Protein AF-A0AA91PGY0-F1 (afdb_monomer_lite)

InterPro domains:
  IPR000515 ABC transporter type 1, transmembrane domain MetI-like [PF00528] (223-393)
  IPR000515 ABC transporter type 1, transmembrane domain MetI-like [PF00528] (496-654)
  IPR000515 ABC transporter type 1, transmembrane domain MetI-like [PS50928] (205-395)
  IPR000515 ABC transporter type 1, transmembrane domain MetI-like [PS50928] (470-663)
  IPR000515 ABC transporter type 1, transmembrane domain MetI-like [cd06261] (205-383)
  IPR000515 ABC transporter type 1, transmembrane domain MetI-like [cd06261] (479-604)
  IPR035906 MetI-like superfamily [G3DSA:1.10.3720.10] (161-402)
  IPR035906 MetI-like superfamily [G3DSA:1.10.3720.10] (422-669)
  IPR035906 MetI-like superfamily [SSF161098] (158-397)
  IPR035906 MetI-like superfamily [SSF161098] (423-664)

Organism: NCBI:txid1069220

Foldseek 3Di:
DPVDDYDDDDDDDDDDDDDDDDDDDDDDDDDDDDDDDDDDDDDDDDDDDDDDDDDDDDDDDDDDDDDDDDDDDDDDDDDDDDDDDDDDDDDDDDDDDDDDDDDDDDDDDDDDDDDDDPDDDDPDDDDPPCVVVVVVVVVVVVVVVVVVVVVVVFPQPPDDPVLLVLLVVLLCLLCVLVCCLVVPPLPDPVLLVCLCPDPVVVVQAVLLVLLLVLLLVLLLVVLLVLLCCLLAAPAPPSLVLLLLLLLLLLADLLLLLLLVLVCCVVPPVVDLCCAESRVLSVSLSLSQSSLLNVLLNVQSLQDDQVQVVVVVVVVDDPVRCCVPPVVLLCQLSSLRSSLVSSLVSLLDANNRVSRVYRHLNVVLCCCVPPVVNLSSSSSSLVVSLVSLVVSVVVSVVRNPDNDDGDPDPDDDDRHHHHYCPPVNVVVVVVSVVSSCSSPVSSVVLLVVLQVCQPVQNVHHADPPLLVQQAVLLQVLLLLLLVVLLVSLVSLLCCVQVPPDDSSVSSLVSLVSSLSRRLLSLLSSLQVCCVVPVVVQALHSVSLSSSLSSNLSNLLNVLLNVQLNPQDCVQVVVCVVVVHDNVRSCVVRSCVSSVVSSVSSSLSSSLCSSQDANSCVRRHHPPRHHLNRQLVVCCPDPDNSSSSSSSSSVVSSVSSVVVSVVVSVVSVVVVD

pLDDT: mean 76.5, std 23.95, range [24.56, 98.38]

Sequence (671 aa):
MAGGDQGQRGQRTEERQGPRQRRSGSARLRAEQPLLLVHPGARQGRAAEPDLPGGLPQQRRRRGVDARLGCRGVGVESTPEAGTAVSVLAGRPRRRPAGRRRGQPAVPAHPGGRQRLPAAQPRGPDVPRLRPVVAAERRRRERAADAERDHLSVSTRRAPRALVVPGLLIAAAALAPAAYLLLRAGFSVALLRSQLAAPTTVPLLWNTVWLLGAVCAGTATLGIGLAVLIARTTLPLPRLWTVLFTLPLGVPTFVGSYAWLAFFYEYLPASPLIFGLRGAAAVLTLTLFPYVFLPVLTALRRLDPAQEEAARALGHGPVAVFVRITLPQLRPAIGTGVLIIGLHVLAEFGAVEMLNYSTLTTAIVQRATVLGMPESARALAVVLAGGAILLLLFDRLLRGRPTPVRSGRGAARPPLRWTLGRATPLFVALSAAVTLAALAIPLWVTATGLLRRLGGAGGRMDWTALAAATTHTAQWAGAAALVATGCALPVTVLVVRYPGRLTLLIERATWIAHSLPGVIMALALVYLAVRFAYPLYQTSALLVAGYVILFLPLAIGAQQVGIAQAAPQFEELSRSLGKGPVRTFTRITVPLALPAIGVGALLVALDAGKELTTTLLLRPTGAHSLATALWATTEGEVLDFTAAAPYGAVLLGIGAVPAALLARSTLRADR

Structure (mmCIF, N/CA/C/O backbone):
data_AF-A0AA91PGY0-F1
#
_entry.id   AF-A0AA91PGY0-F1
#
loop_
_atom_site.group_PDB
_atom_site.id
_atom_site.type_symbol
_atom_site.label_atom_id
_atom_site.label_alt_id
_atom_site.label_comp_id
_atom_site.label_asym_id
_atom_site.label_entity_id
_atom_site.label_seq_id
_atom_site.pdbx_PDB_ins_code
_atom_site.Cartn_x
_atom_site.Cartn_y
_atom_site.Cartn_z
_atom_site.occupancy
_atom_site.B_iso_or_equiv
_atom_site.auth_seq_id
_atom_site.auth_comp_id
_atom_site.auth_asym_id
_atom_site.auth_atom_id
_atom_site.pdbx_PDB_model_num
ATOM 1 N N . MET A 1 1 ? 81.650 40.648 -13.501 1.00 41.66 1 MET A N 1
ATOM 2 C CA . MET A 1 1 ? 81.326 42.006 -13.007 1.00 41.66 1 MET A CA 1
ATOM 3 C C . MET A 1 1 ? 81.882 43.001 -14.006 1.00 41.66 1 MET A C 1
ATOM 5 O O . MET A 1 1 ? 82.901 42.681 -14.599 1.00 41.66 1 MET A O 1
ATOM 9 N N . ALA A 1 2 ? 81.288 44.171 -14.219 1.00 47.91 2 ALA A N 1
ATOM 10 C CA . ALA A 1 2 ? 79.973 44.671 -13.791 1.00 47.91 2 ALA A CA 1
ATOM 11 C C . ALA A 1 2 ? 79.380 45.765 -14.726 1.00 47.91 2 ALA A C 1
ATOM 13 O O . ALA A 1 2 ? 78.342 45.522 -15.323 1.00 47.91 2 ALA A O 1
ATOM 14 N N . GLY A 1 3 ? 79.934 46.974 -14.904 1.00 45.66 3 GLY A N 1
ATOM 15 C CA . GLY A 1 3 ? 81.252 47.467 -14.468 1.00 45.66 3 GLY A CA 1
ATOM 16 C C . GLY A 1 3 ? 82.397 46.727 -15.159 1.00 45.66 3 GLY A C 1
ATOM 17 O O . GLY A 1 3 ? 83.348 46.327 -14.501 1.00 45.66 3 GLY A O 1
ATOM 18 N N . GLY A 1 4 ? 82.182 46.375 -16.430 1.00 33.72 4 GLY A N 1
ATOM 19 C CA . GLY A 1 4 ? 82.924 45.359 -17.178 1.00 33.72 4 GLY A CA 1
ATOM 20 C C . GLY A 1 4 ? 81.982 44.269 -17.734 1.00 33.72 4 GLY A C 1
ATOM 21 O O . GLY A 1 4 ? 81.105 43.795 -17.018 1.00 33.72 4 GLY A O 1
ATOM 22 N N . ASP A 1 5 ? 82.098 43.840 -18.986 1.00 36.16 5 ASP A N 1
ATOM 23 C CA . ASP A 1 5 ? 82.977 44.363 -20.036 1.00 36.16 5 ASP A CA 1
ATOM 24 C C . ASP A 1 5 ? 82.492 43.905 -21.426 1.00 36.16 5 ASP A C 1
ATOM 26 O O . ASP A 1 5 ? 81.973 42.799 -21.518 1.00 36.16 5 ASP A O 1
ATOM 30 N N . GLN A 1 6 ? 82.702 44.742 -22.456 1.00 34.81 6 GLN A N 1
ATOM 31 C CA . GLN A 1 6 ? 82.683 44.467 -23.916 1.00 34.81 6 GLN A CA 1
ATOM 32 C C . GLN A 1 6 ? 81.524 43.630 -24.553 1.00 34.81 6 GLN A C 1
ATOM 34 O O . GLN A 1 6 ? 80.772 42.910 -23.918 1.00 34.81 6 GLN A O 1
ATOM 39 N N . GLY A 1 7 ? 81.270 43.698 -25.867 1.00 32.12 7 GLY A N 1
ATOM 40 C CA . GLY A 1 7 ? 81.823 44.605 -26.873 1.00 32.12 7 GLY A CA 1
ATOM 41 C C . GLY A 1 7 ? 81.353 44.304 -28.309 1.00 32.12 7 GLY A C 1
ATOM 42 O O . GLY A 1 7 ? 81.496 43.193 -28.789 1.00 32.12 7 GLY A O 1
ATOM 43 N N . GLN A 1 8 ? 80.853 45.348 -28.983 1.00 34.25 8 GLN A N 1
ATOM 44 C CA . GLN A 1 8 ? 81.091 45.729 -30.392 1.00 34.25 8 GLN A CA 1
ATOM 45 C C . GLN A 1 8 ? 80.970 44.739 -31.590 1.00 34.25 8 GLN A C 1
ATOM 47 O O . GLN A 1 8 ? 81.672 43.744 -31.678 1.00 34.25 8 GLN A O 1
ATOM 52 N N . ARG A 1 9 ? 80.313 45.266 -32.650 1.00 31.92 9 ARG A N 1
ATOM 53 C CA . ARG A 1 9 ? 80.407 44.933 -34.103 1.00 31.92 9 ARG A CA 1
ATOM 54 C C . ARG A 1 9 ? 79.767 43.597 -34.559 1.00 31.92 9 ARG A C 1
ATOM 56 O O . ARG A 1 9 ? 79.829 42.601 -33.863 1.00 31.92 9 ARG A O 1
ATOM 63 N N . GLY A 1 10 ? 79.143 43.530 -35.744 1.00 31.83 10 GLY A N 1
ATOM 64 C CA . GLY A 1 10 ? 78.820 44.624 -36.672 1.00 31.83 10 GLY A CA 1
ATOM 65 C C . GLY A 1 10 ? 78.021 44.207 -37.922 1.00 31.83 10 GLY A C 1
ATOM 66 O O . GLY A 1 10 ? 78.016 43.044 -38.290 1.00 31.83 10 GLY A O 1
ATOM 67 N N . GLN A 1 11 ? 77.354 45.203 -38.526 1.00 32.06 11 GLN A N 1
ATOM 68 C CA . GLN A 1 11 ? 77.205 45.484 -39.974 1.00 32.06 11 GLN A CA 1
ATOM 69 C C . GLN A 1 11 ? 76.976 44.302 -40.960 1.00 32.06 11 GLN A C 1
ATOM 71 O O . GLN A 1 11 ? 77.827 43.441 -41.111 1.00 32.06 11 GLN A O 1
ATOM 76 N N . ARG A 1 12 ? 75.807 44.258 -41.632 1.00 33.00 12 ARG A N 1
ATOM 77 C CA . ARG A 1 12 ? 75.562 44.697 -43.042 1.00 33.00 12 ARG A CA 1
ATOM 78 C C . ARG A 1 12 ? 75.982 43.664 -44.120 1.00 33.00 12 ARG A C 1
ATOM 80 O O . ARG A 1 12 ? 77.118 43.219 -44.092 1.00 33.00 12 ARG A O 1
ATOM 87 N N . THR A 1 13 ? 75.146 43.286 -45.101 1.00 34.62 13 THR A N 1
ATOM 88 C CA . THR A 1 13 ? 73.701 43.588 -45.312 1.00 34.62 13 THR A CA 1
ATOM 89 C C . THR A 1 13 ? 72.927 42.354 -45.883 1.00 34.62 13 THR A C 1
ATOM 91 O O . THR A 1 13 ? 72.974 41.340 -45.198 1.00 34.62 13 THR A O 1
ATOM 94 N N . GLU A 1 14 ? 72.182 42.256 -47.009 1.00 32.66 14 GLU A N 1
ATOM 95 C CA . GLU A 1 14 ? 71.847 43.151 -48.152 1.00 32.66 14 GLU A CA 1
ATOM 96 C C . GLU A 1 14 ? 70.463 42.840 -48.814 1.00 32.66 14 GLU A C 1
ATOM 98 O O . GLU A 1 14 ? 69.474 42.594 -48.128 1.00 32.66 14 GLU A O 1
ATOM 103 N N . GLU A 1 15 ? 70.379 42.971 -50.140 1.00 32.06 15 GLU A N 1
ATOM 104 C CA . GLU A 1 15 ? 69.222 43.043 -51.057 1.00 32.06 15 GLU A CA 1
ATOM 105 C C . GLU A 1 15 ? 68.723 41.663 -51.609 1.00 32.06 15 GLU A C 1
ATOM 107 O O . GLU A 1 15 ? 69.419 40.668 -51.441 1.00 32.06 15 GLU A O 1
ATOM 112 N N . ARG A 1 16 ? 67.568 41.465 -52.298 1.00 31.72 16 ARG A N 1
ATOM 113 C CA . ARG A 1 16 ? 66.474 42.350 -52.797 1.00 31.72 16 ARG A CA 1
ATOM 114 C C . ARG A 1 16 ? 65.167 41.584 -53.159 1.00 31.72 16 ARG A C 1
ATOM 116 O O . ARG A 1 16 ? 65.210 40.401 -53.456 1.00 31.72 16 ARG A O 1
ATOM 123 N N . GLN A 1 17 ? 64.072 42.352 -53.314 1.00 31.64 17 GLN A N 1
ATOM 124 C CA . GLN A 1 17 ? 62.906 42.166 -54.227 1.00 31.64 17 GLN A CA 1
ATOM 125 C C . GLN A 1 17 ? 61.909 40.976 -54.071 1.00 31.64 17 GLN A C 1
ATOM 127 O O . GLN A 1 17 ? 62.262 39.832 -53.828 1.00 31.64 17 GLN A O 1
ATOM 132 N N . GLY A 1 18 ? 60.613 41.284 -54.284 1.00 26.86 18 GLY A N 1
ATOM 133 C CA . GLY A 1 18 ? 59.514 40.334 -54.597 1.00 26.86 18 GLY A CA 1
ATOM 134 C C . GLY A 1 18 ? 59.117 40.409 -56.094 1.00 26.86 18 GLY A C 1
ATOM 135 O O . GLY A 1 18 ? 59.959 40.887 -56.854 1.00 26.86 18 GLY A O 1
ATOM 136 N N . PRO A 1 19 ? 57.874 40.065 -56.551 1.00 45.62 19 PRO A N 1
ATOM 137 C CA . PRO A 1 19 ? 56.616 40.562 -55.945 1.00 45.62 19 PRO A CA 1
ATOM 138 C C . PRO A 1 19 ? 55.295 39.716 -56.068 1.00 45.62 19 PRO A C 1
ATOM 140 O O . PRO A 1 19 ? 55.098 38.927 -56.977 1.00 45.62 19 PRO A O 1
ATOM 143 N N . ARG A 1 20 ? 54.324 40.035 -55.186 1.00 34.78 20 ARG A N 1
ATOM 144 C CA . ARG A 1 20 ? 52.835 40.152 -55.353 1.00 34.78 20 ARG A CA 1
ATOM 145 C C . ARG A 1 20 ? 51.970 39.189 -56.232 1.00 34.78 20 ARG A C 1
ATOM 147 O O . ARG A 1 20 ? 52.084 39.203 -57.447 1.00 34.78 20 ARG A O 1
ATOM 154 N N . GLN A 1 21 ? 50.822 38.788 -55.628 1.00 33.81 21 GLN A N 1
ATOM 155 C CA . GLN A 1 21 ? 49.450 38.640 -56.228 1.00 33.81 21 GLN A CA 1
ATOM 156 C C . GLN A 1 21 ? 49.216 37.430 -57.185 1.00 33.81 21 GLN A C 1
ATOM 158 O O . GLN A 1 21 ? 50.191 36.882 -57.666 1.00 33.81 21 GLN A O 1
ATOM 163 N N . ARG A 1 22 ? 48.017 36.882 -57.521 1.00 31.11 22 ARG A N 1
ATOM 164 C CA . ARG A 1 22 ? 46.527 37.011 -57.281 1.00 31.11 22 ARG A CA 1
ATOM 165 C C . ARG A 1 22 ? 45.890 35.637 -57.719 1.00 31.11 22 ARG A C 1
ATOM 167 O O . ARG A 1 22 ? 46.572 34.925 -58.439 1.00 31.11 22 ARG A O 1
ATOM 174 N N . ARG A 1 23 ? 44.627 35.194 -57.507 1.00 31.98 23 ARG A N 1
ATOM 175 C CA . ARG A 1 23 ? 43.483 35.405 -56.563 1.00 31.98 23 ARG A CA 1
ATOM 176 C C . ARG A 1 23 ? 42.386 34.337 -56.874 1.00 31.98 23 ARG A C 1
ATOM 178 O O . ARG A 1 23 ? 42.245 33.997 -58.040 1.00 31.98 23 ARG A O 1
ATOM 185 N N . SER A 1 24 ? 41.532 33.960 -55.902 1.00 29.44 24 SER A N 1
ATOM 186 C CA . SER A 1 24 ? 40.329 33.081 -56.046 1.00 29.44 24 SER A CA 1
ATOM 187 C C . SER A 1 24 ? 40.601 31.595 -56.388 1.00 29.44 24 SER A C 1
ATOM 189 O O . SER A 1 24 ? 41.673 31.269 -56.870 1.00 29.44 24 SER A O 1
ATOM 191 N N . GLY A 1 25 ? 39.684 30.640 -56.144 1.00 26.88 25 GLY A N 1
ATOM 192 C CA . GLY A 1 25 ? 38.424 30.725 -55.382 1.00 26.88 25 GLY A CA 1
ATOM 193 C C . GLY A 1 25 ? 37.584 29.424 -55.358 1.00 26.88 25 GLY A C 1
ATOM 194 O O . GLY A 1 25 ? 37.504 28.718 -56.350 1.00 26.88 25 GLY A O 1
ATOM 195 N N . SER A 1 26 ? 36.954 29.153 -54.207 1.00 29.83 26 SER A N 1
ATOM 196 C CA . SER A 1 26 ? 35.732 28.347 -53.950 1.00 29.83 26 SER A CA 1
ATOM 197 C C . SER A 1 26 ? 35.295 27.187 -54.878 1.00 29.83 26 SER A C 1
ATOM 199 O O . SER A 1 26 ? 34.744 27.422 -55.951 1.00 29.83 26 SER A O 1
ATOM 201 N N . ALA A 1 27 ? 35.246 25.970 -54.316 1.00 28.38 27 ALA A N 1
ATOM 202 C CA . ALA A 1 27 ? 34.228 24.948 -54.617 1.00 28.38 27 ALA A CA 1
ATOM 203 C C . ALA A 1 27 ? 33.935 24.076 -53.367 1.00 28.38 27 ALA A C 1
ATOM 205 O O . ALA A 1 27 ? 34.759 24.002 -52.457 1.00 28.38 27 ALA A O 1
ATOM 206 N N . ARG A 1 28 ? 32.758 23.434 -53.301 1.00 32.78 28 ARG A N 1
ATOM 207 C CA . ARG A 1 28 ? 32.334 22.470 -52.253 1.00 32.78 28 ARG A CA 1
ATOM 208 C C . ARG A 1 28 ? 31.807 21.188 -52.910 1.00 32.78 28 ARG A C 1
ATOM 210 O O . ARG A 1 28 ? 31.296 21.306 -54.016 1.00 32.78 28 ARG A O 1
ATOM 217 N N . LEU A 1 29 ? 31.838 20.063 -52.171 1.00 28.17 29 LEU A N 1
ATOM 218 C CA . LEU A 1 29 ? 31.087 18.774 -52.261 1.00 28.17 29 LEU A CA 1
ATOM 219 C C . LEU A 1 29 ? 32.052 17.634 -51.816 1.00 28.17 29 LEU A C 1
ATOM 221 O O . LEU A 1 29 ? 33.248 17.793 -52.018 1.00 28.17 29 LEU A O 1
ATOM 225 N N . ARG A 1 30 ? 31.675 16.469 -51.255 1.00 27.02 30 ARG A N 1
ATOM 226 C CA . ARG A 1 30 ? 30.534 16.016 -50.415 1.00 27.02 30 ARG A CA 1
ATOM 227 C C . ARG A 1 30 ? 30.835 14.563 -49.942 1.00 27.02 30 ARG A C 1
ATOM 229 O O . ARG A 1 30 ? 31.341 13.801 -50.750 1.00 27.02 30 ARG A O 1
ATOM 236 N N . ALA A 1 31 ? 30.354 14.180 -48.752 1.00 27.41 31 ALA A N 1
ATOM 237 C CA . ALA A 1 31 ? 29.963 12.804 -48.356 1.00 27.41 31 ALA A CA 1
ATOM 238 C C . ALA A 1 31 ? 31.022 11.696 -48.064 1.00 27.41 31 ALA A C 1
ATOM 240 O O . ALA A 1 31 ? 32.201 11.823 -48.371 1.00 27.41 31 ALA A O 1
ATOM 241 N N . GLU A 1 32 ? 30.488 10.620 -47.459 1.00 28.19 32 GLU A N 1
ATOM 242 C CA . GLU A 1 32 ? 31.010 9.277 -47.123 1.00 28.19 32 GLU A CA 1
ATOM 243 C C . GLU A 1 32 ? 32.053 9.045 -46.002 1.00 28.19 32 GLU A C 1
ATOM 245 O O . GLU A 1 32 ? 32.938 9.849 -45.720 1.00 28.19 32 GLU A O 1
ATOM 250 N N . GLN A 1 33 ? 31.871 7.897 -45.327 1.00 36.94 33 GLN A N 1
ATOM 251 C CA . GLN A 1 33 ? 32.698 7.311 -44.253 1.00 36.94 33 GLN A CA 1
ATOM 252 C C . GLN A 1 33 ? 33.497 6.102 -44.792 1.00 36.94 33 GLN A C 1
ATOM 254 O O . GLN A 1 33 ? 33.344 5.741 -45.961 1.00 36.94 33 GLN A O 1
ATOM 259 N N . PRO A 1 34 ? 34.309 5.419 -43.959 1.00 39.47 34 PRO A N 1
ATOM 260 C CA . PRO A 1 34 ? 33.878 4.057 -43.590 1.00 39.47 34 PRO A CA 1
ATOM 261 C C . PRO A 1 34 ? 34.228 3.596 -42.155 1.00 39.47 34 PRO A C 1
ATOM 263 O O . PRO A 1 34 ? 34.979 4.237 -41.422 1.00 39.47 34 PRO A O 1
ATOM 266 N N . LEU A 1 35 ? 33.680 2.431 -41.781 1.00 28.72 35 LEU A N 1
ATOM 267 C CA . LEU A 1 35 ? 34.016 1.648 -40.579 1.00 28.72 35 LEU A CA 1
ATOM 268 C C . LEU A 1 35 ? 35.439 1.054 -40.631 1.00 28.72 35 LEU A C 1
ATOM 270 O O . LEU A 1 35 ? 36.012 0.878 -41.705 1.00 28.72 35 LEU A O 1
ATOM 274 N N . LEU A 1 36 ? 35.940 0.605 -39.472 1.00 25.67 36 LEU A N 1
ATOM 275 C CA . LEU A 1 36 ? 37.057 -0.341 -39.372 1.00 25.67 36 LEU A CA 1
ATOM 276 C C . LEU A 1 36 ? 36.746 -1.421 -38.316 1.00 25.67 36 LEU A C 1
ATOM 278 O O . LEU A 1 36 ? 36.085 -1.145 -37.317 1.00 25.67 36 LEU A O 1
ATOM 282 N N . LEU A 1 37 ? 37.175 -2.660 -38.572 1.00 27.58 37 LEU A N 1
ATOM 283 C CA . LEU A 1 37 ? 36.806 -3.879 -37.836 1.00 27.58 37 LEU A CA 1
ATOM 284 C C . LEU A 1 37 ? 38.074 -4.721 -37.612 1.00 27.58 37 LEU A C 1
ATOM 286 O O . LEU A 1 37 ? 38.863 -4.869 -38.545 1.00 27.58 37 LEU A O 1
ATOM 290 N N . VAL A 1 38 ? 38.293 -5.259 -36.404 1.00 26.50 38 VAL A N 1
ATOM 291 C CA . VAL A 1 38 ? 39.502 -6.042 -36.068 1.00 26.50 38 VAL A CA 1
ATOM 292 C C . VAL A 1 38 ? 39.164 -7.383 -35.402 1.00 26.50 38 VAL A C 1
ATOM 294 O O . VAL A 1 38 ? 38.430 -7.447 -34.421 1.00 26.50 38 VAL A O 1
ATOM 297 N N . HIS A 1 39 ? 39.771 -8.440 -35.940 1.00 32.06 39 HIS A N 1
ATOM 298 C CA . HIS A 1 39 ? 39.879 -9.826 -35.450 1.00 32.06 39 HIS A CA 1
ATOM 299 C C . HIS A 1 39 ? 41.397 -10.160 -35.423 1.00 32.06 39 HIS A C 1
ATOM 301 O O . HIS A 1 39 ? 42.135 -9.449 -36.116 1.00 32.06 39 HIS A O 1
ATOM 307 N N . PRO A 1 40 ? 41.919 -11.190 -34.703 1.00 49.09 40 PRO A N 1
ATOM 308 C CA . PRO A 1 40 ? 41.914 -12.561 -35.267 1.00 49.09 40 PRO A CA 1
ATOM 309 C C . PRO A 1 40 ? 42.085 -13.754 -34.273 1.00 49.09 40 PRO A C 1
ATOM 311 O O . PRO A 1 40 ? 42.258 -13.573 -33.073 1.00 49.09 40 PRO A O 1
ATOM 314 N N . GLY A 1 41 ? 42.109 -14.984 -34.821 1.00 26.48 41 GLY A N 1
ATOM 315 C CA . GLY A 1 41 ? 42.521 -16.249 -34.167 1.00 26.48 41 GLY A CA 1
ATOM 316 C C . GLY A 1 41 ? 41.631 -17.434 -34.602 1.00 26.48 41 GLY A C 1
ATOM 317 O O . GLY A 1 41 ? 40.520 -17.533 -34.106 1.00 26.48 41 GLY A O 1
ATOM 318 N N . ALA A 1 42 ? 41.899 -18.237 -35.649 1.00 31.34 42 ALA A N 1
ATOM 319 C CA . ALA A 1 42 ? 43.039 -19.133 -35.962 1.00 31.34 42 ALA A CA 1
ATOM 320 C C . ALA A 1 42 ? 43.038 -20.448 -35.127 1.00 31.34 42 ALA A C 1
ATOM 322 O O . ALA A 1 42 ? 42.922 -20.366 -33.913 1.00 31.34 42 ALA A O 1
ATOM 323 N N . ARG A 1 43 ? 43.200 -21.671 -35.683 1.00 34.53 43 ARG A N 1
ATOM 324 C CA . ARG A 1 43 ? 43.454 -22.115 -37.084 1.00 34.53 43 ARG A CA 1
ATOM 325 C C . ARG A 1 43 ? 43.198 -23.643 -37.274 1.00 34.53 43 ARG A C 1
ATOM 327 O O . ARG A 1 43 ? 43.285 -24.372 -36.302 1.00 34.53 43 ARG A O 1
ATOM 334 N N . GLN A 1 44 ? 43.075 -24.090 -38.542 1.00 31.42 44 GLN A N 1
ATOM 335 C CA . GLN A 1 44 ? 43.237 -25.479 -39.078 1.00 31.42 44 GLN A CA 1
ATOM 336 C C . GLN A 1 44 ? 42.153 -26.554 -38.756 1.00 31.42 44 GLN A C 1
ATOM 338 O O . GLN A 1 44 ? 41.647 -26.604 -37.648 1.00 31.42 44 GLN A O 1
ATOM 343 N N . GLY A 1 45 ? 41.779 -27.464 -39.684 1.00 27.66 45 GLY A N 1
ATOM 344 C CA . GLY A 1 45 ? 42.018 -27.449 -41.145 1.00 27.66 45 GLY A CA 1
ATOM 345 C C . GLY A 1 4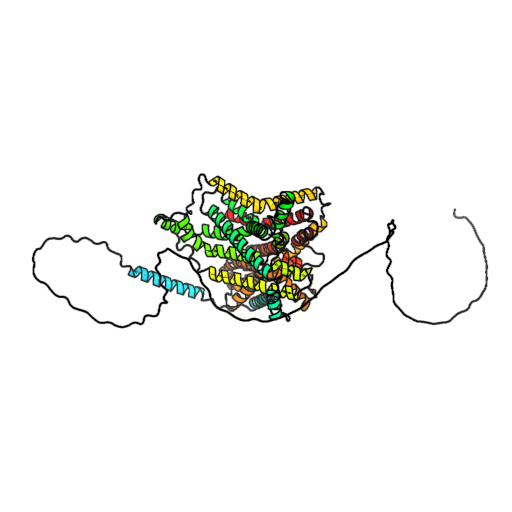5 ? 41.710 -28.740 -41.954 1.00 27.66 45 GLY A C 1
ATOM 346 O O . GLY A 1 45 ? 41.941 -29.840 -41.473 1.00 27.66 45 GLY A O 1
ATOM 347 N N . ARG A 1 46 ? 41.351 -28.545 -43.244 1.00 27.48 46 ARG A N 1
ATOM 348 C CA . ARG A 1 46 ? 41.290 -29.500 -44.395 1.00 27.48 46 ARG A CA 1
ATOM 349 C C . ARG A 1 46 ? 40.187 -30.587 -44.425 1.00 27.48 46 ARG A C 1
ATOM 351 O O . ARG A 1 46 ? 39.513 -30.835 -43.437 1.00 27.48 46 ARG A O 1
ATOM 358 N N . ALA A 1 47 ? 39.966 -31.138 -45.630 1.00 32.34 47 ALA A N 1
ATOM 359 C CA . ALA A 1 47 ? 38.837 -31.990 -46.040 1.00 32.34 47 ALA A CA 1
ATOM 360 C C . ALA A 1 47 ? 39.220 -32.955 -47.193 1.00 32.34 47 ALA A C 1
ATOM 362 O O . ALA A 1 47 ? 40.244 -32.727 -47.843 1.00 32.34 47 ALA A O 1
ATOM 363 N N . ALA A 1 48 ? 38.383 -33.972 -47.459 1.00 28.17 48 ALA A N 1
ATOM 364 C CA . ALA A 1 48 ? 38.367 -34.820 -48.667 1.00 28.17 48 ALA A CA 1
ATOM 365 C C . ALA A 1 48 ? 36.988 -35.522 -48.848 1.00 28.17 48 ALA A C 1
ATOM 367 O O . ALA A 1 48 ? 36.216 -35.606 -47.895 1.00 28.17 48 ALA A O 1
ATOM 368 N N . GLU A 1 49 ? 36.711 -36.017 -50.059 1.00 32.38 49 GLU A N 1
ATOM 369 C CA . GLU A 1 49 ? 35.475 -36.655 -50.600 1.00 32.38 49 GLU A CA 1
ATOM 370 C C . GLU A 1 49 ? 35.907 -37.932 -51.407 1.00 32.38 49 GLU A C 1
ATOM 372 O O . GLU A 1 49 ? 37.121 -38.179 -51.392 1.00 32.38 49 GLU A O 1
ATOM 377 N N . PRO A 1 50 ? 35.085 -38.724 -52.163 1.00 58.34 50 PRO A N 1
ATOM 378 C CA . PRO A 1 50 ? 33.614 -38.797 -52.374 1.00 58.34 50 PRO A CA 1
ATOM 379 C C . PRO A 1 50 ? 33.021 -40.261 -52.441 1.00 58.34 50 PRO A C 1
ATOM 381 O O . PRO A 1 50 ? 33.654 -41.201 -51.971 1.00 58.34 50 PRO A O 1
ATOM 384 N N . ASP A 1 51 ? 31.838 -40.423 -53.083 1.00 32.12 51 ASP A N 1
ATOM 385 C CA . ASP A 1 51 ? 31.244 -41.628 -53.750 1.00 32.12 51 ASP A CA 1
ATOM 386 C C . ASP A 1 51 ? 30.684 -42.821 -52.912 1.00 32.12 51 ASP A C 1
ATOM 388 O O . ASP A 1 51 ? 31.224 -43.142 -51.861 1.00 32.12 51 ASP A O 1
ATOM 392 N N . LEU A 1 52 ? 29.625 -43.599 -53.271 1.00 34.75 52 LEU A N 1
ATOM 393 C CA . LEU A 1 52 ? 28.523 -43.602 -54.294 1.00 34.75 52 LEU A CA 1
ATOM 394 C C . LEU A 1 52 ? 27.331 -44.522 -53.755 1.00 34.75 52 LEU A C 1
ATOM 396 O O . LEU A 1 52 ? 27.236 -44.648 -52.536 1.00 34.75 52 LEU A O 1
ATOM 400 N N . PRO A 1 53 ? 26.378 -45.148 -54.513 1.00 49.47 53 PRO A N 1
ATOM 401 C CA . PRO A 1 53 ? 25.040 -44.615 -54.875 1.00 49.47 53 PRO A CA 1
ATOM 402 C C . PRO A 1 53 ? 23.767 -45.497 -54.592 1.00 49.47 53 PRO A C 1
ATOM 404 O O . PRO A 1 53 ? 23.857 -46.692 -54.333 1.00 49.47 53 PRO A O 1
ATOM 407 N N . GLY A 1 54 ? 22.555 -44.938 -54.825 1.00 29.19 54 GLY A N 1
ATOM 408 C CA . GLY A 1 54 ? 21.269 -45.665 -55.069 1.00 29.19 54 GLY A CA 1
ATOM 409 C C . GLY A 1 54 ? 20.249 -45.695 -53.899 1.00 29.19 54 GLY A C 1
ATOM 410 O O . GLY A 1 54 ? 20.658 -45.677 -52.748 1.00 29.19 54 GLY A O 1
ATOM 411 N N . GLY A 1 55 ? 18.909 -45.723 -54.072 1.00 28.20 55 GLY A N 1
ATOM 412 C CA . GLY A 1 55 ? 18.033 -45.795 -55.267 1.00 28.20 55 GLY A CA 1
ATOM 413 C C . GLY A 1 55 ? 16.569 -45.301 -55.018 1.00 28.20 55 GLY A C 1
ATOM 414 O O . GLY A 1 55 ? 16.286 -44.685 -53.996 1.00 28.20 55 GLY A O 1
ATOM 415 N N . LEU A 1 56 ? 15.643 -45.518 -55.973 1.00 31.77 56 LEU A N 1
ATOM 416 C CA . LEU A 1 56 ? 14.327 -44.828 -56.170 1.00 31.77 56 LEU A CA 1
ATOM 417 C C . LEU A 1 56 ? 13.082 -45.783 -56.010 1.00 31.77 56 LEU A C 1
ATOM 419 O O . LEU A 1 56 ? 13.305 -46.950 -55.708 1.00 31.77 56 LEU A O 1
ATOM 423 N N . PRO A 1 57 ? 11.802 -45.438 -56.358 1.00 50.28 57 PRO A N 1
ATOM 424 C CA . PRO A 1 57 ? 10.918 -44.317 -55.933 1.00 50.28 57 PRO A CA 1
ATOM 425 C C . PRO A 1 57 ? 9.397 -44.671 -55.692 1.00 50.28 57 PRO A C 1
ATOM 427 O O . PRO A 1 57 ? 8.948 -45.778 -55.949 1.00 50.28 57 PRO A O 1
ATOM 430 N N . GLN A 1 58 ? 8.586 -43.657 -55.312 1.00 36.94 58 GLN A N 1
ATOM 431 C CA . GLN A 1 58 ? 7.148 -43.366 -55.635 1.00 36.94 58 GLN A CA 1
ATOM 432 C C . GLN A 1 58 ? 6.062 -44.459 -55.880 1.00 36.94 58 GLN A C 1
ATOM 434 O O . GLN A 1 58 ? 6.195 -45.271 -56.785 1.00 36.94 58 GLN A O 1
ATOM 439 N N . GLN A 1 59 ? 4.841 -44.223 -55.341 1.00 31.61 59 GLN A N 1
ATOM 440 C CA . GLN A 1 59 ? 3.537 -44.098 -56.073 1.00 31.61 59 GLN A CA 1
ATOM 441 C C . GLN A 1 59 ? 2.435 -43.488 -55.141 1.00 31.61 59 GLN A C 1
ATOM 443 O O . GLN A 1 59 ? 2.529 -43.647 -53.933 1.00 31.61 59 GLN A O 1
ATOM 448 N N . ARG A 1 60 ? 1.568 -42.527 -55.545 1.00 32.88 60 ARG A N 1
ATOM 449 C CA . ARG A 1 60 ? 0.273 -42.561 -56.308 1.00 32.88 60 ARG A CA 1
ATOM 450 C C . ARG A 1 60 ? -0.909 -43.291 -55.610 1.00 32.88 60 ARG A C 1
ATOM 452 O O . ARG A 1 60 ? -0.670 -44.312 -54.998 1.00 32.88 60 ARG A O 1
ATOM 459 N N . ARG A 1 61 ? -2.209 -42.927 -55.751 1.00 34.16 61 ARG A N 1
ATOM 460 C CA . ARG A 1 61 ? -2.977 -41.686 -56.118 1.00 34.16 61 ARG A CA 1
ATOM 461 C C . ARG A 1 61 ? -4.508 -41.994 -55.996 1.00 34.16 61 ARG A C 1
ATOM 463 O O . ARG A 1 61 ? -4.867 -43.148 -56.164 1.00 34.16 61 ARG A O 1
ATOM 470 N N . ARG A 1 62 ? -5.391 -40.967 -55.949 1.00 30.94 62 ARG A N 1
ATOM 471 C CA . ARG A 1 62 ? -6.885 -40.989 -56.157 1.00 30.94 62 ARG A CA 1
ATOM 472 C C . ARG A 1 62 ? -7.775 -41.503 -54.987 1.00 30.94 62 ARG A C 1
ATOM 474 O O . ARG A 1 62 ? -7.234 -42.115 -54.085 1.00 30.94 62 ARG A O 1
ATOM 481 N N . ARG A 1 63 ? -9.129 -41.374 -54.987 1.00 30.06 63 ARG A N 1
ATOM 482 C CA . ARG A 1 63 ? -10.095 -40.260 -55.311 1.00 30.06 63 ARG A CA 1
ATOM 483 C C . ARG A 1 63 ? -11.567 -40.756 -55.147 1.00 30.06 63 ARG A C 1
ATOM 485 O O . ARG A 1 63 ? -11.892 -41.762 -55.761 1.00 30.06 63 ARG A O 1
ATOM 492 N N . GLY A 1 64 ? -12.463 -39.987 -54.504 1.00 26.75 64 GLY A N 1
ATOM 493 C CA . GLY A 1 64 ? -13.937 -40.213 -54.499 1.00 26.75 64 GLY A CA 1
ATOM 494 C C . GLY A 1 64 ? -14.445 -41.299 -53.527 1.00 26.75 64 GLY A C 1
ATOM 495 O O . GLY A 1 64 ? -13.620 -41.986 -52.938 1.00 26.75 64 GLY A O 1
ATOM 496 N N . VAL A 1 65 ? -15.756 -41.501 -53.304 1.00 28.58 65 VAL A N 1
ATOM 497 C CA . VAL A 1 65 ? -16.986 -40.749 -53.690 1.00 28.58 65 VAL A CA 1
ATOM 498 C C . VAL A 1 65 ? -18.119 -41.072 -52.674 1.00 28.58 65 VAL A C 1
ATOM 500 O O . VAL A 1 65 ? -17.935 -41.930 -51.815 1.00 28.58 65 VAL A O 1
ATOM 503 N N . ASP A 1 66 ? -19.246 -40.355 -52.728 1.00 28.50 66 ASP A N 1
ATOM 504 C CA . ASP A 1 66 ? -20.414 -40.424 -51.827 1.00 28.50 66 ASP A CA 1
ATOM 505 C C . ASP A 1 66 ? -21.027 -41.812 -51.534 1.00 28.50 66 ASP A C 1
ATOM 507 O O . ASP A 1 66 ? -21.159 -42.657 -52.418 1.00 28.50 66 ASP A O 1
ATOM 511 N N . ALA A 1 67 ? -21.600 -41.947 -50.329 1.00 28.00 67 ALA A N 1
ATOM 512 C CA . ALA A 1 67 ? -22.778 -42.779 -50.056 1.00 28.00 67 ALA A CA 1
ATOM 513 C C . ALA A 1 67 ? -23.619 -42.182 -48.901 1.00 28.00 67 ALA A C 1
ATOM 515 O O . ALA A 1 67 ? -23.088 -41.528 -48.004 1.00 28.00 67 ALA A O 1
ATOM 516 N N . ARG A 1 68 ? -24.942 -42.399 -48.925 1.00 29.69 68 ARG A N 1
ATOM 517 C CA . ARG A 1 68 ? -25.904 -42.036 -47.857 1.00 29.69 68 ARG A CA 1
ATOM 518 C C . ARG A 1 68 ? -26.515 -43.307 -47.238 1.00 29.69 68 ARG A C 1
ATOM 520 O O . ARG A 1 68 ? -26.315 -44.386 -47.779 1.00 29.69 68 ARG A O 1
ATOM 527 N N . LEU A 1 69 ? -27.371 -43.121 -46.219 1.00 28.73 69 LEU A N 1
ATOM 528 C CA . LEU A 1 69 ? -28.166 -44.139 -45.492 1.00 28.73 69 LEU A CA 1
ATOM 529 C C . LEU A 1 69 ? -27.341 -44.951 -44.463 1.00 28.73 69 LEU A C 1
ATOM 531 O O . LEU A 1 69 ? -26.135 -45.082 -44.605 1.00 28.73 69 LEU A O 1
ATOM 535 N N . GLY A 1 70 ? -27.923 -45.495 -43.386 1.00 25.33 70 GLY A N 1
ATOM 536 C CA . GLY A 1 70 ? -29.275 -45.273 -42.850 1.00 25.33 70 GLY A CA 1
ATOM 537 C C . GLY A 1 70 ? -29.842 -46.467 -42.057 1.00 25.33 70 GLY A C 1
ATOM 538 O O . GLY A 1 70 ? -29.825 -47.581 -42.555 1.00 25.33 70 GLY A O 1
ATOM 539 N N . CYS A 1 71 ? -30.441 -46.183 -40.889 1.00 24.58 71 CYS A N 1
ATOM 540 C CA . CYS A 1 71 ? -31.343 -47.045 -40.087 1.00 24.58 71 CYS A CA 1
ATOM 541 C C . CYS A 1 71 ? -30.790 -48.227 -39.233 1.00 24.58 71 CYS A C 1
ATOM 543 O O . CYS A 1 71 ? -30.266 -49.196 -39.752 1.00 24.58 71 CYS A O 1
ATOM 545 N N . ARG A 1 72 ? -31.163 -48.181 -37.933 1.00 25.73 72 ARG A N 1
ATOM 546 C CA . ARG A 1 72 ? -31.724 -49.252 -37.050 1.00 25.73 72 ARG A CA 1
ATOM 547 C C . ARG A 1 72 ? -30.937 -50.542 -36.683 1.00 25.73 72 ARG A C 1
ATOM 549 O O . ARG A 1 72 ? -30.567 -51.324 -37.541 1.00 25.73 72 ARG A O 1
ATOM 556 N N . GLY A 1 73 ? -30.948 -50.848 -35.373 1.00 24.56 73 GLY A N 1
ATOM 557 C CA . GLY A 1 73 ? -30.663 -52.154 -34.723 1.00 24.56 73 GLY A CA 1
ATOM 558 C C . GLY A 1 73 ? -29.979 -51.932 -33.356 1.00 24.56 73 GLY A C 1
ATOM 559 O O . GLY A 1 73 ? -28.900 -51.361 -33.347 1.00 24.56 73 GLY A O 1
ATOM 560 N N . VAL A 1 74 ? -30.621 -52.063 -32.179 1.00 26.36 74 VAL A N 1
ATOM 561 C CA . VAL A 1 74 ? -31.065 -53.284 -31.444 1.00 26.36 74 VAL A CA 1
ATOM 562 C C . VAL A 1 74 ? -29.879 -54.195 -31.077 1.00 26.36 74 VAL A C 1
ATOM 564 O O . VAL A 1 74 ? -29.142 -54.576 -31.975 1.00 26.36 74 VAL A O 1
ATOM 567 N N . GLY A 1 75 ? -29.639 -54.599 -29.820 1.00 25.98 75 GLY A N 1
ATOM 568 C CA . GLY A 1 75 ? -30.304 -54.345 -28.517 1.00 25.98 75 GLY A CA 1
ATOM 569 C C . GLY A 1 75 ? -29.252 -54.413 -27.384 1.00 25.98 75 GLY A C 1
ATOM 570 O O . GLY A 1 75 ? -28.106 -54.084 -27.661 1.00 25.98 75 GLY A O 1
ATOM 571 N N . VAL A 1 76 ? -29.468 -54.876 -26.145 1.00 26.70 76 VAL A N 1
ATOM 572 C CA . VAL A 1 76 ? -30.599 -55.020 -25.187 1.00 26.70 76 VAL A CA 1
ATOM 573 C C . VAL A 1 76 ? -29.976 -55.665 -23.922 1.00 26.70 76 VAL A C 1
ATOM 575 O O . VAL A 1 76 ? -29.066 -56.461 -24.097 1.00 26.70 76 VAL A O 1
ATOM 578 N N . GLU A 1 77 ? -30.475 -55.325 -22.719 1.00 25.38 77 GLU A N 1
ATOM 579 C CA . GLU A 1 77 ? -30.194 -55.861 -21.350 1.00 25.38 77 GLU A CA 1
ATOM 580 C C . GLU A 1 77 ? -29.760 -54.747 -20.370 1.00 25.38 77 GLU A C 1
ATOM 582 O O . GLU A 1 77 ? -28.968 -53.880 -20.723 1.00 25.38 77 GLU A O 1
ATOM 587 N N . SER A 1 78 ? -30.140 -54.712 -19.090 1.00 26.11 78 SER A N 1
ATOM 588 C CA . SER A 1 78 ? -31.411 -54.976 -18.388 1.00 26.11 78 SER A CA 1
ATOM 589 C C . SER A 1 78 ? -31.188 -54.658 -16.896 1.00 26.11 78 SER A C 1
ATOM 591 O O . SER A 1 78 ? -30.250 -55.147 -16.277 1.00 26.11 78 SER A O 1
ATOM 593 N N . THR A 1 79 ? -32.067 -53.812 -16.360 1.00 25.98 79 THR A N 1
ATOM 594 C CA . THR A 1 79 ? -32.312 -53.381 -14.958 1.00 25.98 79 THR A CA 1
ATOM 595 C C . THR A 1 79 ? -32.663 -54.540 -13.989 1.00 25.98 79 THR A C 1
ATOM 597 O O . THR A 1 79 ? -32.775 -55.657 -14.495 1.00 25.98 79 THR A O 1
ATOM 600 N N . PRO A 1 80 ? -32.938 -54.350 -12.662 1.00 46.28 80 PRO A N 1
ATOM 601 C CA . PRO A 1 80 ? -33.250 -53.122 -11.881 1.00 46.28 80 PRO A CA 1
ATOM 602 C C . PRO A 1 80 ? -32.434 -53.000 -10.556 1.00 46.28 80 PRO A C 1
ATOM 604 O O . PRO A 1 80 ? -31.399 -53.646 -10.458 1.00 46.28 80 PRO A O 1
ATOM 607 N N . GLU A 1 81 ? -32.721 -52.214 -9.498 1.00 28.56 81 GLU A N 1
ATOM 608 C CA . GLU A 1 81 ? -33.705 -51.164 -9.084 1.00 28.56 81 GLU A CA 1
ATOM 609 C C . GLU A 1 81 ? -32.969 -50.261 -8.022 1.00 28.56 81 GLU A C 1
ATOM 611 O O . GLU A 1 81 ? -31.816 -50.553 -7.712 1.00 28.56 81 GLU A O 1
ATOM 616 N N . ALA A 1 82 ? -33.434 -49.173 -7.381 1.00 28.53 82 ALA A N 1
ATOM 617 C CA . ALA A 1 82 ? -34.698 -48.414 -7.321 1.00 28.53 82 ALA A CA 1
ATOM 618 C C . ALA A 1 82 ? -34.397 -46.882 -7.223 1.00 28.53 82 ALA A C 1
ATOM 620 O O . ALA A 1 82 ? -33.500 -46.432 -7.930 1.00 28.53 82 ALA A O 1
ATOM 621 N N . GLY A 1 83 ? -35.038 -45.949 -6.490 1.00 25.56 83 GLY A N 1
ATOM 622 C CA . GLY A 1 83 ? -36.031 -45.923 -5.389 1.00 25.56 83 GLY A CA 1
ATOM 623 C C . GLY A 1 83 ? -35.463 -45.136 -4.189 1.00 25.56 83 GLY A C 1
ATOM 624 O O . GLY A 1 83 ? -34.297 -45.315 -3.857 1.00 25.56 83 GLY A O 1
ATOM 625 N N . THR A 1 84 ? -36.143 -44.209 -3.503 1.00 26.33 84 THR A N 1
ATOM 626 C CA . THR A 1 84 ? -37.516 -43.655 -3.582 1.00 26.33 84 THR A CA 1
ATOM 627 C C . THR A 1 84 ? -37.435 -42.120 -3.684 1.00 26.33 84 THR A C 1
ATOM 629 O O . THR A 1 84 ? -36.493 -41.523 -3.167 1.00 26.33 84 THR A O 1
ATOM 632 N N . ALA A 1 85 ? -38.418 -41.452 -4.302 1.00 25.91 85 ALA A N 1
ATOM 633 C CA . ALA A 1 85 ? -38.435 -39.992 -4.487 1.00 25.91 85 ALA A CA 1
ATOM 634 C C . ALA A 1 85 ? -39.787 -39.348 -4.123 1.00 25.91 85 ALA A C 1
ATOM 636 O O . ALA A 1 85 ? -40.824 -39.993 -4.242 1.00 25.91 85 ALA A O 1
ATOM 637 N N . VAL A 1 86 ? -39.782 -38.050 -3.776 1.00 27.23 86 VAL A N 1
ATOM 638 C CA . VAL A 1 86 ? -40.960 -37.152 -3.783 1.00 27.23 86 VAL A CA 1
ATOM 639 C C . VAL A 1 86 ? -40.525 -35.741 -4.233 1.00 27.23 86 VAL A C 1
ATOM 641 O O . VAL A 1 86 ? -39.438 -35.284 -3.884 1.00 27.23 86 VAL A O 1
ATOM 644 N N . SER A 1 87 ? -41.361 -35.060 -5.028 1.00 26.53 87 SER A N 1
ATOM 645 C CA . SER A 1 87 ? -41.155 -33.687 -5.549 1.00 26.53 87 SER A CA 1
ATOM 646 C C . SER A 1 87 ? -41.963 -32.647 -4.721 1.00 26.53 87 SER A C 1
ATOM 648 O O . SER A 1 87 ? -42.641 -33.028 -3.775 1.00 26.53 87 SER A O 1
ATOM 650 N N . VAL A 1 88 ? -41.933 -31.324 -4.934 1.00 28.83 88 VAL A N 1
ATOM 651 C CA . VAL A 1 88 ? -42.665 -30.590 -5.998 1.00 28.83 88 VAL A CA 1
ATOM 652 C C . VAL A 1 88 ? -42.278 -29.087 -5.998 1.00 28.83 88 VAL A C 1
ATOM 654 O O . VAL A 1 88 ? -41.762 -28.551 -5.021 1.00 28.83 88 VAL A O 1
ATOM 657 N N . LEU A 1 89 ? -42.548 -28.436 -7.137 1.00 28.41 89 LEU A N 1
ATOM 658 C CA . LEU A 1 89 ? -42.314 -27.053 -7.591 1.00 28.41 89 LEU A CA 1
ATOM 659 C C . LEU A 1 89 ? -42.510 -25.861 -6.615 1.00 28.41 89 LEU A C 1
ATOM 661 O O . LEU A 1 89 ? -43.240 -25.895 -5.630 1.00 28.41 89 LEU A O 1
ATOM 665 N N . ALA A 1 90 ? -41.927 -24.725 -7.026 1.00 30.78 90 ALA A N 1
ATOM 666 C CA . ALA A 1 90 ? -42.078 -23.394 -6.430 1.00 30.78 90 ALA A CA 1
ATOM 667 C C . ALA A 1 90 ? -43.295 -22.590 -6.953 1.00 30.78 90 ALA A C 1
ATOM 669 O O . ALA A 1 90 ? -43.770 -22.801 -8.068 1.00 30.78 90 ALA A O 1
ATOM 670 N N . GLY A 1 91 ? -43.721 -21.565 -6.196 1.00 25.69 91 GLY A N 1
ATOM 671 C CA . GLY A 1 91 ? -44.758 -20.599 -6.596 1.00 25.69 91 GLY A CA 1
ATOM 672 C C . GLY A 1 91 ? -44.492 -19.174 -6.082 1.00 25.69 91 GLY A C 1
ATOM 673 O O . GLY A 1 91 ? -44.022 -18.984 -4.962 1.00 25.69 91 GLY A O 1
ATOM 674 N N . ARG A 1 92 ? -44.777 -18.149 -6.902 1.00 28.42 92 ARG A N 1
ATOM 675 C CA . ARG A 1 92 ? -44.597 -16.721 -6.549 1.00 28.42 92 ARG A CA 1
ATOM 676 C C . ARG A 1 92 ? -45.825 -16.158 -5.805 1.00 28.42 92 ARG A C 1
ATOM 678 O O . ARG A 1 92 ? -46.947 -16.465 -6.205 1.00 28.42 92 ARG A O 1
ATOM 685 N N . PRO A 1 93 ? -45.662 -15.253 -4.820 1.00 34.06 93 PRO A N 1
ATOM 686 C CA . PRO A 1 93 ? -46.794 -14.616 -4.145 1.00 34.06 93 PRO A CA 1
ATOM 687 C C . PRO A 1 93 ? -47.476 -13.552 -5.026 1.00 34.06 93 PRO A C 1
ATOM 689 O O . PRO A 1 93 ? -46.809 -12.738 -5.670 1.00 34.06 93 PRO A O 1
ATOM 692 N N . ARG A 1 94 ? -48.816 -13.499 -5.000 1.00 29.66 94 ARG A N 1
ATOM 693 C CA . ARG A 1 94 ? -49.625 -12.397 -5.559 1.00 29.66 94 ARG A CA 1
ATOM 694 C C . ARG A 1 94 ? -50.491 -11.721 -4.484 1.00 29.66 94 ARG A C 1
ATOM 696 O O . ARG A 1 94 ? -50.692 -12.238 -3.392 1.00 29.66 94 ARG A O 1
ATOM 703 N N . ARG A 1 95 ? -50.914 -10.496 -4.806 1.00 29.77 95 ARG A N 1
ATOM 704 C CA . ARG A 1 95 ? -51.504 -9.477 -3.917 1.00 29.77 95 ARG A CA 1
ATOM 705 C C . ARG A 1 95 ? -52.798 -9.922 -3.213 1.00 29.77 95 ARG A C 1
ATOM 707 O O . ARG A 1 95 ? -53.662 -10.523 -3.841 1.00 29.77 95 ARG A O 1
ATOM 714 N N . ARG A 1 96 ? -52.995 -9.452 -1.974 1.00 34.16 96 ARG A N 1
ATOM 715 C CA . ARG A 1 96 ? -54.332 -9.237 -1.381 1.00 34.16 96 ARG A CA 1
ATOM 716 C C . ARG A 1 96 ? -55.011 -8.003 -2.002 1.00 34.16 96 ARG A C 1
ATOM 718 O O . ARG A 1 96 ? -54.323 -7.006 -2.227 1.00 34.16 96 ARG A O 1
ATOM 725 N N . PRO A 1 97 ? -56.346 -8.002 -2.119 1.00 35.56 97 PRO A N 1
ATOM 726 C CA . PRO A 1 97 ? -57.195 -6.837 -1.867 1.00 35.56 97 PRO A CA 1
ATOM 727 C C . PRO A 1 97 ? -57.936 -6.972 -0.512 1.00 35.56 97 PRO A C 1
ATOM 729 O O . PRO A 1 97 ? -57.683 -7.905 0.251 1.00 35.56 97 PRO A O 1
ATOM 732 N N . ALA A 1 98 ? -58.809 -6.018 -0.174 1.00 30.91 98 ALA A N 1
ATOM 733 C CA . ALA A 1 98 ? -59.500 -5.921 1.123 1.00 30.91 98 ALA A CA 1
ATOM 734 C C . ALA A 1 98 ? -61.033 -5.877 0.966 1.00 30.91 98 ALA A C 1
ATOM 736 O O . ALA A 1 98 ? -61.515 -5.507 -0.101 1.00 30.91 98 ALA A O 1
ATOM 737 N N . GLY A 1 99 ? -61.809 -6.154 2.029 1.00 29.83 99 GLY A N 1
ATOM 738 C CA . GLY A 1 99 ? -63.262 -5.921 1.977 1.00 29.83 99 GLY A CA 1
ATOM 739 C C . GLY A 1 99 ? -64.123 -6.368 3.170 1.00 29.83 99 GLY A C 1
ATOM 740 O O . GLY A 1 99 ? -64.476 -7.529 3.266 1.00 29.83 99 GLY A O 1
ATOM 741 N N . ARG A 1 100 ? -64.547 -5.384 3.978 1.00 29.59 100 ARG A N 1
ATOM 742 C CA . ARG A 1 100 ? -65.862 -5.219 4.657 1.00 29.59 100 ARG A CA 1
ATOM 743 C C . ARG A 1 100 ? -66.473 -6.282 5.612 1.00 29.59 100 ARG A C 1
ATOM 745 O O . ARG A 1 100 ? -66.694 -7.439 5.304 1.00 29.59 100 ARG A O 1
ATOM 752 N N . ARG A 1 101 ? -66.913 -5.721 6.750 1.00 35.78 101 ARG A N 1
ATOM 753 C CA . ARG A 1 101 ? -67.822 -6.197 7.817 1.00 35.78 101 ARG A CA 1
ATOM 754 C C . ARG A 1 101 ? -69.090 -6.964 7.373 1.00 35.78 101 ARG A C 1
ATOM 756 O O . ARG A 1 101 ? -69.808 -6.462 6.511 1.00 35.78 101 ARG A O 1
ATOM 763 N N . ARG A 1 102 ? -69.454 -7.995 8.155 1.00 30.69 102 ARG A N 1
ATOM 764 C CA . ARG A 1 102 ? -70.777 -8.394 8.740 1.00 30.69 102 ARG A CA 1
ATOM 765 C C . ARG A 1 102 ? -70.625 -9.861 9.215 1.00 30.69 102 ARG A C 1
ATOM 767 O O . ARG A 1 102 ? -69.861 -10.580 8.591 1.00 30.69 102 ARG A O 1
ATOM 774 N N . GLY A 1 103 ? -71.237 -10.379 10.282 1.00 29.58 103 GLY A N 1
ATOM 775 C CA . GLY A 1 103 ? -72.074 -9.841 11.369 1.00 29.58 103 GLY A CA 1
ATOM 776 C C . GLY A 1 103 ? -72.095 -10.861 12.538 1.00 29.58 103 GLY A C 1
ATOM 777 O O . GLY A 1 103 ? -71.380 -11.856 12.468 1.00 29.58 103 GLY A O 1
ATOM 778 N N . GLN A 1 104 ? -72.867 -10.635 13.607 1.00 38.78 104 GLN A N 1
ATOM 779 C CA . GLN A 1 104 ? -73.023 -11.611 14.709 1.00 38.78 104 GLN A CA 1
ATOM 780 C C . GLN A 1 104 ? -74.098 -12.668 14.392 1.00 38.78 104 GLN A C 1
ATOM 782 O O . GLN A 1 104 ? -75.107 -12.338 13.771 1.00 38.78 104 GLN A O 1
ATOM 787 N N . PRO A 1 105 ? -73.911 -13.904 14.880 1.00 38.97 105 PRO A N 1
ATOM 788 C CA . PRO A 1 105 ? -74.927 -14.602 15.687 1.00 38.97 105 PRO A CA 1
ATOM 789 C C . PRO A 1 105 ? -74.444 -14.678 17.154 1.00 38.97 105 PRO A C 1
ATOM 791 O O . PRO A 1 105 ? -73.248 -14.815 17.396 1.00 38.97 105 PRO A O 1
ATOM 794 N N . ALA A 1 106 ? -75.252 -14.373 18.172 1.00 32.28 106 ALA A N 1
ATOM 795 C CA . ALA A 1 106 ? -76.472 -15.052 18.643 1.00 32.28 106 ALA A CA 1
ATOM 796 C C . ALA A 1 106 ? -76.159 -16.296 19.503 1.00 32.28 106 ALA A C 1
ATOM 798 O O . ALA A 1 106 ? -75.486 -17.221 19.059 1.00 32.28 106 ALA A O 1
ATOM 799 N N . VAL A 1 107 ? -76.639 -16.282 20.751 1.00 41.06 107 VAL A N 1
ATOM 800 C CA . VAL A 1 107 ? -76.379 -17.293 21.792 1.00 41.06 107 VAL A CA 1
ATOM 801 C C . VAL A 1 107 ? -77.624 -18.168 21.986 1.00 41.06 107 VAL A C 1
ATOM 803 O O . VAL A 1 107 ? -78.697 -17.605 22.203 1.00 41.06 107 VAL A O 1
ATOM 806 N N . PRO A 1 108 ? -77.512 -19.509 21.983 1.00 39.50 108 PRO A N 1
ATOM 807 C CA . PRO A 1 108 ? -78.546 -20.387 22.518 1.00 39.50 108 PRO A CA 1
ATOM 808 C C . PRO A 1 108 ? -78.398 -20.518 24.043 1.00 39.50 108 PRO A C 1
ATOM 810 O O . PRO A 1 108 ? -77.294 -20.699 24.557 1.00 39.50 108 PRO A O 1
ATOM 813 N N . ALA A 1 109 ? -79.509 -20.440 24.775 1.00 36.25 109 ALA A N 1
ATOM 814 C CA . ALA A 1 109 ? -79.537 -20.640 26.224 1.00 36.25 109 ALA A CA 1
ATOM 815 C C . ALA A 1 109 ? -79.883 -22.095 26.589 1.00 36.25 109 ALA A C 1
ATOM 817 O O . ALA A 1 109 ? -80.656 -22.754 25.890 1.00 36.25 109 ALA A O 1
ATOM 818 N N . HIS A 1 110 ? -79.375 -22.572 27.728 1.00 34.38 110 HIS A N 1
ATOM 819 C CA . HIS A 1 110 ? -79.833 -23.814 28.358 1.00 34.38 110 HIS A CA 1
ATOM 820 C C . HIS A 1 110 ? -80.019 -23.642 29.879 1.00 34.38 110 HIS A C 1
ATOM 822 O O . HIS A 1 110 ? -79.377 -22.763 30.462 1.00 34.38 110 HIS A O 1
ATOM 828 N N . PRO A 1 111 ? -80.941 -24.396 30.512 1.00 44.09 111 PRO A N 1
ATOM 829 C CA . PRO A 1 111 ? -81.514 -24.011 31.801 1.00 44.09 111 PRO A CA 1
ATOM 830 C C . PRO A 1 111 ? -81.014 -24.834 32.999 1.00 44.09 111 PRO A C 1
ATOM 832 O O . PRO A 1 111 ? -80.636 -25.989 32.858 1.00 44.09 111 PRO A O 1
ATOM 835 N N . GLY A 1 112 ? -81.197 -24.267 34.198 1.00 34.44 112 GLY A N 1
ATOM 836 C CA . GLY A 1 112 ? -81.420 -25.027 35.437 1.00 34.44 112 GLY A CA 1
ATOM 837 C C . GLY A 1 112 ? -80.181 -25.590 36.150 1.00 34.44 112 GLY A C 1
ATOM 838 O O . GLY A 1 112 ? -79.350 -26.265 35.561 1.00 34.44 112 GLY A O 1
ATOM 839 N N . GLY A 1 113 ? -80.095 -25.358 37.466 1.00 33.25 113 GLY A N 1
ATOM 840 C CA . GLY A 1 113 ? -79.075 -25.972 38.329 1.00 33.25 113 GLY A CA 1
ATOM 841 C C . GLY A 1 113 ? -78.548 -25.032 39.413 1.00 33.25 113 GLY A C 1
ATOM 842 O O . GLY A 1 113 ? -77.532 -24.367 39.231 1.00 33.25 113 GLY A O 1
ATOM 843 N N . ARG A 1 114 ? -79.226 -24.966 40.567 1.00 39.84 114 ARG A N 1
ATOM 844 C CA . ARG A 1 114 ? -78.700 -24.263 41.750 1.00 39.84 114 ARG A CA 1
ATOM 845 C C . ARG A 1 114 ? -77.772 -25.186 42.540 1.00 39.84 114 ARG A C 1
ATOM 847 O O . ARG A 1 114 ? -78.255 -26.157 43.106 1.00 39.84 114 ARG A O 1
ATOM 854 N N . GLN A 1 115 ? -76.519 -24.783 42.731 1.00 37.75 115 GLN A N 1
ATOM 855 C CA . GLN A 1 115 ? -75.767 -25.039 43.967 1.00 37.75 115 GLN A CA 1
ATOM 856 C C . GLN A 1 115 ? -74.708 -23.942 44.144 1.00 37.75 115 GLN A C 1
ATOM 858 O O . GLN A 1 115 ? -74.023 -23.571 43.193 1.00 37.75 115 GLN A O 1
ATOM 863 N N . ARG A 1 116 ? -74.606 -23.371 45.351 1.00 38.06 116 ARG A N 1
ATOM 864 C CA . ARG A 1 116 ? -73.576 -22.377 45.695 1.00 38.06 116 ARG A CA 1
ATOM 865 C C . ARG A 1 116 ? -72.445 -23.075 46.444 1.00 38.06 116 ARG A C 1
ATOM 867 O O . ARG A 1 116 ? -72.654 -23.511 47.569 1.00 38.06 116 ARG A O 1
ATOM 874 N N . LEU A 1 117 ? -71.255 -23.095 45.853 1.00 37.78 117 LEU A N 1
ATOM 875 C CA . LEU A 1 117 ? -70.000 -23.387 46.546 1.00 37.78 117 LEU A CA 1
ATOM 876 C C . LEU A 1 117 ? -69.108 -22.132 46.504 1.00 37.78 117 LEU A C 1
ATOM 878 O O . LEU A 1 117 ? -69.057 -21.474 45.461 1.00 37.78 117 LEU A O 1
ATOM 882 N N . PRO A 1 118 ? -68.414 -21.770 47.599 1.00 41.44 118 PRO A N 1
ATOM 883 C CA . PRO A 1 118 ? -67.533 -20.605 47.640 1.00 41.44 118 PRO A CA 1
ATOM 884 C C . PRO A 1 118 ? -66.193 -20.911 46.950 1.00 41.44 118 PRO A C 1
ATOM 886 O O . PRO A 1 118 ? -65.173 -21.137 47.597 1.00 41.44 118 PRO A O 1
ATOM 889 N N . ALA A 1 119 ? -66.191 -20.934 45.617 1.00 33.88 119 ALA A N 1
ATOM 890 C CA . ALA A 1 119 ? -64.973 -21.118 44.833 1.00 33.88 119 ALA A CA 1
ATOM 891 C C . ALA A 1 119 ? -64.060 -19.882 44.942 1.00 33.88 119 ALA A C 1
ATOM 893 O O . ALA A 1 119 ? -64.413 -18.790 44.488 1.00 33.88 119 ALA A O 1
ATOM 894 N N . ALA A 1 120 ? -62.874 -20.055 45.529 1.00 41.84 120 ALA A N 1
ATOM 895 C CA . ALA A 1 120 ? -61.862 -19.006 45.594 1.00 41.84 120 ALA A CA 1
ATOM 896 C C . ALA A 1 120 ? -61.384 -18.619 44.183 1.00 41.84 120 ALA A C 1
ATOM 898 O O . ALA A 1 120 ? -61.073 -19.486 43.365 1.00 41.84 120 ALA A O 1
ATOM 899 N N . GLN A 1 121 ? -61.289 -17.317 43.897 1.00 38.41 121 GLN A N 1
ATOM 900 C CA . GLN A 1 121 ? -60.743 -16.836 42.626 1.00 38.41 121 GLN A CA 1
ATOM 901 C C . GLN A 1 121 ? -59.240 -17.150 42.528 1.00 38.41 121 GLN A C 1
ATOM 903 O O . GLN A 1 121 ? -58.467 -16.650 43.353 1.00 38.41 121 GLN A O 1
ATOM 908 N N . PRO A 1 122 ? -58.778 -17.875 41.492 1.00 40.16 122 PRO A N 1
ATOM 909 C CA . PRO A 1 122 ? -57.364 -17.906 41.158 1.00 40.16 122 PRO A CA 1
ATOM 910 C C . PRO A 1 122 ? -56.970 -16.515 40.651 1.00 40.16 122 PRO A C 1
ATOM 912 O O . PRO A 1 122 ? -57.470 -16.058 39.621 1.00 40.16 122 PRO A O 1
ATOM 915 N N . ARG A 1 123 ? -56.061 -15.833 41.355 1.00 38.53 123 ARG A N 1
ATOM 916 C CA . ARG A 1 123 ? -55.429 -14.610 40.840 1.00 38.53 123 ARG A CA 1
ATOM 917 C C . ARG A 1 123 ? -54.530 -14.982 39.660 1.00 38.53 123 ARG A C 1
ATOM 919 O O . ARG A 1 123 ? -53.380 -15.368 39.852 1.00 38.53 123 ARG A O 1
ATOM 926 N N . GLY A 1 124 ? -55.063 -14.880 38.444 1.00 39.78 124 GLY A N 1
ATOM 927 C CA . GLY A 1 124 ? -54.250 -14.932 37.230 1.00 39.78 124 GLY A CA 1
ATOM 928 C C . GLY A 1 124 ? -53.212 -13.798 37.238 1.00 39.78 124 GLY A C 1
ATOM 929 O O . GLY A 1 124 ? -53.524 -12.710 37.724 1.00 39.78 124 GLY A O 1
ATOM 930 N N . PRO A 1 125 ? -51.984 -14.022 36.740 1.00 41.16 125 PRO A N 1
ATOM 931 C CA . PRO A 1 125 ? -50.944 -13.001 36.761 1.00 41.16 125 PRO A CA 1
ATOM 932 C C . PRO A 1 125 ? -51.304 -11.826 35.842 1.00 41.16 125 PRO A C 1
ATOM 934 O O . PRO A 1 125 ? -51.683 -12.027 34.686 1.00 41.16 125 PRO A O 1
ATOM 937 N N . ASP A 1 126 ? -51.132 -10.599 36.338 1.00 42.03 126 ASP A N 1
ATOM 938 C CA . ASP A 1 126 ? -51.307 -9.373 35.557 1.00 42.03 126 ASP A CA 1
ATOM 939 C C . ASP A 1 126 ? -50.304 -9.317 34.396 1.00 42.03 126 ASP A C 1
ATOM 941 O O . ASP A 1 126 ? -49.145 -8.938 34.561 1.00 42.03 126 ASP A O 1
ATOM 945 N N . VAL A 1 127 ? -50.755 -9.676 33.191 1.00 46.84 127 VAL A N 1
ATOM 946 C CA . VAL A 1 127 ? -49.969 -9.520 31.961 1.00 46.84 127 VAL A CA 1
ATOM 947 C C . VAL A 1 127 ? -49.972 -8.038 31.562 1.00 46.84 127 VAL A C 1
ATOM 949 O O . VAL A 1 127 ? -51.023 -7.523 31.158 1.00 46.84 127 VAL A O 1
ATOM 952 N N . PRO A 1 128 ? -48.827 -7.324 31.597 1.00 48.78 128 PRO A N 1
ATOM 953 C CA . PRO A 1 128 ? -48.801 -5.908 31.255 1.00 48.78 128 PRO A CA 1
ATOM 954 C C . PRO A 1 128 ? -49.184 -5.718 29.786 1.00 48.78 128 PRO A C 1
ATOM 956 O O . PRO A 1 128 ? -48.499 -6.191 28.876 1.00 48.78 128 PRO A O 1
ATOM 959 N N . ARG A 1 129 ? -50.299 -5.021 29.533 1.00 44.28 129 ARG A N 1
ATOM 960 C CA . ARG A 1 129 ? -50.822 -4.782 28.177 1.00 44.28 129 ARG A CA 1
ATOM 961 C C . ARG A 1 129 ? -49.750 -4.103 27.317 1.00 44.28 129 ARG A C 1
ATOM 963 O O . ARG A 1 129 ? -49.560 -2.904 27.454 1.00 44.28 129 ARG A O 1
ATOM 970 N N . LEU A 1 130 ? -49.127 -4.818 26.373 1.00 48.22 130 LEU A N 1
ATOM 971 C CA . LEU A 1 130 ? -47.968 -4.383 25.555 1.00 48.22 130 LEU A CA 1
ATOM 972 C C . LEU A 1 130 ? -48.152 -3.110 24.687 1.00 48.22 130 LEU A C 1
ATOM 974 O O . LEU A 1 130 ? -47.211 -2.654 24.034 1.00 48.22 130 LEU A O 1
ATOM 978 N N . ARG A 1 131 ? -49.337 -2.486 24.686 1.00 46.69 131 ARG A N 1
ATOM 979 C CA . ARG A 1 131 ? -49.655 -1.286 23.890 1.00 46.69 131 ARG A CA 1
ATOM 980 C C . ARG A 1 131 ? -48.755 -0.051 24.128 1.00 46.69 131 ARG A C 1
ATOM 982 O O . ARG A 1 131 ? -48.453 0.600 23.125 1.00 46.69 131 ARG A O 1
ATOM 989 N N . PRO A 1 132 ? -48.291 0.311 25.347 1.00 51.94 132 PRO A N 1
ATOM 990 C CA . PRO A 1 132 ? -47.458 1.496 25.526 1.00 51.94 132 PRO A CA 1
ATOM 991 C C . PRO A 1 132 ? -46.024 1.267 25.034 1.00 51.94 132 PRO A C 1
ATOM 993 O O . PRO A 1 132 ? -45.393 2.224 24.599 1.00 51.94 132 PRO A O 1
ATOM 996 N N . VAL A 1 133 ? -45.527 0.021 25.014 1.00 54.78 133 VAL A N 1
ATOM 997 C CA . VAL A 1 133 ? -44.188 -0.310 24.491 1.00 54.78 133 VAL A CA 1
ATOM 998 C C . VAL A 1 133 ? -44.130 -0.052 22.986 1.00 54.78 133 VAL A C 1
ATOM 1000 O O . VAL A 1 133 ? -43.278 0.702 22.525 1.00 54.78 133 VAL A O 1
ATOM 1003 N N . VAL A 1 134 ? -45.100 -0.579 22.229 1.00 54.31 134 VAL A N 1
ATOM 1004 C CA . VAL A 1 134 ? -45.189 -0.360 20.773 1.00 54.31 134 VAL A CA 1
ATOM 1005 C C . VAL A 1 134 ? -45.392 1.127 20.445 1.00 54.31 134 VAL A C 1
ATOM 1007 O O . VAL A 1 134 ? -44.796 1.640 19.499 1.00 54.31 134 VAL A O 1
ATOM 1010 N N . ALA A 1 135 ? -46.177 1.854 21.248 1.00 58.25 135 ALA A N 1
ATOM 1011 C CA . ALA A 1 135 ? -46.344 3.300 21.091 1.00 58.25 135 ALA A CA 1
ATOM 1012 C C . ALA A 1 135 ? -45.054 4.087 21.402 1.00 58.25 135 ALA A C 1
ATOM 1014 O O . ALA A 1 135 ? -44.731 5.038 20.689 1.00 58.25 135 ALA A O 1
ATOM 1015 N N . ALA A 1 136 ? -44.294 3.691 22.428 1.00 60.19 136 ALA A N 1
ATOM 1016 C CA . ALA A 1 136 ? -43.012 4.299 22.777 1.00 60.19 136 ALA A CA 1
ATOM 1017 C C . ALA A 1 136 ? -41.932 4.014 21.721 1.00 60.19 136 ALA A C 1
ATOM 1019 O O . ALA A 1 136 ? -41.178 4.919 21.362 1.00 60.19 136 ALA A O 1
ATOM 1020 N N . GLU A 1 137 ? -41.887 2.799 21.165 1.00 61.50 137 GLU A N 1
ATOM 1021 C CA . GLU A 1 137 ? -41.045 2.474 20.012 1.00 61.50 137 GLU A CA 1
ATOM 1022 C C . GLU A 1 137 ? -41.415 3.299 18.779 1.00 61.50 137 GLU A C 1
ATOM 1024 O O . GLU A 1 137 ? -40.519 3.821 18.119 1.00 61.50 137 GLU A O 1
ATOM 1029 N N . ARG A 1 138 ? -42.711 3.459 18.471 1.00 65.25 138 ARG A N 1
ATOM 1030 C CA . ARG A 1 138 ? -43.146 4.260 17.316 1.00 65.25 138 ARG A CA 1
ATOM 1031 C C . ARG A 1 138 ? -42.703 5.715 17.461 1.00 65.25 138 ARG A C 1
ATOM 1033 O O . ARG A 1 138 ? -42.020 6.215 16.575 1.00 65.25 138 ARG A O 1
ATOM 1040 N N . ARG A 1 139 ? -42.940 6.326 18.631 1.00 66.56 139 ARG A N 1
ATOM 1041 C CA . ARG A 1 139 ? -42.470 7.686 18.958 1.00 66.56 139 ARG A CA 1
ATOM 1042 C C . ARG A 1 139 ? -40.942 7.805 18.978 1.00 66.56 139 ARG A C 1
ATOM 1044 O O . ARG A 1 139 ? -40.418 8.860 18.636 1.00 66.56 139 ARG A O 1
ATOM 1051 N N . ARG A 1 140 ? -40.208 6.747 19.353 1.00 68.06 140 ARG A N 1
ATOM 1052 C CA . ARG A 1 140 ? -38.739 6.699 19.226 1.00 68.06 140 ARG A CA 1
ATOM 1053 C C . ARG A 1 140 ? -38.285 6.626 17.769 1.00 68.06 140 ARG A C 1
ATOM 1055 O O . ARG A 1 140 ? -37.315 7.290 17.440 1.00 68.06 140 ARG A O 1
ATOM 1062 N N . ARG A 1 141 ? -38.960 5.857 16.908 1.00 63.12 141 ARG A N 1
ATOM 1063 C CA . ARG A 1 141 ? -38.645 5.768 15.468 1.00 63.12 141 ARG A CA 1
ATOM 1064 C C . ARG A 1 141 ? -39.001 7.053 14.726 1.00 63.12 141 ARG A C 1
ATOM 1066 O O . ARG A 1 141 ? -38.231 7.469 13.877 1.00 63.12 141 ARG A O 1
ATOM 1073 N N . GLU A 1 142 ? -40.108 7.694 15.091 1.00 66.25 142 GLU A N 1
ATOM 1074 C CA . GLU A 1 142 ? -40.499 9.025 14.609 1.00 66.25 142 GLU A CA 1
ATOM 1075 C C . GLU A 1 142 ? -39.431 10.056 15.005 1.00 66.25 142 GLU A C 1
ATOM 1077 O O . GLU A 1 142 ? -38.773 10.605 14.130 1.00 66.25 142 GLU A O 1
ATOM 1082 N N . ARG A 1 143 ? -39.109 10.191 16.302 1.00 61.69 143 ARG A N 1
ATOM 1083 C CA . ARG A 1 143 ? -38.029 11.086 16.770 1.00 61.69 143 ARG A CA 1
ATOM 1084 C C . ARG A 1 143 ? -36.643 10.751 16.209 1.00 61.69 143 ARG A C 1
ATOM 1086 O O . ARG A 1 143 ? -35.836 11.657 16.062 1.00 61.69 143 ARG A O 1
ATOM 1093 N N . ALA A 1 144 ? -36.344 9.486 15.915 1.00 56.47 144 ALA A N 1
ATOM 1094 C CA . ALA A 1 144 ? -35.085 9.100 15.277 1.00 56.47 144 ALA A CA 1
ATOM 1095 C C . ALA A 1 144 ? -35.058 9.485 13.792 1.00 56.47 144 ALA A C 1
ATOM 1097 O O . ALA A 1 144 ? -34.045 9.994 13.333 1.00 56.47 144 ALA A O 1
ATOM 1098 N N . ALA A 1 145 ? -36.163 9.303 13.063 1.00 52.34 145 ALA A N 1
ATOM 1099 C CA . ALA A 1 145 ? -36.290 9.743 11.676 1.00 52.34 145 ALA A CA 1
ATOM 1100 C C . ALA A 1 145 ? -36.297 11.275 11.560 1.00 52.34 145 ALA A C 1
ATOM 1102 O O . ALA A 1 145 ? -35.741 11.813 10.608 1.00 52.34 145 ALA A O 1
ATOM 1103 N N . ASP A 1 146 ? -36.875 11.981 12.532 1.00 47.28 146 ASP A N 1
ATOM 1104 C CA . ASP A 1 146 ? -36.847 13.443 12.590 1.00 47.28 146 ASP A CA 1
ATOM 1105 C C . ASP A 1 146 ? -35.469 13.971 13.027 1.00 47.28 146 ASP A C 1
ATOM 1107 O O . ASP A 1 146 ? -34.982 14.923 12.434 1.00 47.28 146 ASP A O 1
ATOM 1111 N N . ALA A 1 147 ? -34.748 13.288 13.926 1.00 52.44 147 ALA A N 1
ATOM 1112 C CA . ALA A 1 147 ? -33.336 13.589 14.194 1.00 52.44 147 ALA A CA 1
ATOM 1113 C C . ALA A 1 147 ? -32.420 13.277 12.990 1.00 52.44 147 ALA A C 1
ATOM 1115 O O . ALA A 1 147 ? -31.459 13.997 12.735 1.00 52.44 147 ALA A O 1
ATOM 1116 N N . GLU A 1 148 ? -32.715 12.229 12.215 1.00 47.69 148 GLU A N 1
ATOM 1117 C CA . GLU A 1 148 ? -32.021 11.921 10.957 1.00 47.69 148 GLU A CA 1
ATOM 1118 C C . GLU A 1 148 ? -32.335 12.979 9.880 1.00 47.69 148 GLU A C 1
ATOM 1120 O O . GLU A 1 148 ? -31.448 13.364 9.119 1.00 47.69 148 GLU A O 1
ATOM 1125 N N . ARG A 1 149 ? -33.555 13.538 9.870 1.00 45.75 149 ARG A N 1
ATOM 1126 C CA . ARG A 1 149 ? -33.931 14.706 9.055 1.00 45.75 149 ARG A CA 1
ATOM 1127 C C . ARG A 1 149 ? -33.252 15.995 9.513 1.00 45.75 149 ARG A C 1
ATOM 1129 O O . ARG A 1 149 ? -32.814 16.738 8.645 1.00 45.75 149 ARG A O 1
ATOM 1136 N N . ASP A 1 150 ? -33.092 16.234 10.813 1.00 44.38 150 ASP A N 1
ATOM 1137 C CA . ASP A 1 150 ? -32.341 17.382 11.342 1.00 44.38 150 ASP A CA 1
ATOM 1138 C C . ASP A 1 150 ? -30.838 17.256 11.047 1.00 44.38 150 ASP A C 1
ATOM 1140 O O . ASP A 1 150 ? -30.210 18.228 10.629 1.00 44.38 150 ASP A O 1
ATOM 1144 N N . HIS A 1 151 ? -30.257 16.054 11.128 1.00 47.97 151 HIS A N 1
ATOM 1145 C CA . HIS A 1 151 ? -28.898 15.794 10.632 1.00 47.97 151 HIS A CA 1
ATOM 1146 C C . HIS A 1 151 ? -28.770 15.983 9.107 1.00 47.97 151 HIS A C 1
ATOM 1148 O O . HIS A 1 151 ? -27.688 16.313 8.618 1.00 47.97 151 HIS A O 1
ATOM 1154 N N . LEU A 1 152 ? -29.864 15.822 8.356 1.00 46.00 152 LEU A N 1
ATOM 1155 C CA . LEU A 1 152 ? -29.967 16.171 6.934 1.00 46.00 152 LEU A CA 1
ATOM 1156 C C . LEU A 1 152 ? -30.415 17.627 6.687 1.00 46.00 152 LEU A C 1
ATOM 1158 O O . LEU A 1 152 ? -30.380 18.074 5.536 1.00 46.00 152 LEU A O 1
ATOM 1162 N N . SER A 1 153 ? -30.756 18.395 7.730 1.00 39.66 153 SER A N 1
ATOM 1163 C CA . SER A 1 153 ? -31.060 19.833 7.675 1.00 39.66 153 SER A CA 1
ATOM 1164 C C . SER A 1 153 ? -29.759 20.641 7.601 1.00 39.66 153 SER A C 1
ATOM 1166 O O . SER A 1 153 ? -29.402 21.457 8.448 1.00 39.66 153 SER A O 1
ATOM 1168 N N . VAL A 1 154 ? -28.987 20.358 6.550 1.00 50.53 154 VAL A N 1
ATOM 1169 C CA . VAL A 1 154 ? -27.695 20.987 6.287 1.00 50.53 154 VAL A CA 1
ATOM 1170 C C . VAL A 1 154 ? -27.861 22.503 6.301 1.00 50.53 154 VAL A C 1
ATOM 1172 O O . VAL A 1 154 ? -28.513 23.064 5.421 1.00 50.53 154 VAL A O 1
ATOM 1175 N N . SER A 1 155 ? -27.229 23.160 7.279 1.00 44.69 155 SER A N 1
ATOM 1176 C CA . SER A 1 155 ? -27.157 24.620 7.359 1.00 44.69 155 SER A CA 1
ATOM 1177 C C . SER A 1 155 ? -26.682 25.167 6.013 1.00 44.69 155 SER A C 1
ATOM 1179 O O . SER A 1 155 ? -25.537 24.945 5.615 1.00 44.69 155 SER A O 1
ATOM 1181 N N . THR A 1 156 ? -27.565 25.854 5.282 1.00 49.88 156 THR A N 1
ATOM 1182 C CA . THR A 1 156 ? -27.391 26.162 3.851 1.00 49.88 156 THR A CA 1
ATOM 1183 C C . THR A 1 156 ? -26.421 27.319 3.587 1.00 49.88 156 THR A C 1
ATOM 1185 O O . THR A 1 156 ? -26.636 28.147 2.696 1.00 49.88 156 THR A O 1
ATOM 1188 N N . ARG A 1 157 ? -25.331 27.401 4.359 1.00 64.44 157 ARG A N 1
ATOM 1189 C CA . ARG A 1 157 ? -24.221 28.325 4.121 1.00 64.44 157 ARG A CA 1
ATOM 1190 C C . ARG A 1 157 ? -23.565 27.954 2.794 1.00 64.44 157 ARG A C 1
ATOM 1192 O O . ARG A 1 157 ? -22.880 26.940 2.687 1.00 64.44 157 ARG A O 1
ATOM 1199 N N . ARG A 1 158 ? -23.791 28.779 1.767 1.00 74.38 158 ARG A N 1
ATOM 1200 C CA . ARG A 1 158 ? -23.157 28.621 0.451 1.00 74.38 158 ARG A CA 1
ATOM 1201 C C . ARG A 1 158 ? -21.637 28.599 0.632 1.00 74.38 158 ARG A C 1
ATOM 1203 O O . ARG A 1 158 ? -21.075 29.542 1.185 1.00 74.38 158 ARG A O 1
ATOM 1210 N N . ALA A 1 159 ? -20.988 27.538 0.158 1.00 81.81 159 ALA A N 1
ATOM 1211 C CA . ALA A 1 159 ? -19.539 27.414 0.234 1.00 81.81 159 ALA A CA 1
ATOM 1212 C C . ALA A 1 159 ? -18.850 28.597 -0.481 1.00 81.81 159 ALA A C 1
ATOM 1214 O O . ALA A 1 159 ? -19.254 28.954 -1.595 1.00 81.81 159 ALA A O 1
ATOM 1215 N N . PRO A 1 160 ? -17.819 29.219 0.118 1.00 87.31 160 PRO A N 1
ATOM 1216 C CA . PRO A 1 160 ? -17.148 30.361 -0.489 1.00 87.31 160 PRO A CA 1
ATOM 1217 C C . PRO A 1 160 ? -16.406 29.936 -1.761 1.00 87.31 160 PRO A C 1
ATOM 1219 O O . PRO A 1 160 ? -15.724 28.908 -1.784 1.00 87.31 160 PRO A O 1
ATOM 1222 N N . ARG A 1 161 ? -16.477 30.764 -2.816 1.00 88.00 161 ARG A N 1
ATOM 1223 C CA . ARG A 1 161 ? -15.816 30.499 -4.113 1.00 88.00 161 ARG A CA 1
ATOM 1224 C C . ARG A 1 161 ? -14.317 30.190 -3.959 1.00 88.00 161 ARG A C 1
ATOM 1226 O O . ARG A 1 161 ? -13.811 29.329 -4.666 1.00 88.00 161 ARG A O 1
ATOM 1233 N N . ALA A 1 162 ? -13.653 30.813 -2.983 1.00 88.75 162 ALA A N 1
ATOM 1234 C CA . ALA A 1 162 ? -12.244 30.592 -2.646 1.00 88.75 162 ALA A CA 1
ATOM 1235 C C . ALA A 1 162 ? -11.896 29.168 -2.151 1.00 88.75 162 ALA A C 1
ATOM 1237 O O . ALA A 1 162 ? -10.728 28.805 -2.179 1.00 88.75 162 ALA A O 1
ATOM 1238 N N . LEU A 1 163 ? -12.873 28.357 -1.721 1.00 88.81 163 LEU A N 1
ATOM 1239 C CA . LEU A 1 163 ? -12.681 26.925 -1.432 1.00 88.81 163 LEU A CA 1
ATOM 1240 C C . LEU A 1 163 ? -13.199 26.039 -2.571 1.00 88.81 163 LEU A C 1
ATOM 1242 O O . LEU A 1 163 ? -12.575 25.037 -2.915 1.00 88.81 163 LEU A O 1
ATOM 1246 N N . VAL A 1 164 ? -14.324 26.424 -3.186 1.00 91.88 164 VAL A N 1
ATOM 1247 C CA . VAL A 1 164 ? -14.950 25.653 -4.272 1.00 91.88 164 VAL A CA 1
ATOM 1248 C C . VAL A 1 164 ? -14.071 25.614 -5.524 1.00 91.88 164 VAL A C 1
ATOM 1250 O O . VAL A 1 164 ? -13.958 24.556 -6.133 1.00 91.88 164 VAL A O 1
ATOM 1253 N N . VAL A 1 165 ? -13.425 26.722 -5.906 1.00 94.25 165 VAL A N 1
ATOM 1254 C CA . VAL A 1 165 ? -12.579 26.768 -7.113 1.00 94.25 165 VAL A CA 1
ATOM 1255 C C . VAL A 1 165 ? -11.329 25.884 -6.968 1.00 94.25 165 VAL A C 1
ATOM 1257 O O . VAL A 1 165 ? -11.152 25.022 -7.827 1.00 94.25 165 VAL A O 1
ATOM 1260 N N . PRO A 1 166 ? -10.516 25.968 -5.891 1.00 93.81 166 PRO A N 1
ATOM 1261 C CA . PRO A 1 166 ? -9.441 24.999 -5.663 1.00 93.81 166 PRO A CA 1
ATOM 1262 C C . PRO A 1 166 ? -9.940 23.553 -5.589 1.00 93.81 166 PRO A C 1
ATOM 1264 O O . PRO A 1 166 ? -9.348 22.682 -6.216 1.00 93.81 166 PRO A O 1
ATOM 1267 N N . GLY A 1 167 ? -11.057 23.291 -4.897 1.00 93.19 167 GLY A N 1
ATOM 1268 C CA . GLY A 1 167 ? -11.639 21.947 -4.822 1.00 93.19 167 GLY A CA 1
ATOM 1269 C C . GLY A 1 167 ? -12.024 21.378 -6.194 1.00 93.19 167 GLY A C 1
ATOM 1270 O O . GLY A 1 167 ? -11.727 20.221 -6.481 1.00 93.19 167 GLY A O 1
ATOM 1271 N N . LEU A 1 168 ? -12.616 22.195 -7.070 1.00 95.19 168 LEU A N 1
ATOM 1272 C CA . LEU A 1 168 ? -12.928 21.814 -8.452 1.00 95.19 168 LEU A CA 1
ATOM 1273 C C . LEU A 1 168 ? -11.671 21.574 -9.293 1.00 95.19 168 LEU A C 1
ATOM 1275 O O . LEU A 1 168 ? -11.624 20.585 -10.018 1.00 95.19 168 LEU A O 1
ATOM 1279 N N . LEU A 1 169 ? -10.653 22.432 -9.182 1.00 95.50 169 LEU A N 1
ATOM 1280 C CA . LEU A 1 169 ? -9.383 22.261 -9.896 1.00 95.50 169 LEU A CA 1
ATOM 1281 C C . LEU A 1 169 ? -8.659 20.978 -9.462 1.00 95.50 169 LEU A C 1
ATOM 1283 O O . LEU A 1 169 ? -8.145 20.253 -10.306 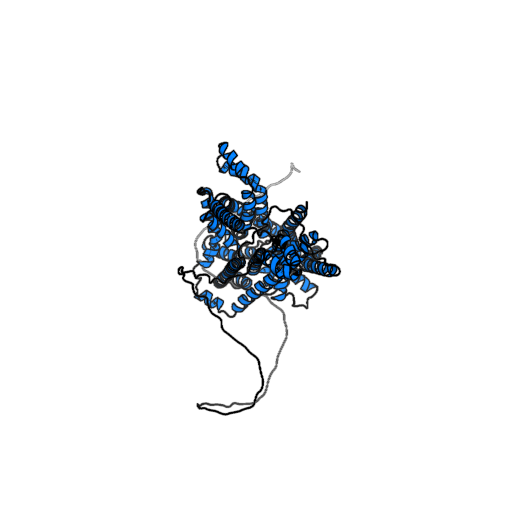1.00 95.50 169 LEU A O 1
ATOM 1287 N N . ILE A 1 170 ? -8.678 20.658 -8.167 1.00 94.94 170 ILE A N 1
ATOM 1288 C CA . ILE A 1 170 ? -8.081 19.438 -7.608 1.00 94.94 170 ILE A CA 1
ATOM 1289 C C . ILE A 1 170 ? -8.865 18.191 -8.038 1.00 94.94 170 ILE A C 1
ATOM 1291 O O . ILE A 1 170 ? -8.261 17.208 -8.460 1.00 94.94 170 ILE A O 1
ATOM 1295 N N . ALA A 1 171 ? -10.201 18.231 -8.000 1.00 93.50 171 ALA A N 1
ATOM 1296 C CA . ALA A 1 171 ? -11.044 17.143 -8.497 1.00 93.50 171 ALA A CA 1
ATOM 1297 C C . ALA A 1 171 ? -10.854 16.905 -10.006 1.00 93.50 171 ALA A C 1
ATOM 1299 O O . ALA A 1 171 ? -10.778 15.758 -10.446 1.00 93.50 171 ALA A O 1
ATOM 1300 N N . ALA A 1 172 ? -10.729 17.980 -10.791 1.00 93.75 172 ALA A N 1
ATOM 1301 C CA . ALA A 1 172 ? -10.423 17.906 -12.215 1.00 93.75 172 ALA A CA 1
ATOM 1302 C C . ALA A 1 172 ? -9.021 17.331 -12.460 1.00 93.75 172 ALA A C 1
ATOM 1304 O O . ALA A 1 172 ? -8.891 16.411 -13.259 1.00 93.75 172 ALA A O 1
ATOM 1305 N N . ALA A 1 173 ? -7.992 17.798 -11.746 1.00 92.06 173 ALA A N 1
ATOM 1306 C CA . ALA A 1 173 ? -6.622 17.299 -11.876 1.00 92.06 173 ALA A CA 1
ATOM 1307 C C . ALA A 1 173 ? -6.487 15.818 -11.479 1.00 92.06 173 ALA A C 1
ATOM 1309 O O . ALA A 1 173 ? -5.804 15.067 -12.168 1.00 92.06 173 ALA A O 1
ATOM 1310 N N . ALA A 1 174 ? -7.177 15.378 -10.421 1.00 91.19 174 ALA A N 1
ATOM 1311 C CA . ALA A 1 174 ? -7.176 13.981 -9.989 1.00 91.19 174 ALA A CA 1
ATOM 1312 C C . ALA A 1 174 ? -7.868 13.046 -10.999 1.00 91.19 174 ALA A C 1
ATOM 1314 O O . ALA A 1 174 ? -7.421 11.920 -11.211 1.00 91.19 174 ALA A O 1
ATOM 1315 N N . LEU A 1 175 ? -8.940 13.508 -11.654 1.00 91.31 175 LEU A N 1
ATOM 1316 C CA . LEU A 1 175 ? -9.643 12.731 -12.679 1.00 91.31 175 LEU A CA 1
ATOM 1317 C C . LEU A 1 175 ? -9.050 12.884 -14.087 1.00 91.31 175 LEU A C 1
ATOM 1319 O O . LEU A 1 175 ? -9.301 12.019 -14.923 1.00 91.31 175 LEU A O 1
ATOM 1323 N N . ALA A 1 176 ? -8.274 13.933 -14.376 1.00 91.56 176 ALA A N 1
ATOM 1324 C CA . ALA A 1 176 ? -7.791 14.239 -15.724 1.00 91.56 176 ALA A CA 1
ATOM 1325 C C . ALA A 1 176 ? -6.986 13.101 -16.383 1.00 91.56 176 ALA A C 1
ATOM 1327 O O . ALA A 1 176 ? -7.272 12.816 -17.547 1.00 91.56 176 ALA A O 1
ATOM 1328 N N . PRO A 1 177 ? -6.059 12.391 -15.704 1.00 87.81 177 PRO A N 1
ATOM 1329 C CA . PRO A 1 177 ? -5.361 11.262 -16.314 1.00 87.81 177 PRO A CA 1
ATOM 1330 C C . PRO A 1 177 ? -6.329 10.118 -16.645 1.00 87.81 177 PRO A C 1
ATOM 1332 O O . PRO A 1 177 ? -6.353 9.632 -17.774 1.00 87.81 177 PRO A O 1
ATOM 1335 N N . ALA A 1 178 ? -7.190 9.734 -15.698 1.00 83.44 178 ALA A N 1
ATOM 1336 C CA . ALA A 1 178 ? -8.169 8.663 -15.886 1.00 83.44 178 ALA A CA 1
ATOM 1337 C C . ALA A 1 178 ? -9.173 8.979 -17.010 1.00 83.44 178 ALA A C 1
ATOM 1339 O O . ALA A 1 178 ? -9.426 8.147 -17.882 1.00 83.44 178 ALA A O 1
ATOM 1340 N N . ALA A 1 179 ? -9.698 10.206 -17.028 1.00 87.00 179 ALA A N 1
ATOM 1341 C CA . ALA A 1 179 ? -10.579 10.702 -18.076 1.00 87.00 179 ALA A CA 1
ATOM 1342 C C . ALA A 1 179 ? -9.865 10.740 -19.432 1.00 87.00 179 ALA A C 1
ATOM 1344 O O . ALA A 1 179 ? -10.433 10.301 -20.426 1.00 87.00 179 ALA A O 1
ATOM 1345 N N . TYR A 1 180 ? -8.608 11.189 -19.491 1.00 85.12 180 TYR A N 1
ATOM 1346 C CA . TYR A 1 180 ? -7.831 11.186 -20.728 1.00 85.12 180 TYR A CA 1
ATOM 1347 C C . TYR A 1 180 ? -7.561 9.765 -21.242 1.00 85.12 180 TYR A C 1
ATOM 1349 O O . TYR A 1 180 ? -7.726 9.512 -22.431 1.00 85.12 180 TYR A O 1
ATOM 1357 N N . LEU A 1 181 ? -7.232 8.809 -20.368 1.00 79.75 181 LEU A N 1
ATOM 1358 C CA . LEU A 1 181 ? -7.021 7.409 -20.752 1.00 79.75 181 LEU A CA 1
ATOM 1359 C C . LEU A 1 181 ? -8.288 6.770 -21.356 1.00 79.75 181 LEU A C 1
ATOM 1361 O O . LEU A 1 181 ? -8.172 5.973 -22.288 1.00 79.75 181 LEU A O 1
ATOM 1365 N N . LEU A 1 182 ? -9.474 7.163 -20.875 1.00 75.56 182 LEU A N 1
ATOM 1366 C CA . LEU A 1 182 ? -10.781 6.715 -21.376 1.00 75.56 182 LEU A CA 1
ATOM 1367 C C . LEU A 1 182 ? -11.267 7.466 -22.632 1.00 75.56 182 LEU A C 1
ATOM 1369 O O . LEU A 1 182 ? -11.906 6.862 -23.489 1.00 75.56 182 LEU A O 1
ATOM 1373 N N . LEU A 1 183 ? -10.993 8.771 -22.743 1.00 76.69 183 LEU A N 1
ATOM 1374 C CA . LEU A 1 183 ? -11.539 9.654 -23.789 1.00 76.69 183 LEU A CA 1
ATOM 1375 C C . LEU A 1 183 ? -10.576 9.903 -24.966 1.00 76.69 183 LEU A C 1
ATOM 1377 O O . LEU A 1 183 ? -10.988 10.442 -25.994 1.00 76.69 183 LEU A O 1
ATOM 1381 N N . ARG A 1 184 ? -9.291 9.544 -24.848 1.00 72.38 184 ARG A N 1
ATOM 1382 C CA . ARG A 1 184 ? -8.293 9.735 -25.915 1.00 72.38 184 ARG A CA 1
ATOM 1383 C C . ARG A 1 184 ? -8.633 8.882 -27.141 1.00 72.38 184 ARG A C 1
ATOM 1385 O O . ARG A 1 184 ? -8.704 7.655 -27.054 1.00 72.38 184 ARG A O 1
ATOM 1392 N N . ALA A 1 185 ? -8.694 9.538 -28.303 1.00 52.78 185 ALA A N 1
ATOM 1393 C CA . ALA A 1 185 ? -8.805 8.899 -29.615 1.00 52.78 185 ALA A CA 1
ATOM 1394 C C . ALA A 1 185 ? -7.855 7.689 -29.767 1.00 52.78 185 ALA A C 1
ATOM 1396 O O . ALA A 1 185 ? -6.718 7.695 -29.282 1.00 52.78 185 ALA A O 1
ATOM 1397 N N . GLY A 1 186 ? -8.345 6.625 -30.404 1.00 57.09 186 GLY A N 1
ATOM 1398 C CA . GLY A 1 186 ? -7.676 5.320 -30.466 1.00 57.09 186 GLY A CA 1
ATOM 1399 C C . GLY A 1 186 ? -8.128 4.323 -29.388 1.00 57.09 186 GLY A C 1
ATOM 1400 O O . GLY A 1 186 ? -7.861 3.132 -29.526 1.00 57.09 186 GLY A O 1
ATOM 1401 N N . PHE A 1 187 ? -8.883 4.736 -28.358 1.00 65.19 187 PHE A N 1
ATOM 1402 C CA . PHE A 1 187 ? -9.757 3.771 -27.681 1.00 65.19 187 PHE A CA 1
ATOM 1403 C C . PHE A 1 187 ? -10.896 3.408 -28.642 1.00 65.19 187 PHE A C 1
ATOM 1405 O O . PHE A 1 187 ? -11.834 4.180 -28.832 1.00 65.19 187 PHE A O 1
ATOM 1412 N N . SER A 1 188 ? -10.799 2.242 -29.279 1.00 77.56 188 SER A N 1
ATOM 1413 C CA . SER A 1 188 ? -11.884 1.673 -30.074 1.00 77.56 188 SER A CA 1
ATOM 1414 C C . SER A 1 188 ? -12.413 0.407 -29.405 1.00 77.56 188 SER A C 1
ATOM 1416 O O . SER A 1 188 ? -11.656 -0.416 -28.886 1.00 77.56 188 SER A O 1
ATOM 1418 N N . VAL A 1 189 ? -13.735 0.222 -29.445 1.00 81.50 189 VAL A N 1
ATOM 1419 C CA . VAL A 1 189 ? -14.380 -1.001 -28.937 1.00 81.50 189 VAL A CA 1
ATOM 1420 C C . VAL A 1 189 ? -13.906 -2.230 -29.727 1.00 81.50 189 VAL A C 1
ATOM 1422 O O . VAL A 1 189 ? -13.812 -3.319 -29.169 1.00 81.50 189 VAL A O 1
ATOM 1425 N N . ALA A 1 190 ? -13.515 -2.048 -30.995 1.00 84.56 190 ALA A N 1
ATOM 1426 C CA . ALA A 1 190 ? -12.858 -3.069 -31.808 1.00 84.56 190 ALA A CA 1
ATOM 1427 C C . ALA A 1 190 ? -11.480 -3.474 -31.246 1.00 84.56 190 ALA A C 1
ATOM 1429 O O . ALA A 1 190 ? -11.236 -4.666 -31.065 1.00 84.56 190 ALA A O 1
ATOM 1430 N N . LEU A 1 191 ? -10.613 -2.511 -30.895 1.00 83.31 191 LEU A N 1
ATOM 1431 C CA . LEU A 1 191 ? -9.323 -2.796 -30.258 1.00 83.31 191 LEU A CA 1
ATOM 1432 C C . LEU A 1 191 ? -9.530 -3.486 -28.906 1.00 83.31 191 LEU A C 1
ATOM 1434 O O . LEU A 1 191 ? -8.933 -4.534 -28.678 1.00 83.31 191 LEU A O 1
ATOM 1438 N N . LEU A 1 192 ? -10.422 -2.973 -28.051 1.00 84.81 192 LEU A N 1
ATOM 1439 C CA . LEU A 1 192 ? -10.734 -3.605 -26.765 1.00 84.81 192 LEU A CA 1
ATOM 1440 C C . LEU A 1 192 ? -11.238 -5.047 -26.946 1.00 84.81 192 LEU A C 1
ATOM 1442 O O . LEU A 1 192 ? -10.750 -5.952 -26.274 1.00 84.81 192 LEU A O 1
ATOM 1446 N N . ARG A 1 193 ? -12.154 -5.288 -27.895 1.00 87.44 193 ARG A N 1
ATOM 1447 C CA . ARG A 1 193 ? -12.656 -6.632 -28.220 1.00 87.44 193 ARG A CA 1
ATOM 1448 C C . ARG A 1 193 ? -11.550 -7.549 -28.745 1.00 87.44 193 ARG A C 1
ATOM 1450 O O . ARG A 1 193 ? -11.494 -8.697 -28.322 1.00 87.44 193 ARG A O 1
ATOM 1457 N N . SER A 1 194 ? -10.667 -7.062 -29.619 1.00 86.88 194 SER A N 1
ATOM 1458 C CA . SER A 1 194 ? -9.541 -7.854 -30.141 1.00 86.88 194 SER A CA 1
ATOM 1459 C C . SER A 1 194 ? -8.513 -8.193 -29.057 1.00 86.88 194 SER A C 1
ATOM 1461 O O . SER A 1 194 ? -8.040 -9.321 -29.002 1.00 86.88 194 SER A O 1
ATOM 1463 N N . GLN A 1 195 ? -8.231 -7.262 -28.138 1.00 86.81 195 GLN A N 1
ATOM 1464 C CA . GLN A 1 195 ? -7.320 -7.492 -27.017 1.00 86.81 195 GLN A CA 1
ATOM 1465 C C . GLN A 1 195 ? -7.923 -8.438 -25.976 1.00 86.81 195 GLN A C 1
ATOM 1467 O O . GLN A 1 195 ? -7.195 -9.277 -25.459 1.00 86.81 195 GLN A O 1
ATOM 1472 N N . LEU A 1 196 ? -9.231 -8.362 -25.703 1.00 86.94 196 LEU A N 1
ATOM 1473 C CA . LEU A 1 196 ? -9.938 -9.312 -24.831 1.00 86.94 196 LEU A CA 1
ATOM 1474 C C . LEU A 1 196 ? -10.050 -10.716 -25.445 1.00 86.94 196 LEU A C 1
ATOM 1476 O O . LEU A 1 196 ? -9.962 -11.699 -24.718 1.00 86.94 196 LEU A O 1
ATOM 1480 N N . ALA A 1 197 ? -10.228 -10.813 -26.766 1.00 89.12 197 ALA A N 1
ATOM 1481 C CA . ALA A 1 197 ? -10.286 -12.081 -27.495 1.00 89.12 197 ALA A CA 1
ATOM 1482 C C . ALA A 1 197 ? -8.899 -12.673 -27.822 1.00 89.12 197 ALA A C 1
ATOM 1484 O O . ALA A 1 197 ? -8.821 -13.791 -28.327 1.00 89.12 197 ALA A O 1
ATOM 1485 N N . ALA A 1 198 ? -7.808 -11.946 -27.558 1.00 86.69 198 ALA A N 1
ATOM 1486 C CA . ALA A 1 198 ? -6.458 -12.429 -27.818 1.00 86.69 198 ALA A CA 1
ATOM 1487 C C . ALA A 1 198 ? -6.130 -13.636 -26.911 1.00 86.69 198 ALA A C 1
ATOM 1489 O O . ALA A 1 198 ? -6.287 -13.525 -25.689 1.00 86.69 198 ALA A O 1
ATOM 1490 N N . PRO A 1 199 ? -5.597 -14.753 -27.456 1.00 86.50 199 PRO A N 1
ATOM 1491 C CA . PRO A 1 199 ? -5.255 -15.943 -26.669 1.00 86.50 199 PRO A CA 1
ATOM 1492 C C . PRO A 1 199 ? -4.290 -15.682 -25.506 1.00 86.50 199 PRO A C 1
ATOM 1494 O O . PRO A 1 199 ? -4.311 -16.406 -24.519 1.00 86.50 199 PRO A O 1
ATOM 1497 N N . THR A 1 200 ? -3.470 -14.630 -25.590 1.00 85.25 200 THR A N 1
ATOM 1498 C CA . THR A 1 200 ? -2.545 -14.214 -24.526 1.00 85.25 200 THR A CA 1
ATOM 1499 C C . THR A 1 200 ? -3.212 -13.419 -23.402 1.00 85.25 200 THR A C 1
ATOM 1501 O O . THR A 1 200 ? -2.681 -13.386 -22.298 1.00 85.25 200 THR A O 1
ATOM 1504 N N . THR A 1 201 ? -4.369 -12.788 -23.630 1.00 89.38 201 THR A N 1
ATOM 1505 C CA . THR A 1 201 ? -5.039 -11.944 -22.621 1.00 89.38 201 THR A CA 1
ATOM 1506 C C . THR A 1 201 ? -5.976 -12.742 -21.718 1.00 89.38 201 THR A C 1
ATOM 1508 O O . THR A 1 201 ? -6.046 -12.462 -20.522 1.00 89.38 201 THR A O 1
ATOM 1511 N N . VAL A 1 202 ? -6.677 -13.753 -22.244 1.00 90.44 202 VAL A N 1
ATOM 1512 C CA . VAL A 1 202 ? -7.624 -14.560 -21.448 1.00 90.44 202 VAL A CA 1
ATOM 1513 C C . VAL A 1 202 ? -6.949 -15.251 -20.243 1.00 90.44 202 VAL A C 1
ATOM 1515 O O . VAL A 1 202 ? -7.495 -15.140 -19.141 1.00 90.44 202 VAL A O 1
ATOM 1518 N N . PRO A 1 203 ? -5.748 -15.861 -20.366 1.00 93.88 203 PRO A N 1
ATOM 1519 C CA . PRO A 1 203 ? -5.010 -16.386 -19.217 1.00 93.88 203 PRO A CA 1
ATOM 1520 C C . PRO A 1 203 ? -4.649 -15.305 -18.194 1.00 93.88 203 PRO A C 1
ATOM 1522 O O . PRO A 1 203 ? -4.803 -15.534 -17.003 1.00 93.88 203 PRO A O 1
ATOM 1525 N N . LEU A 1 204 ? -4.245 -14.107 -18.630 1.00 94.06 204 LEU A N 1
ATOM 1526 C CA . LEU A 1 204 ? -3.879 -13.005 -17.727 1.00 94.06 204 LEU A CA 1
ATOM 1527 C C . LEU A 1 204 ? -5.072 -12.517 -16.893 1.00 94.06 204 LEU A C 1
ATOM 1529 O O . LEU A 1 204 ? -4.912 -12.227 -15.708 1.00 94.06 204 LEU A O 1
ATOM 1533 N N . LEU A 1 205 ? -6.273 -12.472 -17.482 1.00 93.69 205 LEU A N 1
ATOM 1534 C CA . LEU A 1 205 ? -7.511 -12.172 -16.754 1.00 93.69 205 LEU A CA 1
ATOM 1535 C C . LEU A 1 205 ? -7.805 -13.242 -15.697 1.00 93.69 205 LEU A C 1
ATOM 1537 O O . LEU A 1 205 ? -8.086 -12.912 -14.544 1.00 93.69 205 LEU A O 1
ATOM 1541 N N . TRP A 1 206 ? -7.706 -14.519 -16.074 1.00 95.56 206 TRP A N 1
ATOM 1542 C CA . TRP A 1 206 ? -7.955 -15.644 -15.171 1.00 95.56 206 TRP A CA 1
ATOM 1543 C C . TRP A 1 206 ? -6.919 -15.701 -14.042 1.00 95.56 206 TRP A C 1
ATOM 1545 O O . TRP A 1 206 ? -7.286 -15.855 -12.878 1.00 95.56 206 TRP A O 1
ATOM 1555 N N . ASN A 1 207 ? -5.647 -15.451 -14.354 1.00 96.69 207 ASN A N 1
ATOM 1556 C CA . ASN A 1 207 ? -4.558 -15.360 -13.388 1.00 96.69 207 ASN A CA 1
ATOM 1557 C C . ASN A 1 207 ? -4.790 -14.242 -12.362 1.00 96.69 207 ASN A C 1
ATOM 1559 O O . ASN A 1 207 ? -4.613 -14.462 -11.159 1.00 96.69 207 ASN A O 1
ATOM 1563 N N . THR A 1 208 ? -5.217 -13.057 -12.816 1.00 96.38 208 THR A N 1
ATOM 1564 C CA . THR A 1 208 ? -5.576 -11.935 -11.936 1.00 96.38 208 THR A CA 1
ATOM 1565 C C . THR A 1 208 ? -6.763 -12.286 -11.038 1.00 96.38 208 THR A C 1
ATOM 1567 O O . THR A 1 208 ? -6.707 -12.014 -9.841 1.00 96.38 208 THR A O 1
ATOM 1570 N N . VAL A 1 209 ? -7.807 -12.932 -11.571 1.00 96.69 209 VAL A N 1
ATOM 1571 C CA . VAL A 1 209 ? -8.979 -13.370 -10.787 1.00 96.69 209 VAL A CA 1
ATOM 1572 C C . VAL A 1 209 ? -8.601 -14.420 -9.736 1.00 96.69 209 VAL A C 1
ATOM 1574 O O . VAL A 1 209 ? -9.030 -14.299 -8.587 1.00 96.69 209 VAL A O 1
ATOM 1577 N N . TRP A 1 210 ? -7.766 -15.406 -10.078 1.00 97.94 210 TRP A N 1
ATOM 1578 C CA . TRP A 1 210 ? -7.309 -16.420 -9.121 1.00 97.94 210 TRP A CA 1
ATOM 1579 C C . TRP A 1 210 ? -6.435 -15.846 -8.015 1.00 97.94 210 TRP A C 1
ATOM 1581 O O . TRP A 1 210 ? -6.645 -16.193 -6.855 1.00 97.94 210 TRP A O 1
ATOM 1591 N N . LEU A 1 211 ? -5.495 -14.956 -8.339 1.00 98.19 211 LEU A N 1
ATOM 1592 C CA . LEU A 1 211 ? -4.648 -14.317 -7.331 1.00 98.19 211 LEU A CA 1
ATOM 1593 C C . LEU A 1 211 ? -5.473 -13.434 -6.393 1.00 98.19 211 LEU A C 1
ATOM 1595 O O . LEU A 1 211 ? -5.341 -13.540 -5.177 1.00 98.19 211 LEU A O 1
ATOM 1599 N N . LEU A 1 212 ? -6.368 -12.617 -6.954 1.00 97.38 212 LEU A N 1
ATOM 1600 C CA . LEU A 1 212 ? -7.307 -11.790 -6.202 1.00 97.38 212 LEU A CA 1
ATOM 1601 C C . LEU A 1 212 ? -8.160 -12.646 -5.254 1.00 97.38 212 LEU A C 1
ATOM 1603 O O . LEU A 1 212 ? -8.222 -12.364 -4.059 1.00 97.38 212 LEU A O 1
ATOM 1607 N N . GLY A 1 213 ? -8.757 -13.732 -5.755 1.00 97.44 213 GLY A N 1
ATOM 1608 C CA . GLY A 1 213 ? -9.543 -14.667 -4.949 1.00 97.44 213 GLY A CA 1
ATOM 1609 C C . GLY A 1 213 ? -8.723 -15.353 -3.851 1.00 97.44 213 GLY A C 1
ATOM 1610 O O . GLY A 1 213 ? -9.143 -15.367 -2.693 1.00 97.44 213 GLY A O 1
ATOM 1611 N N . ALA A 1 214 ? -7.541 -15.876 -4.189 1.00 98.31 214 ALA A N 1
ATOM 1612 C CA . ALA A 1 214 ? -6.665 -16.590 -3.262 1.00 98.31 214 ALA A CA 1
ATOM 1613 C C . ALA A 1 214 ? -6.121 -15.679 -2.152 1.00 98.31 214 ALA A C 1
ATOM 1615 O O . ALA A 1 214 ? -6.207 -16.040 -0.978 1.00 98.31 214 ALA A O 1
ATOM 1616 N N . VAL A 1 215 ? -5.626 -14.482 -2.491 1.00 98.38 215 VAL A N 1
ATOM 1617 C CA . VAL A 1 215 ? -5.119 -13.521 -1.499 1.00 98.38 215 VAL A CA 1
ATOM 1618 C C . VAL A 1 215 ? -6.261 -12.973 -0.647 1.00 98.38 215 VAL A C 1
ATOM 1620 O O . VAL A 1 215 ? -6.137 -12.956 0.575 1.00 98.38 215 VAL A O 1
ATOM 1623 N N . CYS A 1 216 ? -7.407 -12.586 -1.221 1.00 97.44 216 CYS A N 1
ATOM 1624 C CA . CYS A 1 216 ? -8.546 -12.125 -0.416 1.00 97.44 216 CYS A CA 1
ATOM 1625 C C . CYS A 1 216 ? -9.076 -13.221 0.529 1.00 97.44 216 CYS A C 1
ATOM 1627 O O . CYS A 1 216 ? -9.393 -12.921 1.679 1.00 97.44 216 CYS A O 1
ATOM 1629 N N . ALA A 1 217 ? -9.127 -14.487 0.099 1.00 97.88 217 ALA A N 1
ATOM 1630 C CA . ALA A 1 217 ? -9.528 -15.605 0.956 1.00 97.88 217 ALA A CA 1
ATOM 1631 C C . ALA A 1 217 ? -8.486 -15.922 2.044 1.00 97.88 217 ALA A C 1
ATOM 1633 O O . ALA A 1 217 ? -8.852 -16.089 3.212 1.00 97.88 217 ALA A O 1
ATOM 1634 N N . GLY A 1 218 ? -7.197 -15.964 1.690 1.00 98.12 218 GLY A N 1
ATOM 1635 C CA . GLY A 1 218 ? -6.097 -16.222 2.622 1.00 98.12 218 GLY A CA 1
ATOM 1636 C C . GLY A 1 218 ? -5.986 -15.131 3.685 1.00 98.12 218 GLY A C 1
ATOM 1637 O O . GLY A 1 218 ? -6.028 -15.422 4.880 1.00 98.12 218 GLY A O 1
ATOM 1638 N N . THR A 1 219 ? -5.949 -13.864 3.266 1.00 98.06 219 THR A N 1
ATOM 1639 C CA . THR A 1 219 ? -5.873 -12.706 4.173 1.00 98.06 219 THR A CA 1
ATOM 1640 C C . THR A 1 219 ? -7.110 -12.555 5.051 1.00 98.06 219 THR A C 1
ATOM 1642 O O . THR A 1 219 ? -6.968 -12.229 6.230 1.00 98.06 219 THR A O 1
ATOM 1645 N N . ALA A 1 220 ? -8.313 -12.844 4.536 1.00 97.25 220 ALA A N 1
ATOM 1646 C CA . ALA A 1 220 ? -9.520 -12.879 5.355 1.00 97.25 220 ALA A CA 1
ATOM 1647 C C . ALA A 1 220 ? -9.444 -13.989 6.409 1.00 97.25 220 ALA A C 1
ATOM 1649 O O . ALA A 1 220 ? -9.676 -13.733 7.589 1.00 97.25 220 ALA A O 1
ATOM 1650 N N . THR A 1 221 ? -9.070 -15.203 6.008 1.00 97.38 221 THR A N 1
ATOM 1651 C CA . THR A 1 221 ? -8.993 -16.361 6.912 1.00 97.38 221 THR A CA 1
ATOM 1652 C C . THR A 1 221 ? -7.953 -16.152 8.011 1.00 97.38 221 THR A C 1
ATOM 1654 O O . THR A 1 221 ? -8.260 -16.307 9.195 1.00 97.38 221 THR A O 1
ATOM 1657 N N . LEU A 1 222 ? -6.746 -15.723 7.632 1.00 97.81 222 LEU A N 1
ATOM 1658 C CA . LEU A 1 222 ? -5.645 -15.448 8.553 1.00 97.81 222 LEU A CA 1
ATOM 1659 C C . LEU A 1 222 ? -5.947 -14.237 9.449 1.00 97.81 222 LEU A C 1
ATOM 1661 O O . LEU A 1 222 ? -5.857 -14.331 10.672 1.00 97.81 222 LEU A O 1
ATOM 1665 N N . GLY A 1 223 ? -6.381 -13.116 8.865 1.00 97.31 223 GLY A N 1
ATOM 1666 C CA . GLY A 1 223 ? -6.678 -11.882 9.593 1.00 97.31 223 GLY A CA 1
ATOM 1667 C C . GLY A 1 223 ? -7.838 -12.022 10.582 1.00 97.31 223 GLY A C 1
ATOM 1668 O O . GLY A 1 223 ? -7.731 -11.553 11.716 1.00 97.31 223 GLY A O 1
ATOM 1669 N N . ILE A 1 224 ? -8.921 -12.715 10.203 1.00 97.31 224 ILE A N 1
ATOM 1670 C CA . ILE A 1 224 ? -10.031 -13.027 11.120 1.00 97.31 224 ILE A CA 1
ATOM 1671 C C . ILE A 1 224 ? -9.565 -14.010 12.198 1.00 97.31 224 ILE A C 1
ATOM 1673 O O . ILE A 1 224 ? -9.828 -13.771 13.376 1.00 97.31 224 ILE A O 1
ATOM 1677 N N . GLY A 1 225 ? -8.855 -15.082 11.825 1.00 96.56 225 GLY A N 1
ATOM 1678 C CA . GLY A 1 225 ? -8.378 -16.101 12.764 1.00 96.56 225 GLY A CA 1
ATOM 1679 C C . GLY A 1 225 ? -7.506 -15.516 13.876 1.00 96.56 225 GLY A C 1
ATOM 1680 O O . GLY A 1 225 ? -7.789 -15.720 15.056 1.00 96.56 225 GLY A O 1
ATOM 1681 N N . LEU A 1 226 ? -6.506 -14.708 13.515 1.00 96.75 226 LEU A N 1
ATOM 1682 C CA . LEU A 1 226 ? -5.608 -14.055 14.474 1.00 96.75 226 LEU A CA 1
ATOM 1683 C C . LEU A 1 226 ? -6.314 -12.969 15.304 1.00 96.75 226 LEU A C 1
ATOM 1685 O O . LEU A 1 226 ? -6.044 -12.829 16.500 1.00 96.75 226 LEU A O 1
ATOM 1689 N N . ALA A 1 227 ? -7.266 -12.233 14.718 1.00 95.31 227 ALA A N 1
ATOM 1690 C CA . ALA A 1 227 ? -8.067 -11.254 15.453 1.00 95.31 227 ALA A CA 1
ATOM 1691 C C . ALA A 1 227 ? -8.982 -11.924 16.496 1.00 95.31 227 ALA A C 1
ATOM 1693 O O . ALA A 1 227 ? -9.081 -11.440 17.625 1.00 95.31 227 ALA A O 1
ATOM 1694 N N . VAL A 1 228 ? -9.607 -13.058 16.155 1.00 94.44 228 VAL A N 1
ATOM 1695 C CA . VAL A 1 228 ? -10.396 -13.880 17.090 1.00 94.44 228 VAL A CA 1
ATOM 1696 C C . VAL A 1 228 ? -9.501 -14.477 18.173 1.00 94.44 228 VAL A C 1
ATOM 1698 O O . VAL A 1 228 ? -9.848 -14.390 19.352 1.00 94.44 228 VAL A O 1
ATOM 1701 N N . LEU A 1 229 ? -8.327 -15.003 17.808 1.00 94.69 229 LEU A N 1
ATOM 1702 C CA . LEU A 1 229 ? -7.372 -15.573 18.756 1.00 94.69 229 LEU A CA 1
ATOM 1703 C C . LEU A 1 229 ? -6.979 -14.553 19.842 1.00 94.69 229 LEU A C 1
ATOM 1705 O O . LEU A 1 229 ? -7.053 -14.866 21.029 1.00 94.69 229 LEU A O 1
ATOM 1709 N N . ILE A 1 230 ? -6.671 -13.309 19.462 1.00 93.38 230 ILE A N 1
ATOM 1710 C CA . ILE A 1 230 ? -6.336 -12.232 20.411 1.00 93.38 230 ILE A CA 1
ATOM 1711 C C . ILE A 1 230 ? -7.563 -11.700 21.176 1.00 93.38 230 ILE A C 1
ATOM 1713 O O . ILE A 1 230 ? -7.449 -11.372 22.357 1.00 93.38 230 ILE A O 1
ATOM 1717 N N . ALA A 1 231 ? -8.730 -11.562 20.535 1.00 90.94 231 ALA A N 1
ATOM 1718 C CA . ALA A 1 231 ? -9.881 -10.856 21.121 1.00 90.94 231 ALA A CA 1
ATOM 1719 C C . ALA A 1 231 ? -10.898 -11.742 21.862 1.00 90.94 231 ALA A C 1
ATOM 1721 O O . ALA A 1 231 ? -11.792 -11.209 22.530 1.00 90.94 231 ALA A O 1
ATOM 1722 N N . ARG A 1 232 ? -10.824 -13.068 21.696 1.00 90.56 232 ARG A N 1
ATOM 1723 C CA . ARG A 1 232 ? -11.794 -14.039 22.235 1.00 90.56 232 ARG A CA 1
ATOM 1724 C C . ARG A 1 232 ? -11.161 -15.279 22.870 1.00 90.56 232 ARG A C 1
ATOM 1726 O O . ARG A 1 232 ? -11.910 -16.155 23.283 1.00 90.56 232 ARG A O 1
ATOM 1733 N N . THR A 1 233 ? -9.838 -15.367 23.029 1.00 92.19 233 THR A N 1
ATOM 1734 C CA . THR A 1 233 ? -9.194 -16.505 23.725 1.00 92.19 233 THR A CA 1
ATOM 1735 C C . THR A 1 233 ? -8.243 -16.068 24.840 1.00 92.19 233 THR A C 1
ATOM 1737 O O . THR A 1 233 ? -7.998 -14.878 25.038 1.00 92.19 233 THR A O 1
ATOM 1740 N N . THR A 1 234 ? -7.715 -17.031 25.598 1.00 92.44 234 THR A N 1
ATOM 1741 C CA . THR A 1 234 ? -6.701 -16.818 26.644 1.00 92.44 234 THR A CA 1
ATOM 1742 C C . THR A 1 234 ? -5.257 -16.913 26.125 1.00 92.44 234 THR A C 1
ATOM 1744 O O . THR A 1 234 ? -4.386 -17.386 26.853 1.00 92.44 234 THR A O 1
ATOM 1747 N N . LEU A 1 235 ? -4.983 -16.508 24.878 1.00 93.75 235 LEU A N 1
ATOM 1748 C CA . LEU A 1 235 ? -3.617 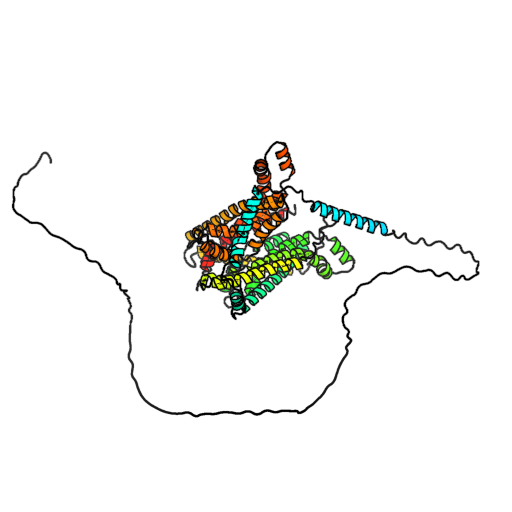-16.475 24.336 1.00 93.75 235 LEU A CA 1
ATOM 1749 C C . LEU A 1 235 ? -2.704 -15.586 25.218 1.00 93.75 235 LEU A C 1
ATOM 1751 O O . LEU A 1 235 ? -3.082 -14.444 25.507 1.00 93.75 235 LEU A O 1
ATOM 1755 N N . PRO A 1 236 ? -1.517 -16.060 25.647 1.00 92.75 236 PRO A N 1
ATOM 1756 C CA . PRO A 1 236 ? -0.587 -15.259 26.439 1.00 92.75 236 PRO A CA 1
ATOM 1757 C C . PRO A 1 236 ? -0.003 -14.098 25.623 1.00 92.75 236 PRO A C 1
ATOM 1759 O O . PRO A 1 236 ? 0.114 -14.174 24.402 1.00 92.75 236 PRO A O 1
ATOM 1762 N N . LEU A 1 237 ? 0.391 -13.022 26.313 1.00 91.75 237 LEU A N 1
ATOM 1763 C CA . LEU A 1 237 ? 0.992 -11.812 25.727 1.00 91.75 237 LEU A CA 1
ATOM 1764 C C . LEU A 1 237 ? 0.194 -11.191 24.546 1.00 91.75 237 LEU A C 1
ATOM 1766 O O . LEU A 1 237 ? 0.790 -10.807 23.539 1.00 91.75 237 LEU A O 1
ATOM 1770 N N . PRO A 1 238 ? -1.142 -11.000 24.633 1.00 89.50 238 PRO A N 1
ATOM 1771 C CA . PRO A 1 238 ? -1.961 -10.554 23.495 1.00 89.50 238 PRO A CA 1
ATOM 1772 C C . PRO A 1 238 ? -1.579 -9.161 22.955 1.00 89.50 238 PRO A C 1
ATOM 1774 O O . PRO A 1 238 ? -1.843 -8.855 21.791 1.00 89.50 238 PRO A O 1
ATOM 1777 N N . ARG A 1 239 ? -0.925 -8.317 23.770 1.00 87.69 239 ARG A N 1
ATOM 1778 C CA . ARG A 1 239 ? -0.333 -7.038 23.333 1.00 87.69 239 ARG A CA 1
ATOM 1779 C C . ARG A 1 239 ? 0.844 -7.246 22.376 1.00 87.69 239 ARG A C 1
ATOM 1781 O O . ARG A 1 239 ? 0.887 -6.590 21.342 1.00 87.69 239 ARG A O 1
ATOM 1788 N N . LEU A 1 240 ? 1.745 -8.184 22.685 1.00 90.44 240 LEU A N 1
ATOM 1789 C CA . LEU A 1 240 ? 2.893 -8.521 21.838 1.00 90.44 240 LEU A CA 1
ATOM 1790 C C . LEU A 1 240 ? 2.412 -9.022 20.474 1.00 90.44 240 LEU A C 1
ATOM 1792 O O . LEU A 1 240 ? 2.804 -8.465 19.456 1.00 90.44 240 LEU A O 1
ATOM 1796 N N . TRP A 1 241 ? 1.476 -9.975 20.450 1.00 92.94 241 TRP A N 1
ATOM 1797 C CA . TRP A 1 241 ? 0.887 -10.468 19.201 1.00 92.94 241 TRP A CA 1
ATOM 1798 C C . TRP A 1 241 ? 0.135 -9.383 18.421 1.00 92.94 241 TRP A C 1
ATOM 1800 O O . TRP A 1 241 ? 0.235 -9.342 17.200 1.00 92.94 241 TRP A O 1
ATOM 1810 N N . THR A 1 242 ? -0.551 -8.450 19.099 1.00 91.38 242 THR A N 1
ATOM 1811 C CA . THR A 1 242 ? -1.182 -7.298 18.423 1.00 91.38 242 THR A CA 1
ATOM 1812 C C . THR A 1 242 ? -0.142 -6.452 17.679 1.00 91.38 242 THR A C 1
ATOM 1814 O O . THR A 1 242 ? -0.399 -6.033 16.552 1.00 91.38 242 THR A O 1
ATOM 1817 N N . VAL A 1 243 ? 1.036 -6.225 18.274 1.00 90.12 243 VAL A N 1
ATOM 1818 C CA . VAL A 1 243 ? 2.139 -5.504 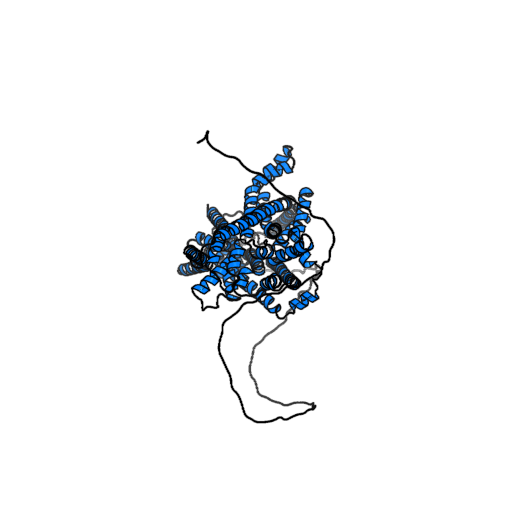17.620 1.00 90.12 243 VAL A CA 1
ATOM 1819 C C . VAL A 1 243 ? 2.750 -6.342 16.497 1.00 90.12 243 VAL A C 1
ATOM 1821 O O . VAL A 1 243 ? 2.796 -5.869 15.366 1.00 90.12 243 VAL A O 1
ATOM 1824 N N . LEU A 1 244 ? 3.159 -7.584 16.772 1.00 91.56 244 LEU A N 1
ATOM 1825 C CA . LEU A 1 244 ? 3.832 -8.469 15.811 1.00 91.56 244 LEU A CA 1
ATOM 1826 C C . LEU A 1 244 ? 3.002 -8.707 14.541 1.00 91.56 244 LEU A C 1
ATOM 1828 O O . LEU A 1 244 ? 3.539 -8.606 13.444 1.00 91.56 244 LEU A O 1
ATOM 1832 N N . PHE A 1 245 ? 1.689 -8.918 14.667 1.00 92.88 245 PHE A N 1
ATOM 1833 C CA . PHE A 1 245 ? 0.771 -9.053 13.527 1.00 92.88 245 PHE A CA 1
ATOM 1834 C C . PHE A 1 245 ? 0.465 -7.731 12.802 1.00 92.88 245 PHE A C 1
ATOM 1836 O O . PHE A 1 245 ? -0.191 -7.741 11.766 1.00 92.88 245 PHE A O 1
ATOM 1843 N N . THR A 1 246 ? 0.924 -6.595 13.330 1.00 90.50 246 THR A N 1
ATOM 1844 C CA . THR A 1 246 ? 0.812 -5.273 12.691 1.00 90.50 246 THR A CA 1
ATOM 1845 C C . THR A 1 246 ? 2.098 -4.878 11.955 1.00 90.50 246 THR A C 1
ATOM 1847 O O . THR A 1 246 ? 2.026 -4.147 10.969 1.00 90.50 246 THR A O 1
ATOM 1850 N N . LEU A 1 247 ? 3.267 -5.375 12.386 1.00 89.38 247 LEU A N 1
ATOM 1851 C CA . LEU A 1 247 ? 4.568 -5.042 11.784 1.00 89.38 247 LEU A CA 1
ATOM 1852 C C . LEU A 1 247 ? 4.665 -5.298 10.259 1.00 89.38 247 LEU A C 1
ATOM 1854 O O . LEU A 1 247 ? 5.279 -4.460 9.596 1.00 89.38 247 LEU A O 1
ATOM 1858 N N . PRO A 1 248 ? 4.049 -6.345 9.660 1.00 90.62 248 PRO A N 1
ATOM 1859 C CA . PRO A 1 248 ? 4.135 -6.580 8.214 1.00 90.62 248 PRO A CA 1
ATOM 1860 C C . PRO A 1 248 ? 3.570 -5.453 7.333 1.00 90.62 248 PRO A C 1
ATOM 1862 O O . PRO A 1 248 ? 3.981 -5.351 6.184 1.00 90.62 248 PRO A O 1
ATOM 1865 N N . LEU A 1 249 ? 2.730 -4.544 7.859 1.00 86.50 249 LEU A N 1
ATOM 1866 C CA . LEU A 1 249 ? 2.304 -3.328 7.133 1.00 86.50 249 LEU A CA 1
ATOM 1867 C C . LEU A 1 249 ? 3.462 -2.389 6.767 1.00 86.50 249 LEU A C 1
ATOM 1869 O O . LEU A 1 249 ? 3.317 -1.545 5.882 1.00 86.50 249 LEU A O 1
ATOM 1873 N N . GLY A 1 250 ? 4.587 -2.497 7.477 1.00 85.50 250 GLY A N 1
ATOM 1874 C CA . GLY A 1 250 ? 5.810 -1.775 7.153 1.00 85.50 250 GLY A CA 1
ATOM 1875 C C . GLY A 1 250 ? 6.588 -2.388 5.990 1.00 85.50 250 GLY A C 1
ATOM 1876 O O . GLY A 1 250 ? 7.351 -1.680 5.346 1.00 85.50 250 GLY A O 1
ATOM 1877 N N . VAL A 1 251 ? 6.405 -3.677 5.693 1.00 89.56 251 VAL A N 1
ATOM 1878 C CA . VAL A 1 251 ? 7.143 -4.383 4.638 1.00 89.56 251 VAL A CA 1
ATOM 1879 C C . VAL A 1 251 ? 6.473 -4.096 3.288 1.00 89.56 251 VAL A C 1
ATOM 1881 O O . VAL A 1 251 ? 5.328 -4.506 3.095 1.00 89.56 251 VAL A O 1
ATOM 1884 N N . PRO A 1 252 ? 7.136 -3.428 2.323 1.00 91.56 252 PRO A N 1
ATOM 1885 C CA . PRO A 1 252 ? 6.583 -3.308 0.978 1.00 91.56 252 PRO A CA 1
ATOM 1886 C C . PRO A 1 252 ? 6.478 -4.696 0.334 1.00 91.56 252 PRO A C 1
ATOM 1888 O O . PRO A 1 252 ? 7.393 -5.510 0.458 1.00 91.56 252 PRO A O 1
ATOM 1891 N N . THR A 1 253 ? 5.385 -4.973 -0.371 1.00 92.62 253 THR A N 1
ATOM 1892 C CA . THR A 1 253 ? 5.076 -6.287 -0.969 1.00 92.62 253 THR A CA 1
ATOM 1893 C C . THR A 1 253 ? 6.185 -6.823 -1.873 1.00 92.62 253 THR A C 1
ATOM 1895 O O . THR A 1 253 ? 6.542 -7.998 -1.767 1.00 92.62 253 THR A O 1
ATOM 1898 N N . PHE A 1 254 ? 6.791 -5.972 -2.707 1.00 91.25 254 PHE A N 1
ATOM 1899 C CA . PHE A 1 254 ? 7.935 -6.353 -3.542 1.00 91.25 254 PHE A CA 1
ATOM 1900 C C . PHE A 1 254 ? 9.193 -6.667 -2.711 1.00 91.25 254 PHE A C 1
ATOM 1902 O O . PHE A 1 254 ? 9.870 -7.642 -3.004 1.00 91.25 254 PHE A O 1
ATOM 1909 N N . VAL A 1 255 ? 9.467 -5.939 -1.618 1.00 92.12 255 VAL A N 1
ATOM 1910 C CA . VAL A 1 255 ? 10.597 -6.221 -0.701 1.00 92.12 255 VAL A CA 1
ATOM 1911 C C . VAL A 1 255 ? 10.378 -7.530 0.065 1.00 92.12 255 VAL A C 1
ATOM 1913 O O . VAL A 1 255 ? 11.313 -8.306 0.254 1.00 92.12 255 VAL A O 1
ATOM 1916 N N . GLY A 1 256 ? 9.137 -7.811 0.472 1.00 92.50 256 GLY A N 1
ATOM 1917 C CA . GLY A 1 256 ? 8.763 -9.098 1.060 1.00 92.50 256 GLY A CA 1
ATOM 1918 C C . GLY A 1 256 ? 8.953 -10.254 0.074 1.00 92.50 256 GLY A C 1
ATOM 1919 O O . GLY A 1 256 ? 9.539 -11.271 0.430 1.00 92.50 256 GLY A O 1
ATOM 1920 N N . SER A 1 257 ? 8.519 -10.071 -1.175 1.00 93.00 257 SER A N 1
ATOM 1921 C CA . SER A 1 257 ? 8.635 -11.071 -2.251 1.00 93.00 257 SER A CA 1
ATOM 1922 C C . SER A 1 257 ? 10.080 -11.324 -2.658 1.00 93.00 257 SER A C 1
ATOM 1924 O O . SER A 1 257 ? 10.490 -12.476 -2.738 1.00 93.00 257 SER A O 1
ATOM 1926 N N . TYR A 1 258 ? 10.869 -10.261 -2.799 1.00 90.88 258 TYR A N 1
ATOM 1927 C CA . TYR A 1 258 ? 12.320 -10.298 -2.952 1.00 90.88 258 TYR A CA 1
ATOM 1928 C C . TYR A 1 258 ? 12.993 -11.141 -1.861 1.00 90.88 258 TYR A C 1
ATOM 1930 O O . TYR A 1 258 ? 13.755 -12.056 -2.164 1.00 90.88 258 TYR A O 1
ATOM 1938 N N . ALA A 1 259 ? 12.689 -10.870 -0.587 1.00 92.62 259 ALA A N 1
ATOM 1939 C CA . ALA A 1 259 ? 13.326 -11.574 0.519 1.00 92.62 259 ALA A CA 1
ATOM 1940 C C . ALA A 1 259 ? 12.901 -13.047 0.596 1.00 92.62 259 ALA A C 1
ATOM 1942 O O . ALA A 1 259 ? 13.727 -13.910 0.882 1.00 92.62 259 ALA A O 1
ATOM 1943 N N . TRP A 1 260 ? 11.638 -13.356 0.296 1.00 94.06 260 TRP A N 1
ATOM 1944 C CA . TRP A 1 260 ? 11.174 -14.737 0.169 1.00 94.06 260 TRP A CA 1
ATOM 1945 C C . TRP A 1 260 ? 11.830 -15.475 -1.006 1.00 94.06 260 TRP A C 1
ATOM 1947 O O . TRP A 1 260 ? 12.220 -16.630 -0.848 1.00 94.06 260 TRP A O 1
ATOM 1957 N N . LEU A 1 261 ? 12.001 -14.817 -2.154 1.00 92.62 261 LEU A N 1
ATOM 1958 C CA . LEU A 1 261 ? 12.679 -15.375 -3.324 1.00 92.62 261 LEU A CA 1
ATOM 1959 C C . LEU A 1 261 ? 14.149 -15.692 -3.010 1.00 92.62 261 LEU A C 1
ATOM 1961 O O . LEU A 1 261 ? 14.592 -16.821 -3.204 1.00 92.62 261 LEU A O 1
ATOM 1965 N N . ALA A 1 262 ? 14.876 -14.730 -2.439 1.00 91.50 262 ALA A N 1
ATOM 1966 C CA . ALA A 1 262 ? 16.257 -14.892 -1.987 1.00 91.50 262 ALA A CA 1
ATOM 1967 C C . ALA A 1 262 ? 16.412 -16.015 -0.943 1.00 91.50 262 ALA A C 1
ATOM 1969 O O . ALA A 1 262 ? 17.323 -16.834 -1.045 1.00 91.50 262 ALA A O 1
ATOM 1970 N N . PHE A 1 263 ? 15.492 -16.102 0.028 1.00 93.50 263 PHE A N 1
ATOM 1971 C CA . PHE A 1 263 ? 15.459 -17.184 1.018 1.00 93.50 263 PHE A CA 1
ATOM 1972 C C . PHE A 1 263 ? 15.305 -18.561 0.355 1.00 93.50 263 PHE A C 1
ATOM 1974 O O . PHE A 1 263 ? 15.971 -19.517 0.749 1.00 93.50 263 PHE A O 1
ATOM 1981 N N . PHE A 1 264 ? 14.453 -18.673 -0.668 1.00 93.38 264 PHE A N 1
ATOM 1982 C CA . PHE A 1 264 ? 14.310 -19.913 -1.430 1.00 93.38 264 PHE A CA 1
ATOM 1983 C C . PHE A 1 264 ? 15.569 -20.246 -2.237 1.00 93.38 264 PHE A C 1
ATOM 1985 O O . PHE A 1 264 ? 15.999 -21.394 -2.191 1.00 93.38 264 PHE A O 1
ATOM 1992 N N . TYR A 1 265 ? 16.205 -19.277 -2.902 1.00 90.56 265 TYR A N 1
ATOM 1993 C CA . TYR A 1 265 ? 17.471 -19.518 -3.609 1.00 90.56 265 TYR A CA 1
ATOM 1994 C C . TYR A 1 265 ? 18.618 -19.945 -2.677 1.00 90.56 265 TYR A C 1
ATOM 1996 O O . TYR A 1 265 ? 19.423 -20.784 -3.072 1.00 90.56 265 TYR A O 1
ATOM 2004 N N . GLU A 1 266 ? 18.697 -19.413 -1.453 1.00 90.38 266 GLU A N 1
ATOM 2005 C CA . GLU A 1 266 ? 19.765 -19.771 -0.508 1.00 90.38 266 GLU A CA 1
ATOM 2006 C C . GLU A 1 266 ? 19.511 -21.103 0.220 1.00 90.38 266 GLU A C 1
ATOM 2008 O O . GLU A 1 266 ? 20.435 -21.901 0.368 1.00 90.38 266 GLU A O 1
ATOM 2013 N N . TYR A 1 267 ? 18.278 -21.362 0.674 1.00 92.38 267 TYR A N 1
ATOM 2014 C CA . TYR A 1 267 ? 17.989 -22.474 1.595 1.00 92.38 267 TYR A CA 1
ATOM 2015 C C . TYR A 1 267 ? 17.125 -23.600 1.005 1.00 92.38 267 TYR A C 1
ATOM 2017 O O . TYR A 1 267 ? 17.115 -24.703 1.550 1.00 92.38 267 TYR A O 1
ATOM 2025 N N . LEU A 1 268 ? 16.379 -23.353 -0.079 1.00 93.62 268 LEU A N 1
ATOM 2026 C CA . LEU A 1 268 ? 15.533 -24.350 -0.753 1.00 93.62 268 LEU A CA 1
ATOM 2027 C C . LEU A 1 268 ? 15.656 -24.280 -2.302 1.00 93.62 268 LEU A C 1
ATOM 2029 O O . LEU A 1 268 ? 14.625 -24.277 -2.983 1.00 93.62 268 LEU A O 1
ATOM 2033 N N . PRO A 1 269 ? 16.869 -24.250 -2.899 1.00 90.06 269 PRO A N 1
ATOM 2034 C CA . PRO A 1 269 ? 17.061 -23.926 -4.323 1.00 90.06 269 PRO A CA 1
ATOM 2035 C C . PRO A 1 269 ? 16.352 -24.874 -5.305 1.00 90.06 269 PRO A C 1
ATOM 2037 O O . PRO A 1 269 ? 16.012 -24.474 -6.413 1.00 90.06 269 PRO A O 1
ATOM 2040 N N . ALA A 1 270 ? 16.085 -26.120 -4.903 1.00 90.94 270 ALA A N 1
ATOM 2041 C CA . ALA A 1 270 ? 15.350 -27.101 -5.707 1.00 90.94 270 ALA A CA 1
ATOM 2042 C C . ALA A 1 270 ? 13.809 -26.981 -5.610 1.00 90.94 270 ALA A C 1
ATOM 2044 O O . ALA A 1 270 ? 13.095 -27.807 -6.177 1.00 90.94 270 ALA A O 1
ATOM 2045 N N . SER A 1 271 ? 13.272 -26.010 -4.860 1.00 91.88 271 SER A N 1
ATOM 2046 C CA . SER A 1 271 ? 11.844 -25.936 -4.525 1.00 91.88 271 SER A CA 1
ATOM 2047 C C . SER A 1 271 ? 11.086 -24.892 -5.361 1.00 91.88 271 SER A C 1
ATOM 2049 O O . SER A 1 271 ? 11.182 -23.696 -5.083 1.00 91.88 271 SER A O 1
ATOM 2051 N N . PRO A 1 272 ? 10.236 -25.300 -6.325 1.00 88.88 272 PRO A N 1
ATOM 2052 C CA . PRO A 1 272 ? 9.464 -24.364 -7.148 1.00 88.88 272 PRO A CA 1
ATOM 2053 C C . PRO A 1 272 ? 8.273 -23.722 -6.408 1.00 88.88 272 PRO A C 1
ATOM 2055 O O . PRO A 1 272 ? 7.501 -22.982 -7.012 1.00 88.88 272 PRO A O 1
ATOM 2058 N N . LEU A 1 273 ? 8.083 -24.004 -5.110 1.00 91.19 273 LEU A N 1
ATOM 2059 C CA . LEU A 1 273 ? 6.901 -23.588 -4.338 1.00 91.19 273 LEU A CA 1
ATOM 2060 C C . LEU A 1 273 ? 6.735 -22.065 -4.206 1.00 91.19 273 LEU A C 1
ATOM 2062 O O . LEU A 1 273 ? 5.619 -21.607 -3.950 1.00 91.19 273 LEU A O 1
ATOM 2066 N N . ILE A 1 274 ? 7.819 -21.301 -4.369 1.00 93.56 274 ILE A N 1
ATOM 2067 C CA . ILE A 1 274 ? 7.822 -19.834 -4.300 1.00 93.56 274 ILE A CA 1
ATOM 2068 C C . ILE A 1 274 ? 7.344 -19.157 -5.597 1.00 93.56 274 ILE A C 1
ATOM 2070 O O . ILE A 1 274 ? 7.032 -17.970 -5.585 1.00 93.56 274 ILE A O 1
ATOM 2074 N N . PHE A 1 275 ? 7.224 -19.896 -6.701 1.00 93.62 275 PHE A N 1
ATOM 2075 C CA . PHE A 1 275 ? 6.824 -19.338 -7.992 1.00 93.62 275 PHE A CA 1
ATOM 2076 C C . PHE A 1 275 ? 5.325 -19.506 -8.290 1.00 93.62 275 PHE A C 1
ATOM 2078 O O . PHE A 1 275 ? 4.617 -20.348 -7.720 1.00 93.62 275 PHE A O 1
ATOM 2085 N N . GLY A 1 276 ? 4.836 -18.692 -9.224 1.00 95.31 276 GLY A N 1
ATOM 2086 C CA . GLY A 1 276 ? 3.467 -18.723 -9.720 1.00 95.31 276 GLY A CA 1
ATOM 2087 C C . GLY A 1 276 ? 2.417 -18.369 -8.660 1.00 95.31 276 GLY A C 1
ATOM 2088 O O . GLY A 1 276 ? 2.706 -17.777 -7.619 1.00 95.31 276 GLY A O 1
ATOM 2089 N N . LEU A 1 277 ? 1.167 -18.779 -8.910 1.00 96.31 277 LEU A N 1
ATOM 2090 C CA . LEU A 1 277 ? 0.013 -18.457 -8.057 1.00 96.31 277 LEU A CA 1
ATOM 2091 C C . LEU A 1 277 ? 0.221 -18.850 -6.587 1.00 96.31 277 LEU A C 1
ATOM 2093 O O . LEU A 1 277 ? -0.260 -18.152 -5.700 1.00 96.31 277 LEU A O 1
ATOM 2097 N N . ARG A 1 278 ? 0.914 -19.964 -6.313 1.00 95.69 278 ARG A N 1
ATOM 2098 C CA . ARG A 1 278 ? 1.075 -20.494 -4.949 1.00 95.69 278 ARG A CA 1
ATOM 2099 C C . ARG A 1 278 ? 1.982 -19.599 -4.108 1.00 95.69 278 ARG A C 1
ATOM 2101 O O . ARG A 1 278 ? 1.562 -19.184 -3.030 1.00 95.69 278 ARG A O 1
ATOM 2108 N N . GLY A 1 279 ? 3.170 -19.269 -4.613 1.00 95.06 279 GLY A N 1
ATOM 2109 C CA . GLY A 1 279 ? 4.088 -18.357 -3.935 1.00 95.06 279 GLY A CA 1
ATOM 2110 C C . GLY A 1 279 ? 3.544 -16.933 -3.869 1.00 95.06 279 GLY A C 1
ATOM 2111 O O . GLY A 1 279 ? 3.475 -16.362 -2.781 1.00 95.06 279 GLY A O 1
ATOM 2112 N N . ALA A 1 280 ? 3.039 -16.404 -4.989 1.00 96.88 280 ALA A N 1
ATOM 2113 C CA . ALA A 1 280 ? 2.440 -15.070 -5.042 1.00 96.88 280 ALA A CA 1
ATOM 2114 C C . ALA A 1 280 ? 1.275 -14.911 -4.051 1.00 96.88 280 ALA A C 1
ATOM 2116 O O . ALA A 1 280 ? 1.237 -13.941 -3.293 1.00 96.88 280 ALA A O 1
ATOM 2117 N N . ALA A 1 281 ? 0.354 -15.881 -3.981 1.00 97.56 281 ALA A N 1
ATOM 2118 C CA . ALA A 1 281 ? -0.748 -15.828 -3.025 1.00 97.56 281 ALA A CA 1
ATOM 2119 C C . ALA A 1 281 ? -0.286 -15.995 -1.567 1.00 97.56 281 ALA A C 1
ATOM 2121 O O . ALA A 1 281 ? -0.855 -15.354 -0.681 1.00 97.56 281 ALA A O 1
ATOM 2122 N N . ALA A 1 282 ? 0.733 -16.820 -1.303 1.00 96.31 282 ALA A N 1
ATOM 2123 C CA . ALA A 1 282 ? 1.270 -17.029 0.041 1.00 96.31 282 ALA A CA 1
ATOM 2124 C C . ALA A 1 282 ? 1.984 -15.779 0.580 1.00 96.31 282 ALA A C 1
ATOM 2126 O O . ALA A 1 282 ? 1.640 -15.305 1.665 1.00 96.31 282 ALA A O 1
ATOM 2127 N N . VAL A 1 283 ? 2.918 -15.204 -0.187 1.00 96.19 283 VAL A N 1
ATOM 2128 C CA . VAL A 1 283 ? 3.670 -14.006 0.221 1.00 96.19 283 VAL A CA 1
ATOM 2129 C C . VAL A 1 283 ? 2.734 -12.810 0.383 1.00 96.19 283 VAL A C 1
ATOM 2131 O O . VAL A 1 283 ? 2.718 -12.192 1.447 1.00 96.19 283 VAL A O 1
ATOM 2134 N N . LEU A 1 284 ? 1.876 -12.531 -0.607 1.00 96.69 284 LEU A N 1
ATOM 2135 C CA . LEU A 1 284 ? 0.905 -11.437 -0.496 1.00 96.69 284 LEU A CA 1
ATOM 2136 C C . LEU A 1 284 ? -0.084 -11.662 0.656 1.00 96.69 284 LEU A C 1
ATOM 2138 O O . LEU A 1 284 ? -0.481 -10.697 1.303 1.00 96.69 284 LEU A O 1
ATOM 2142 N N . THR A 1 285 ? -0.435 -12.910 0.991 1.00 97.62 285 THR A N 1
ATOM 2143 C CA . THR A 1 285 ? -1.235 -13.182 2.196 1.00 97.62 285 THR A CA 1
ATOM 2144 C C . THR A 1 285 ? -0.488 -12.814 3.477 1.00 97.62 285 THR A C 1
ATOM 2146 O O . THR A 1 285 ? -1.065 -12.159 4.345 1.00 97.62 285 THR A O 1
ATOM 2149 N N . LEU A 1 286 ? 0.788 -13.190 3.597 1.00 95.69 286 LEU A N 1
ATOM 2150 C CA . LEU A 1 286 ? 1.615 -12.904 4.774 1.00 95.69 286 LEU A CA 1
ATOM 2151 C C . LEU A 1 286 ? 1.908 -11.406 4.954 1.00 95.69 286 LEU A C 1
ATOM 2153 O O . LEU A 1 286 ? 1.947 -10.937 6.090 1.00 95.69 286 LEU A O 1
ATOM 2157 N N . THR A 1 287 ? 2.051 -10.640 3.871 1.00 93.81 287 THR A N 1
ATOM 2158 C CA . THR A 1 287 ? 2.227 -9.178 3.948 1.00 93.81 287 THR A CA 1
ATOM 2159 C C . THR A 1 287 ? 0.903 -8.437 4.177 1.00 93.81 287 THR A C 1
ATOM 2161 O O . THR A 1 287 ? 0.866 -7.483 4.952 1.00 93.81 287 THR A O 1
ATOM 2164 N N . LEU A 1 288 ? -0.201 -8.858 3.539 1.00 95.19 288 LEU A N 1
ATOM 2165 C CA . LEU A 1 288 ? -1.440 -8.063 3.474 1.00 95.19 288 LEU A CA 1
ATOM 2166 C C . LEU A 1 288 ? -2.533 -8.453 4.485 1.00 95.19 288 LEU A C 1
ATOM 2168 O O . LEU A 1 288 ? -3.454 -7.660 4.695 1.00 95.19 288 LEU A O 1
ATOM 2172 N N . PHE A 1 289 ? -2.448 -9.596 5.183 1.00 96.25 289 PHE A N 1
ATOM 2173 C CA . PHE A 1 289 ? -3.437 -9.944 6.223 1.00 96.25 289 PHE A CA 1
ATOM 2174 C C . PHE A 1 289 ? -3.667 -8.876 7.321 1.00 96.25 289 PHE A C 1
ATOM 2176 O O . PHE A 1 289 ? -4.799 -8.819 7.828 1.00 96.25 289 PHE A O 1
ATOM 2183 N N . PRO A 1 290 ? -2.701 -8.000 7.695 1.00 94.31 290 PRO A N 1
ATOM 2184 C CA . PRO A 1 290 ? -2.931 -6.996 8.729 1.00 94.31 290 PRO A CA 1
ATOM 2185 C C . PRO A 1 290 ? -4.074 -6.018 8.394 1.00 94.31 290 PRO A C 1
ATOM 2187 O O . PRO A 1 290 ? -4.765 -5.547 9.301 1.00 94.31 290 PRO A O 1
ATOM 2190 N N . TYR A 1 291 ? -4.330 -5.769 7.099 1.00 92.81 291 TYR A N 1
ATOM 2191 C CA . TYR A 1 291 ? -5.426 -4.914 6.619 1.00 92.81 291 TYR A CA 1
ATOM 2192 C C . TYR A 1 291 ? -6.828 -5.475 6.932 1.00 92.81 291 TYR A C 1
ATOM 2194 O O . TYR A 1 291 ? -7.773 -4.696 7.045 1.00 92.81 291 TYR A O 1
ATOM 2202 N N . VAL A 1 292 ? -6.986 -6.793 7.129 1.00 95.56 292 VAL A N 1
ATOM 2203 C CA . VAL A 1 292 ? -8.223 -7.390 7.682 1.00 95.56 292 VAL A CA 1
ATOM 2204 C C . VAL A 1 292 ? -8.136 -7.522 9.201 1.00 95.56 292 VAL A C 1
ATOM 2206 O O . VAL A 1 292 ? -9.096 -7.198 9.904 1.00 95.56 292 VAL A O 1
ATOM 2209 N N . PHE A 1 293 ? -6.989 -7.963 9.720 1.00 95.62 293 PHE A N 1
ATOM 2210 C CA . PHE A 1 293 ? -6.760 -8.170 11.152 1.00 95.62 293 PHE A CA 1
ATOM 2211 C C . PHE A 1 293 ? -7.088 -6.929 11.998 1.00 95.62 293 PHE A C 1
ATOM 2213 O O . PHE A 1 293 ? -7.853 -7.043 12.954 1.00 95.62 293 PHE A O 1
ATOM 2220 N N . LEU A 1 294 ? -6.578 -5.741 11.647 1.00 91.94 294 LEU A N 1
ATOM 2221 C CA . LEU A 1 294 ? -6.767 -4.529 12.458 1.00 91.94 294 LEU A CA 1
ATOM 2222 C C . LEU A 1 294 ? -8.236 -4.052 12.538 1.00 91.94 294 LEU A C 1
ATOM 2224 O O . LEU A 1 294 ? -8.719 -3.839 13.662 1.00 91.94 294 LEU A O 1
ATOM 2228 N N . PRO A 1 295 ? -8.990 -3.917 11.422 1.00 89.75 295 PRO A N 1
ATOM 2229 C CA . PRO A 1 295 ? -10.424 -3.629 11.474 1.00 89.75 295 PRO A CA 1
ATOM 2230 C C . PRO A 1 295 ? -11.225 -4.684 12.240 1.00 89.75 295 PRO A C 1
ATOM 2232 O O . PRO A 1 295 ? -12.078 -4.328 13.056 1.00 89.75 295 PRO A O 1
ATOM 2235 N N . VAL A 1 296 ? -10.946 -5.976 12.024 1.00 94.06 296 VAL A N 1
ATOM 2236 C CA . VAL A 1 296 ? -11.682 -7.074 12.675 1.00 94.06 296 VAL A CA 1
ATOM 2237 C C . VAL A 1 296 ? -11.386 -7.138 14.174 1.00 94.06 296 VAL A C 1
ATOM 2239 O O . VAL A 1 296 ? -12.317 -7.283 14.965 1.00 94.06 296 VAL A O 1
ATOM 2242 N N . LEU A 1 297 ? -10.133 -6.940 14.593 1.00 92.69 297 LEU A N 1
ATOM 2243 C CA . LEU A 1 297 ? -9.737 -6.866 16.003 1.00 92.69 297 LEU A CA 1
ATOM 2244 C C . LEU A 1 297 ? -10.400 -5.674 16.708 1.00 92.69 297 LEU A C 1
ATOM 2246 O O . LEU A 1 297 ? -10.905 -5.808 17.825 1.00 92.69 297 LEU A O 1
ATOM 2250 N N . THR A 1 298 ? -10.459 -4.518 16.046 1.00 87.69 298 THR A N 1
ATOM 2251 C CA . THR A 1 298 ? -11.102 -3.316 16.593 1.00 87.69 298 THR A CA 1
ATOM 2252 C C . THR A 1 298 ? -12.625 -3.475 16.661 1.00 87.69 298 THR A C 1
ATOM 2254 O O . THR A 1 298 ? -13.235 -3.047 17.641 1.00 87.69 298 THR A O 1
ATOM 2257 N N . ALA A 1 299 ? -13.250 -4.139 15.683 1.00 88.00 299 ALA A N 1
ATOM 2258 C CA . ALA A 1 299 ? -14.665 -4.497 15.740 1.00 88.00 299 ALA A CA 1
ATOM 2259 C C . ALA A 1 299 ? -14.949 -5.493 16.883 1.00 88.00 299 ALA A C 1
ATOM 2261 O O . ALA A 1 299 ? -15.801 -5.220 17.726 1.00 88.00 299 ALA A O 1
ATOM 2262 N N . LEU A 1 300 ? -14.182 -6.586 16.996 1.00 89.06 300 LEU A N 1
ATOM 2263 C CA . LEU A 1 300 ? -14.307 -7.593 18.064 1.00 89.06 300 LEU A CA 1
ATOM 2264 C C . LEU A 1 300 ? -14.185 -7.006 19.479 1.00 89.06 300 LEU A C 1
ATOM 2266 O O . LEU A 1 300 ? -14.862 -7.487 20.392 1.00 89.06 300 LEU A O 1
ATOM 2270 N N . ARG A 1 301 ? -13.350 -5.974 19.667 1.00 86.44 301 ARG A N 1
ATOM 2271 C CA . ARG A 1 301 ? -13.205 -5.231 20.935 1.00 86.44 301 ARG A CA 1
ATOM 2272 C C . ARG A 1 301 ? -14.354 -4.246 21.214 1.00 86.44 301 ARG A C 1
ATOM 2274 O O . ARG A 1 301 ? -14.481 -3.794 22.346 1.00 86.44 301 ARG A O 1
ATOM 2281 N N . ARG A 1 302 ? -15.179 -3.903 20.214 1.00 82.56 302 ARG A N 1
ATOM 2282 C CA . ARG A 1 302 ? -16.318 -2.964 20.326 1.00 82.56 302 ARG A CA 1
ATOM 2283 C C . ARG A 1 302 ? -17.695 -3.637 20.380 1.00 82.56 302 ARG A C 1
ATOM 2285 O O . ARG A 1 302 ? -18.651 -2.982 20.794 1.00 82.56 302 ARG A O 1
ATOM 2292 N N . LEU A 1 303 ? -17.812 -4.900 19.959 1.00 84.94 303 LEU A N 1
ATOM 2293 C CA . LEU A 1 303 ? -19.055 -5.677 20.068 1.00 84.94 303 LEU A CA 1
ATOM 2294 C C . LEU A 1 303 ? -19.466 -5.875 21.535 1.00 84.94 303 LEU A C 1
ATOM 2296 O O . LEU A 1 303 ? -18.620 -6.100 22.398 1.00 84.94 303 LEU A O 1
ATOM 2300 N N . ASP A 1 304 ? -20.771 -5.816 21.797 1.00 82.81 304 ASP A N 1
ATOM 2301 C CA . ASP A 1 304 ? -21.346 -5.984 23.134 1.00 82.81 304 ASP A CA 1
ATOM 2302 C C . ASP A 1 304 ? -21.379 -7.477 23.537 1.00 82.81 304 ASP A C 1
ATOM 2304 O O . ASP A 1 304 ? -22.031 -8.268 22.844 1.00 82.81 304 ASP A O 1
ATOM 2308 N N . PRO A 1 305 ? -20.717 -7.890 24.641 1.00 84.31 305 PRO A N 1
ATOM 2309 C CA . PRO A 1 305 ? -20.746 -9.274 25.112 1.00 84.31 305 PRO A CA 1
ATOM 2310 C C . PRO A 1 305 ? -22.156 -9.809 25.395 1.00 84.31 305 PRO A C 1
ATOM 2312 O O . PRO A 1 305 ? -22.374 -11.011 25.243 1.00 84.31 305 PRO A O 1
ATOM 2315 N N . ALA A 1 306 ? -23.126 -8.947 25.727 1.00 85.81 306 ALA A N 1
ATOM 2316 C CA . ALA A 1 306 ? -24.478 -9.351 26.121 1.00 85.81 306 ALA A CA 1
ATOM 2317 C C . ALA A 1 306 ? -25.211 -10.196 25.056 1.00 85.81 306 ALA A C 1
ATOM 2319 O O . ALA A 1 306 ? -26.016 -11.063 25.396 1.00 85.81 306 ALA A O 1
ATOM 2320 N N . GLN A 1 307 ? -24.916 -9.994 23.765 1.00 86.19 307 GLN A N 1
ATOM 2321 C CA . GLN A 1 307 ? -25.491 -10.811 22.687 1.00 86.19 307 GLN A CA 1
ATOM 2322 C C . GLN A 1 307 ? -24.884 -12.220 22.625 1.00 86.19 307 GLN A C 1
ATOM 2324 O O . GLN A 1 307 ? -25.581 -13.181 22.297 1.00 86.19 307 GLN A O 1
ATOM 2329 N N . GLU A 1 308 ? -23.598 -12.362 22.956 1.00 88.94 308 GLU A N 1
ATOM 2330 C CA . GLU A 1 308 ? -22.958 -13.673 23.073 1.00 88.94 308 GLU A CA 1
ATOM 2331 C C . GLU A 1 308 ? -23.372 -14.384 24.375 1.00 88.94 308 GLU A C 1
ATOM 2333 O O . GLU A 1 308 ? -23.543 -15.601 24.375 1.00 88.94 308 GLU A O 1
ATOM 2338 N N . GLU A 1 309 ? -23.560 -13.636 25.469 1.00 88.38 309 GLU A N 1
ATOM 2339 C CA . GLU A 1 309 ? -24.087 -14.124 26.755 1.00 88.38 309 GLU A CA 1
ATOM 2340 C C . GLU A 1 309 ? -25.496 -14.714 26.587 1.00 88.38 309 GLU A C 1
ATOM 2342 O O . GLU A 1 309 ? -25.709 -15.888 26.896 1.00 88.38 309 GLU A O 1
ATOM 2347 N N . ALA A 1 310 ? -26.434 -13.947 26.020 1.00 90.75 310 ALA A N 1
ATOM 2348 C CA . ALA A 1 310 ? -27.816 -14.385 25.812 1.00 90.75 310 ALA A CA 1
ATOM 2349 C C . ALA A 1 310 ? -27.915 -15.642 24.929 1.00 90.75 310 ALA A C 1
ATOM 2351 O O . ALA A 1 310 ? -28.710 -16.538 25.202 1.00 90.75 310 ALA A O 1
ATOM 2352 N N . ALA A 1 311 ? -27.078 -15.754 23.895 1.00 91.25 311 ALA A N 1
ATOM 2353 C CA . ALA A 1 311 ? -27.072 -16.925 23.024 1.00 91.25 311 ALA A CA 1
ATOM 2354 C C . ALA A 1 311 ? -26.492 -18.181 23.698 1.00 91.25 311 ALA A C 1
ATOM 2356 O O . ALA A 1 311 ? -26.991 -19.281 23.461 1.00 91.25 311 ALA A O 1
ATOM 2357 N N . ARG A 1 312 ? -25.487 -18.035 24.575 1.00 89.81 312 ARG A N 1
ATOM 2358 C CA . ARG A 1 312 ? -24.982 -19.150 25.399 1.00 89.81 312 ARG A CA 1
ATOM 2359 C C . ARG A 1 312 ? -26.009 -19.588 26.445 1.00 89.81 312 ARG A C 1
ATOM 2361 O O . ARG A 1 312 ? -26.157 -20.785 26.660 1.00 89.81 312 ARG A O 1
ATOM 2368 N N . ALA A 1 313 ? -26.766 -18.653 27.025 1.00 92.62 313 ALA A N 1
ATOM 2369 C CA . ALA A 1 313 ? -27.888 -18.965 27.918 1.00 92.62 313 ALA A CA 1
ATOM 2370 C C . ALA A 1 313 ? -29.025 -19.733 27.207 1.00 92.62 313 ALA A C 1
ATOM 2372 O O . ALA A 1 313 ? -29.686 -20.558 27.826 1.00 92.62 313 ALA A O 1
ATOM 2373 N N . LEU A 1 314 ? -29.197 -19.535 25.894 1.00 95.00 314 LEU A N 1
ATOM 2374 C CA . LEU A 1 314 ? -30.073 -20.337 25.022 1.00 95.00 314 LEU A CA 1
ATOM 2375 C C . LEU A 1 314 ? -29.413 -21.646 24.521 1.00 95.00 314 LEU A C 1
ATOM 2377 O O . LEU A 1 314 ? -29.851 -22.232 23.531 1.00 95.00 314 LEU A O 1
ATOM 2381 N N . GLY A 1 315 ? -28.337 -22.106 25.169 1.00 93.69 315 GLY A N 1
ATOM 2382 C CA . GLY A 1 315 ? -27.675 -23.382 24.881 1.00 93.69 315 GLY A CA 1
ATOM 2383 C C . GLY A 1 315 ? -26.776 -23.404 23.637 1.00 93.69 315 GLY A C 1
ATOM 2384 O O . GLY A 1 315 ? -26.320 -24.474 23.235 1.00 93.69 315 GLY A O 1
ATOM 2385 N N . HIS A 1 316 ? -26.493 -22.268 22.988 1.00 94.25 316 HIS A N 1
ATOM 2386 C CA . HIS A 1 316 ? -25.602 -22.256 21.823 1.00 94.25 316 HIS A CA 1
ATOM 2387 C C . HIS A 1 316 ? -24.117 -22.269 22.222 1.00 94.25 316 HIS A C 1
ATOM 2389 O O . HIS A 1 316 ? -23.611 -21.348 22.863 1.00 94.25 316 HIS A O 1
ATOM 2395 N N . GLY A 1 317 ? -23.392 -23.294 21.763 1.00 90.12 317 GLY A N 1
ATOM 2396 C CA . GLY A 1 317 ? -21.941 -23.412 21.939 1.00 90.12 317 GLY A CA 1
ATOM 2397 C C . GLY A 1 317 ? -21.135 -22.297 21.242 1.00 90.12 317 GLY A C 1
ATOM 2398 O O . GLY A 1 317 ? -21.637 -21.632 20.329 1.00 90.12 317 GLY A O 1
ATOM 2399 N N . PRO A 1 318 ? -19.858 -22.090 21.622 1.00 87.06 318 PRO A N 1
ATOM 2400 C CA . PRO A 1 318 ? -19.071 -20.914 21.234 1.00 87.06 318 PRO A CA 1
ATOM 2401 C C . PRO A 1 318 ? -18.915 -20.735 19.718 1.00 87.06 318 PRO A C 1
ATOM 2403 O O . PRO A 1 318 ? -19.019 -19.609 19.234 1.00 87.06 318 PRO A O 1
ATOM 2406 N N . VAL A 1 319 ? -18.745 -21.825 18.961 1.00 90.12 319 VAL A N 1
ATOM 2407 C CA . VAL A 1 319 ? -18.651 -21.788 17.489 1.00 90.12 319 VAL A CA 1
ATOM 2408 C C . VAL A 1 319 ? -19.984 -21.379 16.853 1.00 90.12 319 VAL A C 1
ATOM 2410 O O . VAL A 1 319 ? -20.000 -20.552 15.945 1.00 90.12 319 VAL A O 1
ATOM 2413 N N . ALA A 1 320 ? -21.113 -21.889 17.358 1.00 92.69 320 ALA A N 1
ATOM 2414 C CA . ALA A 1 320 ? -22.439 -21.526 16.858 1.00 92.69 320 ALA A CA 1
ATOM 2415 C C . ALA A 1 320 ? -22.752 -20.043 17.119 1.00 92.69 320 ALA A C 1
ATOM 2417 O O . ALA A 1 320 ? -23.237 -19.356 16.221 1.00 92.69 320 ALA A O 1
ATOM 2418 N N . VAL A 1 321 ? -22.409 -19.534 18.308 1.00 92.44 321 VAL A N 1
ATOM 2419 C CA . VAL A 1 321 ? -22.505 -18.103 18.647 1.00 92.44 321 VAL A CA 1
ATOM 2420 C C . VAL A 1 321 ? -21.607 -17.264 17.735 1.00 92.44 321 VAL A C 1
ATOM 2422 O O . VAL A 1 321 ? -22.076 -16.288 17.150 1.00 92.44 321 VAL A O 1
ATOM 2425 N N . PHE A 1 322 ? -20.349 -17.668 17.536 1.00 91.62 322 PHE A N 1
ATOM 2426 C CA . PHE A 1 322 ? -19.435 -16.944 16.655 1.00 91.62 322 PHE A CA 1
ATOM 2427 C C . PHE A 1 322 ? -19.959 -16.874 15.214 1.00 91.62 322 PHE A C 1
ATOM 2429 O O . PHE A 1 322 ? -20.070 -15.783 14.662 1.00 91.62 322 PHE A O 1
ATOM 2436 N N . VAL A 1 323 ? -20.340 -18.004 14.612 1.00 93.38 323 VAL A N 1
ATOM 2437 C CA . VAL A 1 323 ? -20.774 -18.059 13.204 1.00 93.38 323 VAL A CA 1
ATOM 2438 C C . VAL A 1 323 ? -22.133 -17.384 12.981 1.00 93.38 323 VAL A C 1
ATOM 2440 O O . VAL A 1 323 ? -22.328 -16.751 11.943 1.00 93.38 323 VAL A O 1
ATOM 2443 N N . ARG A 1 324 ? -23.075 -17.481 13.933 1.00 92.12 324 ARG A N 1
ATOM 2444 C CA . ARG A 1 324 ? -24.443 -16.945 13.776 1.00 92.12 324 ARG A CA 1
ATOM 2445 C C . ARG A 1 324 ? -24.624 -15.504 14.263 1.00 92.12 324 ARG A C 1
ATOM 2447 O O . ARG A 1 324 ? -25.542 -14.846 13.787 1.00 92.12 324 ARG A O 1
ATOM 2454 N N . ILE A 1 325 ? -23.792 -15.015 15.189 1.00 90.12 325 ILE A N 1
ATOM 2455 C CA . ILE A 1 325 ? -23.990 -13.711 15.855 1.00 90.12 325 ILE A CA 1
ATOM 2456 C C . ILE A 1 325 ? -22.770 -12.804 15.701 1.00 90.12 325 ILE A C 1
ATOM 2458 O O . ILE A 1 325 ? -22.921 -11.670 15.247 1.00 90.12 325 ILE A O 1
ATOM 2462 N N . THR A 1 326 ? -21.565 -13.274 16.032 1.00 90.75 326 THR A N 1
ATOM 2463 C CA . THR A 1 326 ? -20.358 -12.429 15.979 1.00 90.75 326 THR A CA 1
ATOM 2464 C C . THR A 1 326 ? -19.934 -12.152 14.530 1.00 90.75 326 THR A C 1
ATOM 2466 O O . THR A 1 326 ? -19.846 -10.999 14.114 1.00 90.75 326 THR A O 1
ATOM 2469 N N . LEU A 1 327 ? -19.732 -13.194 13.719 1.00 91.69 327 LEU A N 1
ATOM 2470 C CA . LEU A 1 327 ? -19.228 -13.107 12.345 1.00 91.69 327 LEU A CA 1
ATOM 2471 C C . LEU A 1 327 ? -20.116 -12.262 11.404 1.00 91.69 327 LEU A C 1
ATOM 2473 O O . LEU A 1 327 ? -19.556 -11.457 10.657 1.00 91.69 327 LEU A O 1
ATOM 2477 N N . PRO A 1 328 ? -21.466 -12.330 11.444 1.00 90.06 328 PRO A N 1
ATOM 2478 C CA . PRO A 1 328 ? -22.312 -11.434 10.655 1.00 90.06 328 PRO A CA 1
ATOM 2479 C C . PRO A 1 328 ? -22.129 -9.952 11.003 1.00 90.06 328 PRO A C 1
ATOM 2481 O O . PRO A 1 328 ? -22.212 -9.113 10.109 1.00 90.06 328 PRO A O 1
ATOM 2484 N N . GLN A 1 329 ? -21.820 -9.626 12.263 1.00 88.94 329 GLN A N 1
ATOM 2485 C CA . GLN A 1 329 ? -21.540 -8.254 12.703 1.00 88.94 329 GLN A CA 1
ATOM 2486 C C . GLN A 1 329 ? -20.127 -7.783 12.333 1.00 88.94 329 GLN A C 1
ATOM 2488 O O . GLN A 1 329 ? -19.901 -6.583 12.205 1.00 88.94 329 GLN A O 1
ATOM 2493 N N . LEU A 1 330 ? -19.190 -8.708 12.101 1.00 90.25 330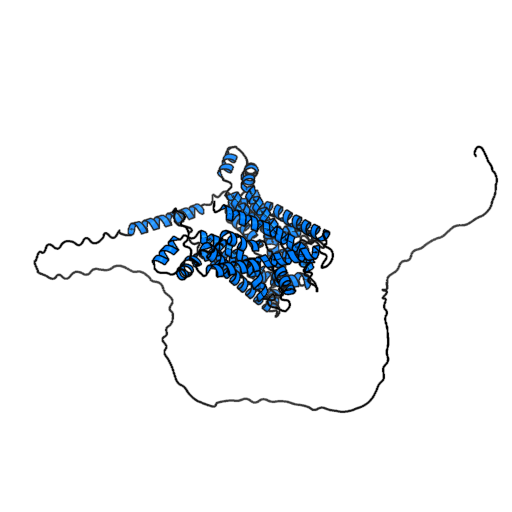 LEU A N 1
ATOM 2494 C CA . LEU A 1 330 ? -17.851 -8.393 11.595 1.00 90.25 330 LEU A CA 1
ATOM 2495 C C . LEU A 1 330 ? -17.829 -8.124 10.081 1.00 90.25 330 LEU A C 1
ATOM 2497 O O . LEU A 1 330 ? -16.863 -7.532 9.602 1.00 90.25 330 LEU A O 1
ATOM 2501 N N . ARG A 1 331 ? -18.874 -8.498 9.324 1.00 90.25 331 ARG A N 1
ATOM 2502 C CA . ARG A 1 331 ? -18.931 -8.342 7.852 1.00 90.25 331 ARG A CA 1
ATOM 2503 C C . ARG A 1 331 ? -18.530 -6.947 7.338 1.00 90.25 331 ARG A C 1
ATOM 2505 O O . ARG A 1 331 ? -17.752 -6.917 6.388 1.00 90.25 331 ARG A O 1
ATOM 2512 N N . PRO A 1 332 ? -18.942 -5.808 7.935 1.00 88.38 332 PRO A N 1
ATOM 2513 C CA . PRO A 1 332 ? -18.512 -4.488 7.459 1.00 88.38 332 PRO A CA 1
ATOM 2514 C C . PRO A 1 332 ? -17.009 -4.222 7.660 1.00 88.38 332 PRO A C 1
ATOM 2516 O O . PRO A 1 332 ? -16.383 -3.558 6.833 1.00 88.38 332 PRO A O 1
ATOM 2519 N N . ALA A 1 333 ? -16.411 -4.758 8.730 1.00 89.38 333 ALA A N 1
ATOM 2520 C CA . ALA A 1 333 ? -14.974 -4.649 8.990 1.00 89.38 333 ALA A CA 1
ATOM 2521 C C . ALA A 1 333 ? -14.166 -5.566 8.057 1.00 89.38 333 ALA A C 1
ATOM 2523 O O . ALA A 1 333 ? -13.197 -5.117 7.448 1.00 89.38 333 ALA A O 1
ATOM 2524 N N . ILE A 1 334 ? -14.625 -6.812 7.880 1.00 92.56 334 ILE A N 1
ATOM 2525 C CA . ILE A 1 334 ? -14.045 -7.787 6.945 1.00 92.56 334 ILE A CA 1
ATOM 2526 C C . ILE A 1 334 ? -14.091 -7.235 5.516 1.00 92.56 334 ILE A C 1
ATOM 2528 O O . ILE A 1 334 ? -13.056 -7.177 4.866 1.00 92.56 334 ILE A O 1
ATOM 2532 N N . GLY A 1 335 ? -15.257 -6.769 5.048 1.00 90.75 335 GLY A N 1
ATOM 2533 C CA . GLY A 1 335 ? -15.426 -6.198 3.706 1.00 90.75 335 GLY A CA 1
ATOM 2534 C C . GLY A 1 335 ? -14.531 -4.984 3.458 1.00 90.75 335 GLY A C 1
ATOM 2535 O O . GLY A 1 335 ? -13.944 -4.869 2.390 1.00 90.75 335 GLY A O 1
ATOM 2536 N N . THR A 1 336 ? -14.327 -4.134 4.471 1.00 87.69 336 THR A N 1
ATOM 2537 C CA . THR A 1 336 ? -13.388 -3.003 4.369 1.00 87.69 336 THR A CA 1
ATOM 2538 C C . THR A 1 336 ? -11.942 -3.464 4.190 1.00 87.69 336 THR A C 1
ATOM 2540 O O . THR A 1 336 ? -11.271 -2.968 3.290 1.00 87.69 336 THR A O 1
ATOM 2543 N N . GLY A 1 337 ? -11.471 -4.429 4.985 1.00 91.50 337 GLY A N 1
ATOM 2544 C CA . GLY A 1 337 ? -10.122 -4.982 4.817 1.00 91.50 337 GLY A CA 1
ATOM 2545 C C . GLY A 1 337 ? -9.949 -5.709 3.480 1.00 91.50 337 GLY A C 1
ATOM 2546 O O . GLY A 1 337 ? -8.986 -5.463 2.762 1.00 91.50 337 GLY A O 1
ATOM 2547 N N . VAL A 1 338 ? -10.919 -6.546 3.101 1.00 94.44 338 VAL A N 1
ATOM 2548 C CA . VAL A 1 338 ? -10.902 -7.314 1.845 1.00 94.44 338 VAL A CA 1
ATOM 2549 C C . VAL A 1 338 ? -10.961 -6.405 0.613 1.00 94.44 338 VAL A C 1
ATOM 2551 O O . VAL A 1 338 ? -10.261 -6.687 -0.353 1.00 94.44 338 VAL A O 1
ATOM 2554 N N . LEU A 1 339 ? -11.718 -5.299 0.639 1.00 92.12 339 LEU A N 1
ATOM 2555 C CA . LEU A 1 339 ? -11.719 -4.308 -0.445 1.00 92.12 339 LEU A CA 1
ATOM 2556 C C . LEU A 1 339 ? -10.341 -3.652 -0.609 1.00 92.12 339 LEU A C 1
ATOM 2558 O O . LEU A 1 339 ? -9.848 -3.564 -1.731 1.00 92.12 339 LEU A O 1
ATOM 2562 N N . ILE A 1 340 ? -9.721 -3.209 0.491 1.00 90.69 340 ILE A N 1
ATOM 2563 C CA . ILE A 1 340 ? -8.393 -2.573 0.463 1.00 90.69 340 ILE A CA 1
ATOM 2564 C C . ILE A 1 340 ? -7.357 -3.541 -0.121 1.00 90.69 340 ILE A C 1
ATOM 2566 O O . ILE A 1 340 ? -6.625 -3.178 -1.038 1.00 90.69 340 ILE A O 1
ATOM 2570 N N . ILE A 1 341 ? -7.351 -4.792 0.349 1.00 94.44 341 ILE A N 1
ATOM 2571 C CA . ILE A 1 341 ? -6.466 -5.845 -0.167 1.00 94.44 341 ILE A CA 1
ATOM 2572 C C . ILE A 1 341 ? -6.766 -6.144 -1.639 1.00 94.44 341 ILE A C 1
ATOM 2574 O O . ILE A 1 341 ? -5.838 -6.267 -2.428 1.00 94.44 341 IL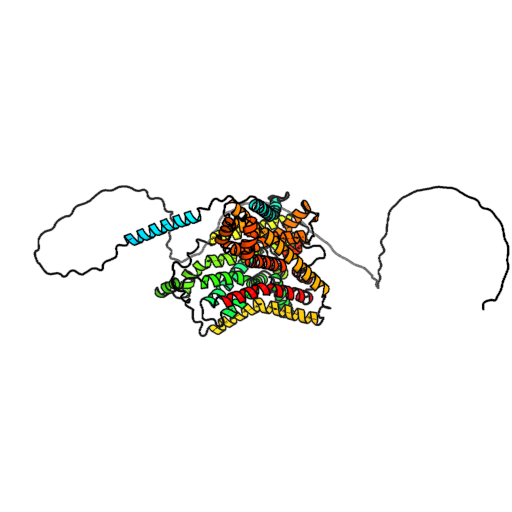E A O 1
ATOM 2578 N N . GLY A 1 342 ? -8.038 -6.217 -2.036 1.00 94.31 342 GLY A N 1
ATOM 2579 C CA . GLY A 1 342 ? -8.423 -6.502 -3.417 1.00 94.31 342 GLY A CA 1
ATOM 2580 C C . GLY A 1 342 ? -7.964 -5.424 -4.400 1.00 94.31 342 GLY A C 1
ATOM 2581 O O . GLY A 1 342 ? -7.439 -5.750 -5.462 1.00 94.31 342 GLY A O 1
ATOM 2582 N N . LEU A 1 343 ? -8.091 -4.146 -4.030 1.00 91.44 343 LEU A N 1
ATOM 2583 C CA . LEU A 1 343 ? -7.557 -3.029 -4.817 1.00 91.44 343 LEU A CA 1
ATOM 2584 C C . LEU A 1 343 ? -6.019 -3.040 -4.853 1.00 91.44 343 LEU A C 1
ATOM 2586 O O . LEU A 1 343 ? -5.439 -2.771 -5.901 1.00 91.44 343 LEU A O 1
ATOM 2590 N N . HIS A 1 344 ? -5.363 -3.408 -3.747 1.00 90.75 344 HIS A N 1
ATOM 2591 C CA . HIS A 1 344 ? -3.903 -3.518 -3.673 1.00 90.75 344 HIS A CA 1
ATOM 2592 C C . HIS A 1 344 ? -3.362 -4.651 -4.561 1.00 90.75 344 HIS A C 1
ATOM 2594 O O . HIS A 1 344 ? -2.484 -4.413 -5.379 1.00 90.75 344 HIS A O 1
ATOM 2600 N N . VAL A 1 345 ? -3.938 -5.857 -4.485 1.00 94.50 345 VAL A N 1
ATOM 2601 C CA . VAL A 1 345 ? -3.566 -7.015 -5.326 1.00 94.50 345 VAL A CA 1
ATOM 2602 C C . VAL A 1 345 ? -3.836 -6.744 -6.808 1.00 94.50 345 VAL A C 1
ATOM 2604 O O . VAL A 1 345 ? -3.069 -7.177 -7.662 1.00 94.50 345 VAL A O 1
ATOM 2607 N N . LEU A 1 346 ? -4.892 -5.993 -7.131 1.00 92.38 346 LEU A N 1
ATOM 2608 C CA . LEU A 1 346 ? -5.168 -5.563 -8.503 1.00 92.38 346 LEU A CA 1
ATOM 2609 C C . LEU A 1 346 ? -4.152 -4.520 -9.011 1.00 92.38 346 LEU A C 1
ATOM 2611 O O . LEU A 1 346 ? -3.919 -4.426 -10.213 1.00 92.38 346 LEU A O 1
ATOM 2615 N N . ALA A 1 347 ? -3.533 -3.752 -8.111 1.00 88.94 347 ALA A N 1
ATOM 2616 C CA . ALA A 1 347 ? -2.488 -2.781 -8.427 1.00 88.94 347 ALA A CA 1
ATOM 2617 C C . ALA A 1 347 ? -1.056 -3.334 -8.354 1.00 88.94 347 ALA A C 1
ATOM 2619 O O . ALA A 1 347 ? -0.120 -2.644 -8.762 1.00 88.94 347 ALA A O 1
ATOM 2620 N N . GLU A 1 348 ? -0.888 -4.554 -7.847 1.00 92.44 348 GLU A N 1
ATOM 2621 C CA . GLU A 1 348 ? 0.411 -5.159 -7.590 1.00 92.44 348 GLU A CA 1
ATOM 2622 C C . GLU A 1 348 ? 1.147 -5.515 -8.889 1.00 92.44 348 GLU A C 1
ATOM 2624 O O . GLU A 1 348 ? 0.580 -6.094 -9.819 1.00 92.44 348 GLU A O 1
ATOM 2629 N N . PHE A 1 349 ? 2.435 -5.178 -8.925 1.00 91.81 349 PHE A N 1
ATOM 2630 C CA . PHE A 1 349 ? 3.335 -5.427 -10.047 1.00 91.81 349 PHE A CA 1
ATOM 2631 C C . PHE A 1 349 ? 4.608 -6.119 -9.561 1.00 91.81 349 PHE A C 1
ATOM 2633 O O . PHE A 1 349 ? 4.883 -7.247 -9.963 1.00 91.81 349 PHE A O 1
ATOM 2640 N N . GLY A 1 350 ? 5.354 -5.468 -8.664 1.00 90.19 350 GLY A N 1
ATOM 2641 C CA . GLY A 1 350 ? 6.681 -5.929 -8.271 1.00 90.19 350 GLY A CA 1
ATOM 2642 C C . GLY A 1 350 ? 6.657 -7.302 -7.605 1.00 90.19 350 GLY A C 1
ATOM 2643 O O . GLY A 1 350 ? 7.432 -8.179 -7.972 1.00 90.19 350 GLY A O 1
ATOM 2644 N N . ALA A 1 351 ? 5.719 -7.532 -6.683 1.00 92.62 351 ALA A N 1
ATOM 2645 C CA . ALA A 1 351 ? 5.614 -8.820 -5.997 1.00 92.62 351 ALA A CA 1
ATOM 2646 C C . ALA A 1 351 ? 5.253 -9.981 -6.940 1.00 92.62 351 ALA A C 1
ATOM 2648 O O . ALA A 1 351 ? 5.755 -11.089 -6.777 1.00 92.62 351 ALA A O 1
ATOM 2649 N N . VAL A 1 352 ? 4.377 -9.745 -7.921 1.00 94.69 352 VAL A N 1
ATOM 2650 C CA . VAL A 1 352 ? 3.873 -10.806 -8.812 1.00 94.69 352 VAL A CA 1
ATOM 2651 C C . VAL A 1 352 ? 4.835 -11.121 -9.956 1.00 94.69 352 VAL A C 1
ATOM 2653 O O . VAL A 1 352 ? 4.960 -12.285 -10.326 1.00 94.69 352 VAL A O 1
ATOM 2656 N N . GLU A 1 353 ? 5.561 -10.122 -10.461 1.00 92.12 353 GLU A N 1
ATOM 2657 C CA . GLU A 1 353 ? 6.585 -10.318 -11.493 1.00 92.12 353 GLU A CA 1
ATOM 2658 C C . GLU A 1 353 ? 7.804 -11.066 -10.919 1.00 92.12 353 GLU A C 1
ATOM 2660 O O . GLU A 1 353 ? 8.235 -12.063 -11.494 1.00 92.12 353 GLU A O 1
ATOM 2665 N N . MET A 1 354 ? 8.292 -10.683 -9.727 1.00 90.62 354 MET A N 1
ATOM 2666 C CA . MET A 1 354 ? 9.408 -11.372 -9.046 1.00 90.62 354 MET A CA 1
ATOM 2667 C C . MET A 1 354 ? 9.119 -12.844 -8.742 1.00 90.62 354 MET A C 1
ATOM 2669 O O . MET A 1 354 ? 10.013 -13.683 -8.792 1.00 90.62 354 MET A O 1
ATOM 2673 N N . LEU A 1 355 ? 7.864 -13.165 -8.426 1.00 93.50 355 LEU A N 1
ATOM 2674 C CA . LEU A 1 355 ? 7.420 -14.532 -8.151 1.00 93.50 355 LEU A CA 1
ATOM 2675 C C . LEU A 1 355 ? 6.970 -15.259 -9.435 1.00 93.50 355 LEU A C 1
ATOM 2677 O O . LEU A 1 355 ? 6.326 -16.306 -9.360 1.00 93.50 355 LEU A O 1
ATOM 2681 N N . ASN A 1 356 ? 7.331 -14.727 -10.610 1.00 92.88 356 ASN A N 1
ATOM 2682 C CA . ASN A 1 356 ? 7.065 -15.273 -11.942 1.00 92.88 356 ASN A CA 1
ATOM 2683 C C . ASN A 1 356 ? 5.587 -15.659 -12.140 1.00 92.88 356 ASN A C 1
ATOM 2685 O O . ASN A 1 356 ? 5.239 -16.814 -12.406 1.00 92.88 356 ASN A O 1
ATOM 2689 N N . TYR A 1 357 ? 4.692 -14.688 -11.936 1.00 95.25 357 TYR A N 1
ATOM 2690 C CA . TYR A 1 357 ? 3.255 -14.875 -12.090 1.00 95.25 357 TYR A CA 1
ATOM 2691 C C . TYR A 1 357 ? 2.602 -13.746 -12.893 1.00 95.25 357 TYR A C 1
ATOM 2693 O O . TYR A 1 357 ? 2.203 -12.708 -12.361 1.00 95.25 357 TYR A O 1
ATOM 2701 N N . SER A 1 358 ? 2.440 -13.981 -14.195 1.00 94.94 358 SER A N 1
ATOM 2702 C CA . SER A 1 358 ? 1.892 -12.994 -15.123 1.00 94.94 358 SER A CA 1
ATOM 2703 C C . SER A 1 358 ? 0.420 -12.676 -14.828 1.00 94.94 358 SER A C 1
ATOM 2705 O O . SER A 1 358 ? -0.463 -13.533 -14.930 1.00 94.94 358 SER A O 1
ATOM 2707 N N . THR A 1 359 ? 0.149 -11.412 -14.517 1.00 95.69 359 THR A N 1
ATOM 2708 C CA . THR A 1 359 ? -1.185 -10.829 -14.311 1.00 95.69 359 THR A CA 1
ATOM 2709 C C . THR A 1 359 ? -1.505 -9.785 -15.384 1.00 95.69 359 THR A C 1
ATOM 2711 O O . THR A 1 359 ? -0.618 -9.317 -16.106 1.00 95.69 359 THR A O 1
ATOM 2714 N N . LEU A 1 360 ? -2.764 -9.335 -15.444 1.00 93.69 360 LEU A N 1
ATOM 2715 C CA . LEU A 1 360 ? -3.162 -8.176 -16.251 1.00 93.69 360 LEU A CA 1
ATOM 2716 C C . LEU A 1 360 ? -2.273 -6.941 -15.983 1.00 93.69 360 LEU A C 1
ATOM 2718 O O . LEU A 1 360 ? -1.942 -6.219 -16.919 1.00 93.69 360 LEU A O 1
ATOM 2722 N N . THR A 1 361 ? -1.831 -6.739 -14.737 1.00 92.75 361 THR A N 1
ATOM 2723 C CA . THR A 1 361 ? -0.974 -5.618 -14.316 1.00 92.75 361 THR A CA 1
ATOM 2724 C C . THR A 1 361 ? 0.454 -5.741 -14.847 1.00 92.75 361 THR A C 1
ATOM 2726 O O . THR A 1 361 ? 0.950 -4.788 -15.448 1.00 92.75 361 THR A O 1
ATOM 2729 N N . THR A 1 362 ? 1.086 -6.917 -14.738 1.00 92.75 362 THR A N 1
ATOM 2730 C CA . THR A 1 362 ? 2.419 -7.160 -15.338 1.00 92.75 362 THR A CA 1
ATOM 2731 C C . THR A 1 362 ? 2.395 -6.971 -16.854 1.00 92.75 362 THR A C 1
ATOM 2733 O O . THR A 1 362 ? 3.237 -6.269 -17.406 1.00 92.75 362 THR A O 1
ATOM 2736 N N . ALA A 1 363 ? 1.350 -7.463 -17.527 1.00 92.62 363 ALA A N 1
ATOM 2737 C CA . ALA A 1 363 ? 1.199 -7.312 -18.967 1.00 92.62 363 ALA A CA 1
ATOM 2738 C C . ALA A 1 363 ? 0.937 -5.861 -19.408 1.00 92.62 363 ALA A C 1
ATOM 2740 O O . ALA A 1 363 ? 1.314 -5.500 -20.521 1.00 92.62 363 ALA A O 1
ATOM 2741 N N . ILE A 1 364 ? 0.325 -5.013 -18.570 1.00 91.12 364 ILE A N 1
ATOM 2742 C CA . ILE A 1 364 ? 0.228 -3.568 -18.841 1.00 91.12 364 ILE A CA 1
ATOM 2743 C C . ILE A 1 364 ? 1.617 -2.927 -18.787 1.00 91.12 364 ILE A C 1
ATOM 2745 O O . ILE A 1 364 ? 1.950 -2.181 -19.707 1.00 91.12 364 ILE A O 1
ATOM 2749 N N . VAL A 1 365 ? 2.429 -3.233 -17.765 1.00 89.19 365 VAL A N 1
ATOM 2750 C CA . VAL A 1 365 ? 3.802 -2.705 -17.653 1.00 89.19 365 VAL A CA 1
ATOM 2751 C C . VAL A 1 365 ? 4.648 -3.182 -18.832 1.00 89.19 365 VAL A C 1
ATOM 2753 O O . VAL A 1 365 ? 5.105 -2.350 -19.607 1.00 89.19 365 VAL A O 1
ATOM 2756 N N . GLN A 1 366 ? 4.757 -4.495 -19.057 1.00 89.50 366 GLN A N 1
ATOM 2757 C CA . GLN A 1 366 ? 5.530 -5.076 -20.164 1.00 89.50 366 GLN A CA 1
ATOM 2758 C C . GLN A 1 366 ? 5.119 -4.508 -21.536 1.00 89.50 366 GLN A C 1
ATOM 2760 O O . GLN A 1 366 ? 5.978 -4.158 -22.346 1.00 89.50 366 GLN A O 1
ATOM 2765 N N . ARG A 1 367 ? 3.813 -4.346 -21.808 1.00 89.50 367 ARG A N 1
ATOM 2766 C CA . ARG A 1 367 ? 3.335 -3.742 -23.068 1.00 89.50 367 ARG A CA 1
ATOM 2767 C C . ARG A 1 367 ? 3.614 -2.238 -23.161 1.00 89.50 367 ARG A C 1
ATOM 2769 O O . ARG A 1 367 ? 3.726 -1.732 -24.274 1.00 89.50 367 ARG A O 1
ATOM 2776 N N . ALA A 1 368 ? 3.721 -1.527 -22.039 1.00 85.38 368 ALA A N 1
ATOM 2777 C CA . ALA A 1 368 ? 4.025 -0.097 -22.005 1.00 85.38 368 ALA A CA 1
ATOM 2778 C C . ALA A 1 368 ? 5.529 0.212 -22.097 1.00 85.38 368 ALA A C 1
ATOM 2780 O O . ALA A 1 368 ? 5.890 1.159 -22.792 1.00 85.38 368 ALA A O 1
ATOM 2781 N N . THR A 1 369 ? 6.385 -0.555 -21.411 1.00 81.75 369 THR A N 1
ATOM 2782 C CA . THR A 1 369 ? 7.822 -0.258 -21.254 1.00 81.75 369 THR A CA 1
ATOM 2783 C C . THR A 1 369 ? 8.734 -1.126 -22.116 1.00 81.75 369 THR A C 1
ATOM 2785 O O . THR A 1 369 ? 9.690 -0.601 -22.674 1.00 81.75 369 THR A O 1
ATOM 2788 N N . VAL A 1 370 ? 8.444 -2.426 -22.254 1.00 82.75 370 VAL A N 1
ATOM 2789 C CA . VAL A 1 370 ? 9.327 -3.389 -22.941 1.00 82.75 370 VAL A CA 1
ATOM 2790 C C . VAL A 1 370 ? 8.950 -3.544 -24.414 1.00 82.75 370 VAL A C 1
ATOM 2792 O O . VAL A 1 370 ? 9.800 -3.443 -25.291 1.00 82.75 370 VAL A O 1
ATOM 2795 N N . LEU A 1 371 ? 7.665 -3.767 -24.707 1.00 84.31 371 LEU A N 1
ATOM 2796 C CA . LEU A 1 371 ? 7.200 -4.091 -26.066 1.00 84.31 371 LEU A CA 1
ATOM 2797 C C . LEU A 1 371 ? 6.839 -2.863 -26.918 1.00 84.31 371 LEU A C 1
ATOM 2799 O O . LEU A 1 371 ? 6.512 -3.016 -28.092 1.00 84.31 371 LEU A O 1
ATOM 2803 N N . GLY A 1 372 ? 6.829 -1.656 -26.341 1.00 82.31 372 GLY A N 1
ATOM 2804 C CA . GLY A 1 372 ? 6.492 -0.426 -27.070 1.00 82.31 372 GLY A CA 1
ATOM 2805 C C . GLY A 1 372 ? 5.068 -0.396 -27.651 1.00 82.31 372 GLY A C 1
ATOM 2806 O O . GLY A 1 372 ? 4.845 0.213 -28.694 1.00 82.31 372 GLY A O 1
ATOM 2807 N N . MET A 1 373 ? 4.090 -1.040 -26.997 1.00 85.44 373 MET A N 1
ATOM 2808 C CA . MET A 1 373 ? 2.700 -1.192 -27.464 1.00 85.44 373 MET A CA 1
ATOM 2809 C C . MET A 1 373 ? 1.696 -0.360 -26.631 1.00 85.44 373 MET A C 1
ATOM 2811 O O . MET A 1 373 ? 0.793 -0.923 -25.995 1.00 85.44 373 MET A O 1
ATOM 2815 N N . PRO A 1 374 ? 1.783 0.988 -26.636 1.00 81.81 374 PRO A N 1
ATOM 2816 C CA . PRO A 1 374 ? 1.010 1.849 -25.738 1.00 81.81 374 PRO A CA 1
ATOM 2817 C C . PRO A 1 374 ? -0.508 1.726 -25.923 1.00 81.81 374 PRO A C 1
ATOM 2819 O O . PRO A 1 374 ? -1.266 1.807 -24.958 1.00 81.81 374 PRO A O 1
ATOM 2822 N N . GLU A 1 375 ? -0.988 1.483 -27.145 1.00 84.00 375 GLU A N 1
ATOM 2823 C CA . GLU A 1 375 ? -2.426 1.318 -27.386 1.00 84.00 375 GLU A CA 1
ATOM 2824 C C . GLU A 1 375 ? -2.983 0.031 -26.762 1.00 84.00 375 GLU A C 1
ATOM 2826 O O . GLU A 1 375 ? -4.109 0.024 -26.260 1.00 84.00 375 GLU A O 1
ATOM 2831 N N . SER A 1 376 ? -2.174 -1.033 -26.742 1.00 86.31 376 SER A N 1
ATOM 2832 C CA . SER A 1 376 ? -2.512 -2.313 -26.118 1.00 86.31 376 SER A CA 1
ATOM 2833 C C . SER A 1 376 ? -2.460 -2.214 -24.590 1.00 86.31 376 SER A C 1
ATOM 2835 O O . SER A 1 376 ? -3.396 -2.644 -23.914 1.00 86.31 376 SER A O 1
ATOM 2837 N N . ALA A 1 377 ? -1.431 -1.553 -24.046 1.00 87.38 377 ALA A N 1
ATOM 2838 C CA . ALA A 1 377 ? -1.338 -1.246 -22.618 1.00 87.38 377 ALA A CA 1
ATOM 2839 C C . ALA A 1 377 ? -2.532 -0.395 -22.136 1.00 87.38 377 ALA A C 1
ATOM 2841 O O . ALA A 1 377 ? -3.157 -0.737 -21.133 1.00 87.38 377 ALA A O 1
ATOM 2842 N N . ARG A 1 378 ? -2.936 0.641 -22.895 1.00 85.38 378 ARG A N 1
ATOM 2843 C CA . ARG A 1 378 ? -4.172 1.415 -22.649 1.00 85.38 378 ARG A CA 1
ATOM 2844 C C . ARG A 1 378 ? -5.415 0.522 -22.632 1.00 85.38 378 ARG A C 1
ATOM 2846 O O . ARG A 1 378 ? -6.233 0.656 -21.727 1.00 85.38 378 ARG A O 1
ATOM 2853 N N . ALA A 1 379 ? -5.577 -0.370 -23.613 1.00 87.69 379 ALA A N 1
ATOM 2854 C CA . ALA A 1 379 ? -6.751 -1.241 -23.690 1.00 87.69 379 ALA A CA 1
ATOM 2855 C C . ALA A 1 379 ? -6.863 -2.166 -22.464 1.00 87.69 379 ALA A C 1
ATOM 2857 O O . ALA A 1 379 ? -7.937 -2.258 -21.870 1.00 87.69 379 ALA A O 1
ATOM 2858 N N . LEU A 1 380 ? -5.756 -2.783 -22.033 1.00 89.00 380 LEU A N 1
ATOM 2859 C CA . LEU A 1 380 ? -5.724 -3.591 -20.810 1.00 89.00 380 LEU A CA 1
ATOM 2860 C C . LEU A 1 380 ? -5.928 -2.746 -19.539 1.00 89.00 380 LEU A C 1
ATOM 2862 O O . LEU A 1 380 ? -6.634 -3.180 -18.631 1.00 89.00 380 LEU A O 1
ATOM 2866 N N . ALA A 1 381 ? -5.386 -1.526 -19.482 1.00 88.12 381 ALA A N 1
ATOM 2867 C CA . ALA A 1 381 ? -5.578 -0.610 -18.356 1.00 88.12 381 ALA A CA 1
ATOM 2868 C C . ALA A 1 381 ? -7.058 -0.230 -18.146 1.00 88.12 381 ALA A C 1
ATOM 2870 O O . ALA A 1 381 ? -7.508 -0.148 -17.005 1.00 88.12 381 ALA A O 1
ATOM 2871 N N . VAL A 1 382 ? -7.848 -0.082 -19.219 1.00 86.88 382 VAL A N 1
ATOM 2872 C CA . VAL A 1 382 ? -9.311 0.107 -19.111 1.00 86.88 382 VAL A CA 1
ATOM 2873 C C . VAL A 1 382 ? -9.994 -1.123 -18.496 1.00 86.88 382 VAL A C 1
ATOM 2875 O O . VAL A 1 382 ? -10.891 -0.970 -17.666 1.00 86.88 382 VAL A O 1
ATOM 2878 N N . VAL A 1 383 ? -9.552 -2.341 -18.831 1.00 89.69 383 VAL A N 1
ATOM 2879 C CA . VAL A 1 383 ? -10.076 -3.580 -18.221 1.00 89.69 383 VAL A CA 1
ATOM 2880 C C . VAL A 1 383 ? -9.707 -3.663 -16.735 1.00 89.69 383 VAL A C 1
ATOM 2882 O O . VAL A 1 383 ? -10.564 -3.985 -15.911 1.00 89.69 383 VAL A O 1
ATOM 2885 N N . LEU A 1 384 ? -8.471 -3.300 -16.372 1.00 90.06 384 LEU A N 1
ATOM 2886 C CA . LEU A 1 384 ? -8.003 -3.273 -14.982 1.00 90.06 384 LEU A CA 1
ATOM 2887 C C . LEU A 1 384 ? -8.782 -2.240 -14.140 1.00 90.06 384 LEU A C 1
ATOM 2889 O O . LEU A 1 384 ? -9.238 -2.557 -13.041 1.00 90.06 384 LEU A O 1
ATOM 2893 N N . ALA A 1 385 ? -9.032 -1.041 -14.683 1.00 87.06 385 ALA A N 1
ATOM 2894 C CA . ALA A 1 385 ? -9.906 -0.039 -14.063 1.00 87.06 385 ALA A CA 1
ATOM 2895 C C . ALA A 1 385 ? -11.350 -0.551 -13.893 1.00 87.06 385 ALA A C 1
ATOM 2897 O O . ALA A 1 385 ? -11.969 -0.328 -12.852 1.00 87.06 385 ALA A O 1
ATOM 2898 N N . GLY A 1 386 ? -11.873 -1.288 -14.880 1.00 88.25 386 GLY A N 1
ATOM 2899 C CA . GLY A 1 386 ? -13.160 -1.980 -14.776 1.00 88.25 386 GLY A CA 1
ATOM 2900 C C . GLY A 1 386 ? -13.203 -2.963 -13.602 1.00 88.25 386 GLY A C 1
ATOM 2901 O O . GLY A 1 386 ? -14.164 -2.954 -12.834 1.00 88.25 386 GLY A O 1
ATOM 2902 N N . GLY A 1 387 ? -12.136 -3.742 -13.396 1.00 89.81 387 GLY A N 1
ATOM 2903 C CA . GLY A 1 387 ? -11.975 -4.625 -12.234 1.00 89.81 387 GLY A CA 1
ATOM 2904 C C . GLY A 1 387 ? -12.018 -3.881 -10.893 1.00 89.81 387 GLY A C 1
ATOM 2905 O O . GLY A 1 387 ? -12.725 -4.304 -9.977 1.00 89.81 387 GLY A O 1
ATOM 2906 N N . ALA A 1 388 ? -11.342 -2.732 -10.789 1.00 89.06 388 ALA A N 1
ATOM 2907 C CA . ALA A 1 388 ? -11.354 -1.902 -9.580 1.00 89.06 388 ALA A CA 1
ATOM 2908 C C . ALA A 1 388 ? -12.760 -1.348 -9.277 1.00 89.06 388 ALA A C 1
ATOM 2910 O O . ALA A 1 388 ? -13.232 -1.392 -8.138 1.00 89.06 388 ALA A O 1
ATOM 2911 N N . ILE A 1 389 ? -13.475 -0.890 -10.310 1.00 88.38 389 ILE A N 1
ATOM 2912 C CA . ILE A 1 389 ? -14.861 -0.408 -10.199 1.00 88.38 389 ILE A CA 1
ATOM 2913 C C . ILE A 1 389 ? -15.816 -1.546 -9.798 1.00 88.38 389 ILE A C 1
ATOM 2915 O O . ILE A 1 389 ? -16.709 -1.332 -8.975 1.00 88.38 389 ILE A O 1
ATOM 2919 N N . LEU A 1 390 ? -15.616 -2.760 -10.323 1.00 90.69 390 LEU A N 1
ATOM 2920 C CA . LEU A 1 390 ? -16.394 -3.942 -9.942 1.00 90.69 390 LEU A CA 1
ATOM 2921 C C . LEU A 1 390 ? -16.168 -4.330 -8.474 1.00 90.69 390 LEU A C 1
ATOM 2923 O O . LEU A 1 390 ? -17.147 -4.599 -7.779 1.00 90.69 390 LEU A O 1
ATOM 2927 N N . LEU A 1 391 ? -14.929 -4.281 -7.968 1.00 90.06 391 LEU A N 1
ATOM 2928 C CA . LEU A 1 391 ? -14.632 -4.494 -6.543 1.00 90.06 391 LEU A CA 1
ATOM 2929 C C . LEU A 1 391 ? -15.332 -3.459 -5.647 1.00 90.06 391 LEU A C 1
ATOM 2931 O O . LEU A 1 391 ? -15.997 -3.832 -4.678 1.00 90.06 391 LEU A O 1
ATOM 2935 N N . LEU A 1 392 ? -15.258 -2.171 -6.002 1.00 86.75 392 LEU A N 1
ATOM 2936 C CA . LEU A 1 392 ? -15.950 -1.088 -5.289 1.00 86.75 392 LEU A CA 1
ATOM 2937 C C . LEU A 1 392 ? -17.481 -1.245 -5.297 1.00 86.75 392 LEU A C 1
ATOM 2939 O O . LEU A 1 392 ? -18.152 -0.871 -4.333 1.00 86.75 392 LEU A O 1
ATOM 2943 N N . LEU A 1 393 ? -18.056 -1.777 -6.379 1.00 87.88 393 LEU A N 1
ATOM 2944 C CA . LEU A 1 393 ? -19.490 -2.055 -6.468 1.00 87.88 393 LEU A CA 1
ATOM 2945 C C . LEU A 1 393 ? -19.882 -3.290 -5.641 1.00 87.88 393 LEU A C 1
ATOM 2947 O O . LEU A 1 393 ? -20.891 -3.258 -4.938 1.00 87.88 393 LEU A O 1
ATOM 2951 N N . PHE A 1 394 ? -19.074 -4.349 -5.684 1.00 85.94 394 PHE A N 1
ATOM 2952 C CA . PHE A 1 394 ? -19.290 -5.589 -4.938 1.00 85.94 394 PHE A CA 1
ATOM 2953 C C . PHE A 1 394 ? -19.250 -5.352 -3.421 1.00 85.94 394 PHE A C 1
ATOM 2955 O O . PHE A 1 394 ? -20.162 -5.770 -2.708 1.00 85.94 394 PHE A O 1
ATOM 2962 N N . ASP A 1 395 ? -18.277 -4.576 -2.935 1.00 84.69 395 ASP A N 1
ATOM 2963 C CA . ASP A 1 395 ? -18.211 -4.116 -1.542 1.00 84.69 395 ASP A CA 1
ATOM 2964 C C . ASP A 1 395 ? -19.483 -3.355 -1.116 1.00 84.69 395 ASP A C 1
ATOM 2966 O O . ASP A 1 395 ? -20.077 -3.674 -0.083 1.00 84.69 395 ASP A O 1
ATOM 2970 N N . ARG A 1 396 ? -19.977 -2.413 -1.934 1.00 81.56 396 ARG A N 1
ATOM 2971 C CA . ARG A 1 396 ? -21.225 -1.679 -1.641 1.00 81.56 396 ARG A CA 1
ATOM 2972 C C . ARG A 1 396 ? -22.451 -2.587 -1.540 1.00 81.56 396 ARG A C 1
ATOM 2974 O O . ARG A 1 396 ? -23.338 -2.298 -0.741 1.00 81.56 396 ARG A O 1
ATOM 2981 N N . LEU A 1 397 ? -22.506 -3.664 -2.324 1.00 80.00 397 LEU A N 1
ATOM 2982 C CA . LEU A 1 397 ? -23.576 -4.665 -2.253 1.00 80.00 397 LEU A CA 1
ATOM 2983 C C . LEU A 1 397 ? -23.441 -5.558 -1.002 1.00 80.00 397 LEU A C 1
ATOM 2985 O O . LEU A 1 397 ? -24.449 -5.935 -0.405 1.00 80.00 397 LEU A O 1
ATOM 2989 N N . LEU A 1 398 ? -22.210 -5.856 -0.574 1.00 73.94 398 LEU A N 1
ATOM 2990 C CA . LEU A 1 398 ? -21.903 -6.727 0.568 1.00 73.94 398 LEU A CA 1
ATOM 2991 C C . LEU A 1 398 ? -21.968 -6.042 1.941 1.00 73.94 398 LEU A C 1
ATOM 2993 O O . LEU A 1 398 ? -22.258 -6.716 2.932 1.00 73.94 398 LEU A O 1
ATOM 2997 N N . ARG A 1 399 ? -21.721 -4.725 2.033 1.00 71.38 399 ARG A N 1
ATOM 2998 C CA . ARG A 1 399 ? -21.691 -3.977 3.313 1.00 71.38 399 ARG A CA 1
ATOM 2999 C C . ARG A 1 399 ? -22.986 -4.055 4.126 1.00 71.38 399 ARG A C 1
ATOM 3001 O O . ARG A 1 399 ? -22.942 -3.863 5.341 1.00 71.38 399 ARG A O 1
ATOM 3008 N N . GLY A 1 400 ? -24.118 -4.352 3.485 1.00 62.69 400 GLY A N 1
ATOM 3009 C CA . GLY A 1 400 ? -25.418 -4.484 4.141 1.00 62.69 400 GLY A CA 1
ATOM 3010 C C . GLY A 1 400 ? -25.907 -3.172 4.765 1.00 62.69 400 GLY A C 1
ATOM 3011 O O . GLY A 1 400 ? -25.583 -2.081 4.298 1.00 62.69 400 GLY A O 1
ATOM 3012 N N . ARG A 1 401 ? -26.709 -3.270 5.832 1.00 60.03 401 ARG A N 1
ATOM 3013 C CA . ARG A 1 401 ? -27.041 -2.115 6.682 1.00 60.03 401 ARG A CA 1
ATOM 3014 C C . ARG A 1 401 ? -26.043 -2.034 7.842 1.00 60.03 401 ARG A C 1
ATOM 3016 O O . ARG A 1 401 ? -25.702 -3.086 8.381 1.00 60.03 401 ARG A O 1
ATOM 3023 N N . PRO A 1 402 ? -25.607 -0.831 8.261 1.00 57.16 402 PRO A N 1
ATOM 3024 C CA . PRO A 1 402 ? -24.733 -0.688 9.419 1.00 57.16 402 PRO A CA 1
ATOM 3025 C C . PRO A 1 402 ? -25.436 -1.216 10.676 1.00 57.16 402 PRO A C 1
ATOM 3027 O O . PRO A 1 402 ? -26.504 -0.731 11.053 1.00 57.16 402 PRO A O 1
ATOM 3030 N N . THR A 1 403 ? -24.843 -2.219 11.322 1.00 55.53 403 THR A N 1
ATOM 3031 C CA . THR A 1 403 ? -25.338 -2.745 12.599 1.00 55.53 403 THR A CA 1
ATOM 3032 C C . THR A 1 403 ? -25.242 -1.649 13.669 1.00 55.53 403 THR A C 1
ATOM 3034 O O . THR A 1 403 ? -24.166 -1.062 13.811 1.00 55.53 403 THR A O 1
ATOM 3037 N N . PRO A 1 404 ? -26.309 -1.356 14.440 1.00 51.50 404 PRO A N 1
ATOM 3038 C CA . PRO A 1 404 ? -26.260 -0.329 15.476 1.00 51.50 404 PRO A CA 1
ATOM 3039 C C . PRO A 1 404 ? -25.172 -0.612 16.519 1.00 51.50 404 PRO A C 1
ATOM 3041 O O . PRO A 1 404 ? -25.192 -1.640 17.195 1.00 51.50 404 PRO A O 1
ATOM 3044 N N . VAL A 1 405 ? -24.226 0.315 16.670 1.00 53.91 405 VAL A N 1
ATOM 3045 C CA . VAL A 1 405 ? -23.172 0.216 17.686 1.00 53.91 405 VAL A CA 1
ATOM 3046 C C . VAL A 1 405 ? -23.767 0.507 19.065 1.00 53.91 405 VAL A C 1
ATOM 3048 O O . VAL A 1 405 ? -24.311 1.586 19.278 1.00 53.91 405 VAL A O 1
ATOM 3051 N N . ARG A 1 406 ? -23.621 -0.449 19.995 1.00 54.81 406 ARG A N 1
ATOM 3052 C CA . ARG A 1 406 ? -23.807 -0.313 21.456 1.00 54.81 406 ARG A CA 1
ATOM 3053 C C . ARG A 1 406 ? -25.004 0.564 21.869 1.00 54.81 406 ARG A C 1
ATOM 3055 O O . ARG A 1 406 ? -24.849 1.706 22.295 1.00 54.81 406 ARG A O 1
ATOM 3062 N N . SER A 1 407 ? -26.206 -0.003 21.826 1.00 47.75 407 SER A N 1
ATOM 3063 C CA . SER A 1 407 ? -27.479 0.678 22.120 1.00 47.75 407 SER A CA 1
ATOM 3064 C C . SER A 1 407 ? -27.732 1.027 23.606 1.00 47.75 407 SER A C 1
ATOM 3066 O O . SER A 1 407 ? -28.886 1.074 24.032 1.00 47.75 407 SER A O 1
ATOM 3068 N N . GLY A 1 408 ? -26.696 1.275 24.418 1.00 51.72 408 GLY A N 1
ATOM 3069 C CA . GLY A 1 408 ? -26.848 1.571 25.847 1.00 51.72 408 GLY A CA 1
ATOM 3070 C C . GLY A 1 408 ? -25.619 2.181 26.534 1.00 51.72 408 GLY A C 1
ATOM 3071 O O . GLY A 1 408 ? -24.476 1.849 26.226 1.00 51.72 408 GLY A O 1
ATOM 3072 N N . ARG A 1 409 ? -25.874 3.033 27.541 1.00 50.38 409 ARG A N 1
ATOM 3073 C CA . ARG A 1 409 ? -24.872 3.655 28.438 1.00 50.38 409 ARG A CA 1
ATOM 3074 C C . ARG A 1 409 ? -24.312 2.701 29.516 1.00 50.38 409 ARG A C 1
ATOM 3076 O O . ARG A 1 409 ? -23.755 3.162 30.504 1.00 50.38 409 ARG A O 1
ATOM 3083 N N . GLY A 1 410 ? -24.493 1.387 29.373 1.00 56.25 410 GLY A N 1
ATOM 3084 C CA . GLY A 1 410 ? -23.990 0.408 30.343 1.00 56.25 410 GLY A CA 1
ATOM 3085 C C . GLY A 1 410 ? -22.460 0.420 30.440 1.00 56.25 410 GLY A C 1
ATOM 3086 O O . GLY A 1 410 ? -21.781 0.838 29.498 1.00 56.25 410 GLY A O 1
ATOM 3087 N N . ALA A 1 411 ? -21.917 -0.066 31.558 1.00 57.09 411 ALA A N 1
ATOM 3088 C CA . ALA A 1 411 ? -20.474 -0.187 31.771 1.00 57.09 411 ALA A CA 1
ATOM 3089 C C . ALA A 1 411 ? -19.795 -1.094 30.721 1.00 57.09 411 ALA A C 1
ATOM 3091 O O . ALA A 1 411 ? -20.427 -1.946 30.087 1.00 57.09 411 ALA A O 1
ATOM 3092 N N . ALA A 1 412 ? -18.490 -0.920 30.511 1.00 59.84 412 ALA A N 1
ATOM 3093 C CA . ALA A 1 412 ? -17.712 -1.804 29.648 1.00 59.84 412 ALA A CA 1
ATOM 3094 C C . ALA A 1 412 ? -17.472 -3.152 30.353 1.00 59.84 412 ALA A C 1
ATOM 3096 O O . ALA A 1 412 ? -16.602 -3.260 31.212 1.00 59.84 412 ALA A O 1
ATOM 3097 N N . ARG A 1 413 ? -18.252 -4.183 30.001 1.00 67.50 413 ARG A N 1
ATOM 3098 C CA . ARG A 1 413 ? -17.981 -5.564 30.429 1.00 67.50 413 ARG A CA 1
ATOM 3099 C C . ARG A 1 413 ? -16.807 -6.149 29.630 1.00 67.50 413 ARG A C 1
ATOM 3101 O O . ARG A 1 413 ? -16.735 -5.902 28.423 1.00 67.50 413 ARG A O 1
ATOM 3108 N N . PRO A 1 414 ? -15.913 -6.939 30.252 1.00 69.62 414 PRO A N 1
ATOM 3109 C CA . PRO A 1 414 ? -14.900 -7.683 29.512 1.00 69.62 414 PRO A CA 1
ATOM 3110 C C . PRO A 1 414 ? -15.570 -8.736 28.609 1.00 69.62 414 PRO A C 1
ATOM 3112 O O . PRO A 1 414 ? -16.556 -9.348 29.021 1.00 69.62 414 PRO A O 1
ATOM 3115 N N . PRO A 1 415 ? -15.059 -8.989 27.390 1.00 72.19 415 PRO A N 1
ATOM 3116 C CA . PRO A 1 415 ? -15.586 -10.052 26.544 1.00 72.19 415 PRO A CA 1
ATOM 3117 C C . PRO A 1 415 ? -15.264 -11.424 27.145 1.00 72.19 415 PRO A C 1
ATOM 3119 O O . PRO A 1 415 ? -14.150 -11.641 27.631 1.00 72.19 415 PRO A O 1
ATOM 3122 N N . LEU A 1 416 ? -16.204 -12.370 27.053 1.00 76.75 416 LEU A N 1
ATOM 3123 C CA . LEU A 1 416 ? -15.933 -13.760 27.419 1.00 76.75 416 LEU A CA 1
ATOM 3124 C C . LEU A 1 416 ? -14.819 -14.327 26.529 1.00 76.75 416 LEU A C 1
ATOM 3126 O O . LEU A 1 416 ? -14.873 -14.227 25.301 1.00 76.75 416 LEU A O 1
ATOM 3130 N N . ARG A 1 417 ? -13.813 -14.931 27.168 1.00 84.31 417 ARG A N 1
ATOM 3131 C CA . ARG A 1 417 ? -12.656 -15.544 26.508 1.00 84.31 417 ARG A CA 1
ATOM 3132 C C . ARG A 1 417 ? -12.736 -17.060 26.608 1.00 84.31 417 ARG A C 1
ATOM 3134 O O . ARG A 1 417 ? -13.028 -17.599 27.669 1.00 84.31 417 ARG A O 1
ATOM 3141 N N . TRP A 1 418 ? -12.434 -17.743 25.513 1.00 87.75 418 TRP A N 1
ATOM 3142 C CA . TRP A 1 418 ? -12.309 -19.193 25.461 1.00 87.75 418 TRP A CA 1
ATOM 3143 C C . TRP A 1 418 ? -10.943 -19.607 26.019 1.00 87.75 418 TRP A C 1
ATOM 3145 O O . TRP A 1 418 ? -9.900 -19.140 25.553 1.00 87.75 418 TRP A O 1
ATOM 3155 N N . THR A 1 419 ? -10.951 -20.466 27.035 1.00 88.12 419 THR A N 1
ATOM 3156 C CA . THR A 1 419 ? -9.745 -21.009 27.668 1.00 88.12 419 THR A CA 1
ATOM 3157 C C . THR A 1 419 ? -9.059 -22.002 26.735 1.00 88.12 419 THR A C 1
ATOM 3159 O O . THR A 1 419 ? -9.607 -23.068 26.463 1.00 88.12 419 THR A O 1
ATOM 3162 N N . LEU A 1 420 ? -7.854 -21.676 26.260 1.00 87.88 420 LEU A N 1
ATOM 3163 C CA . LEU A 1 420 ? -7.099 -22.541 25.340 1.00 87.88 420 LEU A CA 1
ATOM 3164 C C . LEU A 1 420 ? -6.560 -23.817 26.014 1.00 87.88 420 LEU A C 1
ATOM 3166 O O . LEU A 1 420 ? -6.360 -24.830 25.345 1.00 87.88 420 LEU A O 1
ATOM 3170 N N . GLY A 1 421 ? -6.320 -23.786 27.331 1.00 90.56 421 GLY A N 1
ATOM 3171 C CA . GLY A 1 421 ? -5.857 -24.943 28.104 1.00 90.56 421 GLY A CA 1
ATOM 3172 C C . GLY A 1 421 ? -4.615 -25.600 27.490 1.00 90.56 421 GLY A C 1
ATOM 3173 O O . GLY A 1 421 ? -3.647 -24.917 27.146 1.00 90.56 421 GLY A O 1
ATOM 3174 N N . ARG A 1 422 ? -4.662 -26.924 27.289 1.00 92.25 422 ARG A N 1
ATOM 3175 C CA . ARG A 1 422 ? -3.576 -27.707 26.664 1.00 92.25 422 ARG A CA 1
ATOM 3176 C C . ARG A 1 422 ? -3.274 -27.319 25.205 1.00 92.25 422 ARG A C 1
ATOM 3178 O O . ARG A 1 422 ? -2.186 -27.618 24.733 1.00 92.25 422 ARG A O 1
ATOM 3185 N N . ALA A 1 423 ? -4.174 -26.622 24.503 1.00 93.00 423 ALA A N 1
ATOM 3186 C CA . ALA A 1 423 ? -3.934 -26.145 23.135 1.00 93.00 423 ALA A CA 1
ATOM 3187 C C . ALA A 1 423 ? -3.157 -24.812 23.068 1.00 93.00 423 ALA A C 1
ATOM 3189 O O . ALA A 1 423 ? -2.752 -24.393 21.985 1.00 93.00 423 ALA A O 1
ATOM 3190 N N . THR A 1 424 ? -2.913 -24.143 24.203 1.00 93.62 424 THR A N 1
ATOM 3191 C CA . THR A 1 424 ? -2.154 -22.877 24.259 1.00 93.62 424 THR A CA 1
ATOM 3192 C C . THR A 1 424 ? -0.807 -22.919 23.513 1.00 93.62 424 THR A C 1
ATOM 3194 O O . THR A 1 424 ? -0.598 -22.032 22.682 1.00 93.62 424 THR A O 1
ATOM 3197 N N . PRO A 1 425 ? 0.093 -23.911 23.715 1.00 95.25 425 PRO A N 1
ATOM 3198 C CA . PRO A 1 425 ? 1.362 -23.971 22.982 1.00 95.25 425 PRO A CA 1
ATOM 3199 C C . PRO A 1 425 ? 1.188 -24.102 21.462 1.00 95.25 425 PRO A C 1
ATOM 3201 O O . PRO A 1 425 ? 1.948 -23.481 20.728 1.00 95.25 425 PRO A O 1
ATOM 3204 N N . LEU A 1 426 ? 0.166 -24.818 20.974 1.00 95.69 426 LEU A N 1
ATOM 3205 C CA . LEU A 1 426 ? -0.114 -24.937 19.536 1.00 95.69 426 LEU A CA 1
ATOM 3206 C C . LEU A 1 426 ? -0.485 -23.580 18.919 1.00 95.69 426 LEU A C 1
ATOM 3208 O O . LEU A 1 426 ? 0.036 -23.209 17.870 1.00 95.69 426 LEU A O 1
ATOM 3212 N N . PHE A 1 427 ? -1.345 -22.805 19.585 1.00 95.06 427 PHE A N 1
ATOM 3213 C CA . PHE A 1 427 ? -1.723 -21.474 19.102 1.00 95.06 427 PHE A CA 1
ATOM 3214 C C . PHE A 1 427 ? -0.599 -20.438 19.244 1.00 95.06 427 PHE A C 1
ATOM 3216 O O . PHE A 1 427 ? -0.503 -19.533 18.413 1.00 95.06 427 PHE A O 1
ATOM 3223 N N . VAL A 1 428 ? 0.280 -20.581 20.241 1.00 96.12 428 VAL A N 1
ATOM 3224 C CA . VAL A 1 428 ? 1.519 -19.792 20.352 1.00 96.12 428 VAL A CA 1
ATOM 3225 C C . VAL A 1 428 ? 2.492 -20.144 19.222 1.00 96.12 428 VAL A C 1
ATOM 3227 O O . VAL A 1 428 ? 2.998 -19.236 18.571 1.00 96.12 428 VAL A O 1
ATOM 3230 N N . ALA A 1 429 ? 2.692 -21.431 18.921 1.00 96.06 429 ALA A N 1
ATOM 3231 C CA . ALA A 1 429 ? 3.542 -21.885 17.820 1.00 96.06 429 ALA A CA 1
ATOM 3232 C C . ALA A 1 429 ? 3.011 -21.427 16.451 1.00 96.06 429 ALA A C 1
ATOM 3234 O O . ALA A 1 429 ? 3.783 -20.931 15.637 1.00 96.06 429 ALA A O 1
ATOM 3235 N N . LEU A 1 430 ? 1.695 -21.494 16.219 1.00 95.50 430 LEU A N 1
ATOM 3236 C CA . LEU A 1 430 ? 1.057 -20.958 15.010 1.00 95.50 430 LEU A CA 1
ATOM 3237 C C . LEU A 1 430 ? 1.250 -19.435 14.888 1.00 95.50 430 LEU A C 1
ATOM 3239 O O . LEU A 1 430 ? 1.590 -18.933 13.818 1.00 95.50 430 LEU A O 1
ATOM 3243 N N . SER A 1 431 ? 1.078 -18.702 15.993 1.00 95.44 431 SER A N 1
ATOM 3244 C CA . SER A 1 431 ? 1.292 -17.248 16.048 1.00 95.44 431 SER A CA 1
ATOM 3245 C C . SER A 1 431 ? 2.752 -16.872 15.768 1.00 95.44 431 SER A C 1
ATOM 3247 O O . SER A 1 431 ? 3.025 -15.925 15.025 1.00 95.44 431 SER A O 1
ATOM 3249 N N . ALA A 1 432 ? 3.697 -17.644 16.314 1.00 94.94 432 ALA A N 1
ATOM 3250 C CA . ALA A 1 432 ? 5.120 -17.505 16.036 1.00 94.94 432 ALA A CA 1
ATOM 3251 C C . ALA A 1 432 ? 5.429 -17.807 14.564 1.00 94.94 432 ALA A C 1
ATOM 3253 O O . ALA A 1 432 ? 6.032 -16.970 13.904 1.00 94.94 432 ALA A O 1
ATOM 3254 N N . ALA A 1 433 ? 4.954 -18.931 14.019 1.00 95.06 433 ALA A N 1
ATOM 3255 C CA . ALA A 1 433 ? 5.190 -19.333 12.632 1.00 95.06 433 ALA A CA 1
ATOM 3256 C C . ALA A 1 433 ? 4.714 -18.275 11.622 1.00 95.06 433 ALA A C 1
ATOM 3258 O O . ALA A 1 433 ? 5.470 -17.908 10.725 1.00 95.06 433 ALA A O 1
ATOM 3259 N N . VAL A 1 434 ? 3.511 -17.713 11.804 1.00 95.06 434 VAL A N 1
ATOM 3260 C CA . VAL A 1 434 ? 3.012 -16.619 10.948 1.00 95.06 434 VAL A CA 1
ATOM 3261 C C . VAL A 1 434 ? 3.876 -15.363 11.084 1.00 95.06 434 VAL A C 1
ATOM 3263 O O . VAL A 1 434 ? 4.178 -14.722 10.082 1.00 95.06 434 VAL A O 1
ATOM 3266 N N . THR A 1 435 ? 4.320 -15.019 12.297 1.00 92.62 435 THR A N 1
ATOM 3267 C CA . THR A 1 435 ? 5.197 -13.855 12.519 1.00 92.62 435 THR A CA 1
ATOM 3268 C C . THR A 1 435 ? 6.574 -14.050 11.876 1.00 92.62 435 THR A C 1
ATOM 3270 O O . THR A 1 435 ? 7.093 -13.139 11.233 1.00 92.62 435 THR A O 1
ATOM 3273 N N . LEU A 1 436 ? 7.164 -15.240 12.013 1.00 91.25 436 LEU A N 1
ATOM 3274 C CA . LEU A 1 436 ? 8.454 -15.586 11.417 1.00 91.25 436 LEU A CA 1
ATOM 3275 C C . LEU A 1 436 ? 8.376 -15.532 9.883 1.00 91.25 436 LEU A C 1
ATOM 3277 O O . LEU A 1 436 ? 9.221 -14.909 9.243 1.00 91.25 436 LEU A O 1
ATOM 3281 N N . ALA A 1 437 ? 7.314 -16.097 9.309 1.00 91.62 437 ALA A N 1
ATOM 3282 C CA . ALA A 1 437 ? 7.045 -16.077 7.876 1.00 91.62 437 ALA A CA 1
ATOM 3283 C C . ALA A 1 437 ? 6.795 -14.652 7.331 1.00 91.62 437 ALA A C 1
ATOM 3285 O O . ALA A 1 437 ? 7.321 -14.282 6.284 1.00 91.62 437 ALA A O 1
ATOM 3286 N N . ALA A 1 438 ? 6.014 -13.828 8.036 1.00 91.62 438 ALA A N 1
ATOM 3287 C CA . ALA A 1 438 ? 5.648 -12.488 7.570 1.00 91.62 438 ALA A CA 1
ATOM 3288 C C . ALA A 1 438 ? 6.725 -11.412 7.804 1.00 91.62 438 ALA A C 1
ATOM 3290 O O . ALA A 1 438 ? 6.706 -10.386 7.125 1.00 91.62 438 ALA A O 1
ATOM 3291 N N . LEU A 1 439 ? 7.636 -11.610 8.766 1.00 90.25 439 LEU A N 1
ATOM 3292 C CA . LEU A 1 439 ? 8.585 -10.577 9.197 1.00 90.25 439 LEU A CA 1
ATOM 3293 C C . LEU A 1 439 ? 10.029 -11.070 9.361 1.00 90.25 439 LEU A C 1
ATOM 3295 O O . LEU A 1 439 ? 10.949 -10.372 8.939 1.00 90.25 439 LEU A O 1
ATOM 3299 N N . ALA A 1 440 ? 10.257 -12.242 9.962 1.00 89.25 440 ALA A N 1
ATOM 3300 C CA . ALA A 1 440 ? 11.624 -12.683 10.248 1.00 89.25 440 ALA A CA 1
ATOM 3301 C C . ALA A 1 440 ? 12.404 -13.053 8.980 1.00 89.25 440 ALA A C 1
ATOM 3303 O O . ALA A 1 440 ? 13.584 -12.738 8.919 1.00 89.25 440 ALA A O 1
ATOM 3304 N N . ILE A 1 441 ? 11.766 -13.628 7.954 1.00 91.50 441 ILE A N 1
ATOM 3305 C CA . ILE A 1 441 ? 12.421 -13.889 6.658 1.00 91.50 441 ILE A CA 1
ATOM 3306 C C . ILE A 1 441 ? 12.827 -12.575 5.949 1.00 91.50 441 ILE A C 1
ATOM 3308 O O . ILE A 1 441 ? 14.014 -12.428 5.647 1.00 91.50 441 ILE A O 1
ATOM 3312 N N . PRO A 1 442 ? 11.932 -11.572 5.779 1.00 91.69 442 PRO A N 1
ATOM 3313 C CA . PRO A 1 442 ? 12.308 -10.233 5.311 1.00 91.69 442 PRO A CA 1
ATOM 3314 C C . PRO A 1 442 ? 13.464 -9.581 6.077 1.00 91.69 442 PRO A C 1
ATOM 3316 O O . PRO A 1 442 ? 14.382 -9.046 5.455 1.00 91.69 442 PRO A O 1
ATOM 3319 N N . LEU A 1 443 ? 13.459 -9.645 7.413 1.00 92.75 443 LEU A N 1
ATOM 3320 C CA . LEU A 1 443 ? 14.538 -9.084 8.233 1.00 92.75 443 LEU A CA 1
ATOM 3321 C C . LEU A 1 443 ? 15.845 -9.883 8.110 1.00 92.75 443 LEU A C 1
ATOM 3323 O O . LEU A 1 443 ? 16.905 -9.278 7.976 1.00 92.75 443 LEU A O 1
ATOM 3327 N N . TRP A 1 444 ? 15.782 -11.217 8.124 1.00 93.19 444 TRP A N 1
ATOM 3328 C CA . TRP A 1 444 ? 16.945 -12.108 8.072 1.00 93.19 444 TRP A CA 1
ATOM 3329 C C . TRP A 1 444 ? 17.730 -11.954 6.773 1.00 93.19 444 TRP A C 1
ATOM 3331 O O . TRP A 1 444 ? 18.934 -11.699 6.809 1.00 93.19 444 TRP A O 1
ATOM 3341 N N . VAL A 1 445 ? 17.055 -12.053 5.625 1.00 91.94 445 VAL A N 1
ATOM 3342 C CA . VAL A 1 445 ? 17.697 -11.917 4.308 1.00 91.94 445 VAL A CA 1
ATOM 3343 C C . VAL A 1 445 ? 18.273 -10.516 4.126 1.00 91.94 445 VAL A C 1
ATOM 3345 O O . VAL A 1 445 ? 19.396 -10.361 3.654 1.00 91.94 445 VAL A O 1
ATOM 3348 N N . THR A 1 446 ? 17.545 -9.484 4.557 1.00 91.56 446 THR A N 1
ATOM 3349 C CA . THR A 1 446 ? 18.028 -8.101 4.460 1.00 91.56 446 THR A CA 1
ATOM 3350 C C . THR A 1 446 ? 19.257 -7.873 5.347 1.00 91.56 446 THR A C 1
ATOM 3352 O O . THR A 1 446 ? 20.218 -7.244 4.910 1.00 91.56 446 THR A O 1
ATOM 3355 N N . ALA A 1 447 ? 19.275 -8.423 6.565 1.00 93.44 447 ALA A N 1
ATOM 3356 C CA . ALA A 1 447 ? 20.414 -8.315 7.475 1.00 93.44 447 ALA A CA 1
ATOM 3357 C C . ALA A 1 447 ? 21.634 -9.115 6.989 1.00 93.44 447 ALA A C 1
ATOM 3359 O O . ALA A 1 447 ? 22.739 -8.578 6.951 1.00 93.44 447 ALA A O 1
ATOM 3360 N N . THR A 1 448 ? 21.455 -10.374 6.581 1.00 92.56 448 THR A N 1
ATOM 3361 C CA . THR A 1 448 ? 22.552 -11.225 6.082 1.00 92.56 448 THR A CA 1
ATOM 3362 C C . THR A 1 448 ? 23.108 -10.723 4.750 1.00 92.56 448 THR A C 1
ATOM 3364 O O . THR A 1 448 ? 24.326 -10.666 4.593 1.00 92.56 448 THR A O 1
ATOM 3367 N N . GLY A 1 449 ? 22.254 -10.271 3.826 1.00 91.19 449 GLY A N 1
ATOM 3368 C CA . GLY A 1 449 ? 22.665 -9.624 2.578 1.00 91.19 449 GLY A CA 1
ATOM 3369 C C . GLY A 1 449 ? 23.452 -8.331 2.816 1.00 91.19 449 GLY A C 1
ATOM 3370 O O . GLY A 1 449 ? 24.510 -8.142 2.215 1.00 91.19 449 GLY A O 1
ATOM 3371 N N . LEU A 1 450 ? 23.006 -7.480 3.750 1.00 91.94 450 LEU A N 1
ATOM 3372 C CA . LEU A 1 450 ? 23.725 -6.260 4.134 1.00 91.94 450 LEU A CA 1
ATOM 3373 C C . LEU A 1 450 ? 25.081 -6.574 4.786 1.00 91.94 450 LEU A C 1
ATOM 3375 O O . LEU A 1 450 ? 26.086 -5.978 4.405 1.00 91.94 450 LEU A O 1
ATOM 3379 N N . LEU A 1 451 ? 25.141 -7.532 5.718 1.00 93.19 451 LEU A N 1
ATOM 3380 C CA . LEU A 1 451 ? 26.396 -7.968 6.346 1.00 93.19 451 LEU A CA 1
ATOM 3381 C C . LEU A 1 451 ? 27.380 -8.537 5.314 1.00 93.19 451 LEU A C 1
ATOM 3383 O O . LEU A 1 451 ? 28.557 -8.182 5.333 1.00 93.19 451 LEU A O 1
ATOM 3387 N N . ARG A 1 452 ? 26.898 -9.348 4.361 1.00 91.38 452 ARG A N 1
ATOM 3388 C CA . ARG A 1 452 ? 27.695 -9.846 3.227 1.00 91.38 452 ARG A CA 1
ATOM 3389 C C . ARG A 1 452 ? 28.230 -8.706 2.359 1.00 91.38 452 ARG A C 1
ATOM 3391 O O . ARG A 1 452 ? 29.415 -8.715 2.037 1.00 91.38 452 ARG A O 1
ATOM 3398 N N . ARG A 1 453 ? 27.403 -7.703 2.033 1.00 90.56 453 ARG A N 1
ATOM 3399 C CA . ARG A 1 453 ? 27.824 -6.545 1.223 1.00 90.56 453 ARG A CA 1
ATOM 3400 C C . ARG A 1 453 ? 28.843 -5.660 1.941 1.00 90.56 453 ARG A C 1
ATOM 3402 O O . ARG A 1 453 ? 29.793 -5.195 1.318 1.00 90.56 453 ARG A O 1
ATOM 3409 N N . LEU A 1 454 ? 28.689 -5.468 3.252 1.00 89.94 454 LEU A N 1
ATOM 3410 C CA . LEU A 1 454 ? 29.674 -4.774 4.091 1.00 89.94 454 LEU A CA 1
ATOM 3411 C C . LEU A 1 454 ? 30.993 -5.559 4.194 1.00 89.94 454 LEU A C 1
ATOM 3413 O O . LEU A 1 454 ? 32.059 -4.950 4.189 1.00 89.94 454 LEU A O 1
ATOM 3417 N N . GLY A 1 455 ? 30.931 -6.894 4.191 1.00 89.00 455 GLY A N 1
ATOM 3418 C CA . GLY A 1 455 ? 32.086 -7.788 4.042 1.00 89.00 455 GLY A CA 1
ATOM 3419 C C . GLY A 1 455 ? 32.656 -7.896 2.617 1.00 89.00 455 GLY A C 1
ATOM 3420 O O . GLY A 1 455 ? 33.567 -8.686 2.395 1.00 89.00 455 GLY A O 1
ATOM 3421 N N . GLY A 1 456 ? 32.136 -7.135 1.644 1.00 84.44 456 GLY A N 1
ATOM 3422 C CA . GLY A 1 456 ? 32.627 -7.095 0.259 1.00 84.44 456 GLY A CA 1
ATOM 3423 C C . GLY A 1 456 ? 32.133 -8.214 -0.670 1.00 84.44 456 GLY A C 1
ATOM 3424 O O . GLY A 1 456 ? 32.544 -8.261 -1.831 1.00 84.44 456 GLY A O 1
ATOM 3425 N N . ALA A 1 457 ? 31.245 -9.104 -0.215 1.00 81.38 457 ALA A N 1
ATOM 3426 C CA . ALA A 1 457 ? 30.670 -10.153 -1.057 1.00 81.38 457 ALA A CA 1
ATOM 3427 C C . ALA A 1 457 ? 29.635 -9.573 -2.044 1.00 81.38 457 ALA A C 1
ATOM 3429 O O . ALA A 1 457 ? 28.712 -8.855 -1.652 1.00 81.38 457 ALA A O 1
ATOM 3430 N N . GLY A 1 458 ? 29.792 -9.892 -3.333 1.00 74.06 458 GLY A N 1
ATOM 3431 C CA . GLY A 1 458 ? 29.115 -9.198 -4.443 1.00 74.06 458 GLY A CA 1
ATOM 3432 C C . GLY A 1 458 ? 29.830 -7.912 -4.897 1.00 74.06 458 GLY A C 1
ATOM 3433 O O . GLY A 1 458 ? 29.344 -7.198 -5.770 1.00 74.06 458 GLY A O 1
ATOM 3434 N N . GLY A 1 459 ? 30.999 -7.607 -4.324 1.00 82.44 459 GLY A N 1
ATOM 3435 C CA . GLY A 1 459 ? 31.775 -6.405 -4.616 1.00 82.44 459 GLY A CA 1
ATOM 3436 C C . GLY A 1 459 ? 31.569 -5.293 -3.586 1.00 82.44 459 GLY A C 1
ATOM 3437 O O . GLY A 1 459 ? 30.888 -5.451 -2.572 1.00 82.44 459 GLY A O 1
ATOM 3438 N N . ARG A 1 460 ? 32.200 -4.141 -3.834 1.00 84.31 460 ARG A N 1
ATOM 3439 C CA . ARG A 1 460 ? 32.203 -3.013 -2.889 1.00 84.31 460 ARG A CA 1
ATOM 3440 C C . ARG A 1 460 ? 30.792 -2.441 -2.690 1.00 84.31 460 ARG A C 1
ATOM 3442 O O . ARG A 1 460 ? 29.930 -2.513 -3.570 1.00 84.31 460 ARG A O 1
ATOM 3449 N N . MET A 1 461 ? 30.575 -1.864 -1.512 1.00 86.88 461 MET A N 1
ATOM 3450 C CA . MET A 1 461 ? 29.364 -1.119 -1.182 1.00 86.88 461 MET A CA 1
ATOM 3451 C C . MET A 1 461 ? 29.379 0.248 -1.878 1.00 86.88 461 MET A C 1
ATOM 3453 O O . MET A 1 461 ? 30.259 1.067 -1.603 1.00 86.88 461 MET A O 1
ATOM 3457 N N . ASP A 1 462 ? 28.407 0.505 -2.757 1.00 89.81 462 ASP A N 1
ATOM 3458 C CA . ASP A 1 462 ? 28.236 1.819 -3.383 1.00 89.81 462 ASP A CA 1
ATOM 3459 C C . ASP A 1 462 ? 27.410 2.745 -2.480 1.00 89.81 462 ASP A C 1
ATOM 3461 O O . ASP A 1 462 ? 26.181 2.844 -2.550 1.00 89.81 462 ASP A O 1
ATOM 3465 N N . TRP A 1 463 ? 28.130 3.445 -1.608 1.00 91.94 463 TRP A N 1
ATOM 3466 C CA . TRP A 1 463 ? 27.570 4.488 -0.756 1.00 91.94 463 TRP A CA 1
ATOM 3467 C C . TRP A 1 463 ? 27.021 5.681 -1.547 1.00 91.94 463 TRP A C 1
ATOM 3469 O O . TRP A 1 463 ? 26.132 6.365 -1.044 1.00 91.94 463 TRP A O 1
ATOM 3479 N N . THR A 1 464 ? 27.505 5.934 -2.768 1.00 94.69 464 THR A N 1
ATOM 3480 C CA . THR A 1 464 ? 27.065 7.076 -3.584 1.00 94.69 464 THR A CA 1
ATOM 3481 C C . THR A 1 464 ? 25.697 6.809 -4.204 1.00 94.69 464 THR A C 1
ATOM 3483 O O . THR A 1 464 ? 24.797 7.637 -4.055 1.00 94.69 464 THR A O 1
ATOM 3486 N N . ALA A 1 465 ? 25.483 5.617 -4.771 1.00 92.56 465 ALA A N 1
ATOM 3487 C CA . ALA A 1 465 ? 24.177 5.184 -5.260 1.00 92.56 465 ALA A CA 1
ATOM 3488 C C . ALA A 1 465 ? 23.149 5.061 -4.122 1.00 92.56 465 ALA A C 1
ATOM 3490 O O . ALA A 1 465 ? 22.023 5.543 -4.268 1.00 92.56 465 ALA A O 1
ATOM 3491 N N . LEU A 1 466 ? 23.528 4.510 -2.957 1.00 95.25 466 LEU A N 1
ATOM 3492 C CA . LEU A 1 466 ? 22.623 4.449 -1.801 1.00 95.25 466 LEU A CA 1
ATOM 3493 C C . LEU A 1 466 ? 22.256 5.846 -1.277 1.00 95.25 466 LEU A C 1
ATOM 3495 O O . LEU A 1 466 ? 21.079 6.106 -1.010 1.00 95.25 466 LEU A O 1
ATOM 3499 N N . ALA A 1 467 ? 23.224 6.760 -1.155 1.00 96.56 467 ALA A N 1
ATOM 3500 C CA . ALA A 1 467 ? 22.964 8.131 -0.717 1.00 96.56 467 ALA A CA 1
ATOM 3501 C C . ALA A 1 467 ? 22.081 8.891 -1.721 1.00 96.56 467 ALA A C 1
ATOM 3503 O O . ALA A 1 467 ? 21.115 9.540 -1.309 1.00 96.56 467 ALA A O 1
ATOM 3504 N N . ALA A 1 468 ? 22.344 8.763 -3.026 1.00 96.44 468 ALA A N 1
ATOM 3505 C CA . ALA A 1 468 ? 21.529 9.364 -4.080 1.00 96.44 468 ALA A CA 1
ATOM 3506 C C . ALA A 1 468 ? 20.094 8.810 -4.077 1.00 96.44 468 ALA A C 1
ATOM 3508 O O . ALA A 1 468 ? 19.139 9.585 -4.033 1.00 96.44 468 ALA A O 1
ATOM 3509 N N . ALA A 1 469 ? 19.924 7.485 -4.029 1.00 96.44 469 ALA A N 1
ATOM 3510 C CA . ALA A 1 469 ? 18.610 6.843 -3.988 1.00 96.44 469 ALA A CA 1
ATOM 3511 C C . ALA A 1 469 ? 17.811 7.223 -2.731 1.00 96.44 469 ALA A C 1
ATOM 3513 O O . ALA A 1 469 ? 16.614 7.515 -2.820 1.00 96.44 469 ALA A O 1
ATOM 3514 N N . THR A 1 470 ? 18.468 7.290 -1.568 1.00 96.94 470 THR A N 1
ATOM 3515 C CA . THR A 1 470 ? 17.857 7.775 -0.317 1.00 96.94 470 THR A CA 1
ATOM 3516 C C . THR A 1 470 ? 17.425 9.237 -0.451 1.00 96.94 470 THR A C 1
ATOM 3518 O O . THR A 1 470 ? 16.291 9.580 -0.116 1.00 96.94 470 THR A O 1
ATOM 3521 N N . THR A 1 471 ? 18.294 10.088 -1.006 1.00 97.12 471 THR A N 1
ATOM 3522 C CA . THR A 1 471 ? 18.052 11.529 -1.176 1.00 97.12 471 THR A CA 1
ATOM 3523 C C . THR A 1 471 ? 16.899 11.802 -2.138 1.00 97.12 471 THR A C 1
ATOM 3525 O O . THR A 1 471 ? 15.980 12.535 -1.775 1.00 97.12 471 THR A O 1
ATOM 3528 N N . HIS A 1 472 ? 16.873 11.168 -3.315 1.00 97.00 472 HIS A N 1
ATOM 3529 C CA . HIS A 1 472 ? 15.752 11.275 -4.255 1.00 97.00 472 HIS A CA 1
ATOM 3530 C C . HIS A 1 472 ? 14.437 10.809 -3.625 1.00 97.00 472 HIS A C 1
ATOM 3532 O O . HIS A 1 472 ? 13.422 11.491 -3.743 1.00 97.00 472 HIS A O 1
ATOM 3538 N N . THR A 1 473 ? 14.453 9.686 -2.897 1.00 97.25 473 THR A N 1
ATOM 3539 C CA . THR A 1 473 ? 13.253 9.168 -2.220 1.00 97.25 473 THR A CA 1
ATOM 3540 C C . THR A 1 473 ? 12.725 10.169 -1.195 1.00 97.25 473 THR A C 1
ATOM 3542 O O . THR A 1 473 ? 11.538 10.487 -1.209 1.00 97.25 473 THR A O 1
ATOM 3545 N N . ALA A 1 474 ? 13.602 10.725 -0.353 1.00 96.81 474 ALA A N 1
ATOM 3546 C CA . ALA A 1 474 ? 13.237 11.738 0.635 1.00 96.81 474 ALA A CA 1
ATOM 3547 C C . ALA A 1 474 ? 12.727 13.039 -0.016 1.00 96.81 474 ALA A C 1
ATOM 3549 O O . ALA A 1 474 ? 11.732 13.603 0.440 1.00 96.81 474 ALA A O 1
ATOM 3550 N N . GLN A 1 475 ? 13.357 13.490 -1.106 1.00 97.56 475 GLN A N 1
ATOM 3551 C CA . GLN A 1 475 ? 12.934 14.671 -1.865 1.00 97.56 475 GLN A CA 1
ATOM 3552 C C . GLN A 1 475 ? 11.553 14.480 -2.504 1.00 97.56 475 GLN A C 1
ATOM 3554 O O . GLN A 1 475 ? 10.682 15.332 -2.336 1.00 97.56 475 GLN A O 1
ATOM 3559 N N . TRP A 1 476 ? 11.324 13.373 -3.216 1.00 97.75 476 TRP A N 1
ATOM 3560 C CA . TRP A 1 476 ? 10.069 13.125 -3.935 1.00 97.75 476 TRP A CA 1
ATOM 3561 C C . TRP A 1 476 ? 8.911 12.832 -2.974 1.00 97.75 476 TRP A C 1
ATOM 3563 O O . TRP A 1 476 ? 7.822 13.383 -3.145 1.00 97.75 476 TRP A O 1
ATOM 3573 N N . ALA A 1 477 ? 9.151 12.048 -1.918 1.00 97.12 477 ALA A N 1
ATOM 3574 C CA . ALA A 1 477 ? 8.166 11.795 -0.869 1.00 97.12 477 ALA A CA 1
ATOM 3575 C C . ALA A 1 477 ? 7.847 13.059 -0.051 1.00 97.12 477 ALA A C 1
ATOM 3577 O O . ALA A 1 477 ? 6.679 13.338 0.216 1.00 97.12 477 ALA A O 1
ATOM 3578 N N . GLY A 1 478 ? 8.861 13.859 0.302 1.00 97.44 478 GLY A N 1
ATOM 3579 C CA . GLY A 1 478 ? 8.686 15.126 1.016 1.00 97.44 478 GLY A CA 1
ATOM 3580 C C . GLY A 1 478 ? 7.936 16.173 0.190 1.00 97.44 478 GLY A C 1
ATOM 3581 O O . GLY A 1 478 ? 6.996 16.793 0.687 1.00 97.44 478 GLY A O 1
ATOM 3582 N N . ALA A 1 479 ? 8.281 16.324 -1.092 1.00 98.12 479 ALA A N 1
ATOM 3583 C CA . ALA A 1 479 ? 7.569 17.209 -2.012 1.00 98.12 479 ALA A CA 1
ATOM 3584 C C . ALA A 1 479 ? 6.105 16.775 -2.197 1.00 98.12 479 ALA A C 1
ATOM 3586 O O . ALA A 1 479 ? 5.203 17.607 -2.083 1.00 98.12 479 ALA A O 1
ATOM 3587 N N . ALA A 1 480 ? 5.849 15.478 -2.403 1.00 97.94 480 ALA A N 1
ATOM 3588 C CA . ALA A 1 480 ? 4.490 14.951 -2.493 1.00 97.94 480 ALA A CA 1
ATOM 3589 C C . ALA A 1 480 ? 3.698 15.168 -1.197 1.00 97.94 480 ALA A C 1
ATOM 3591 O O . ALA A 1 480 ? 2.552 15.607 -1.259 1.00 97.94 480 ALA A O 1
ATOM 3592 N N . ALA A 1 481 ? 4.306 14.944 -0.030 1.00 97.56 481 ALA A N 1
ATOM 3593 C CA . ALA A 1 481 ? 3.674 15.192 1.262 1.00 97.56 481 ALA A CA 1
ATOM 3594 C C . ALA A 1 481 ? 3.285 16.662 1.454 1.00 97.56 481 ALA A C 1
ATOM 3596 O O . ALA A 1 481 ? 2.149 16.942 1.838 1.00 97.56 481 ALA A O 1
ATOM 3597 N N . LEU A 1 482 ? 4.182 17.605 1.146 1.00 97.81 482 LEU A N 1
ATOM 3598 C CA . LEU A 1 482 ? 3.907 19.041 1.248 1.00 97.81 482 LEU A CA 1
ATOM 3599 C C . LEU A 1 482 ? 2.796 19.479 0.280 1.00 97.81 482 LEU A C 1
ATOM 3601 O O . LEU A 1 482 ? 1.825 20.111 0.704 1.00 97.81 482 LEU A O 1
ATOM 3605 N N . VAL A 1 483 ? 2.894 19.100 -0.999 1.00 98.06 483 VAL A N 1
ATOM 3606 C CA . VAL A 1 483 ? 1.921 19.496 -2.031 1.00 98.06 483 VAL A CA 1
ATOM 3607 C C . VAL A 1 483 ? 0.558 18.838 -1.795 1.00 98.06 483 VAL A C 1
ATOM 3609 O O . VAL A 1 483 ? -0.454 19.538 -1.784 1.00 98.06 483 VAL A O 1
ATOM 3612 N N . ALA A 1 484 ? 0.502 17.531 -1.516 1.00 97.25 484 ALA A N 1
ATOM 3613 C CA . ALA A 1 484 ? -0.753 16.834 -1.225 1.00 97.25 484 ALA A CA 1
ATOM 3614 C C . ALA A 1 484 ? -1.424 17.374 0.043 1.00 97.25 484 ALA A C 1
ATOM 3616 O O . ALA A 1 484 ? -2.642 17.525 0.068 1.00 97.25 484 ALA A O 1
ATOM 3617 N N . THR A 1 485 ? -0.651 17.732 1.073 1.00 95.62 485 THR A N 1
ATOM 3618 C CA . THR A 1 485 ? -1.180 18.367 2.290 1.00 95.62 485 THR A CA 1
ATOM 3619 C C . THR A 1 485 ? -1.783 19.738 1.985 1.00 95.62 485 THR A C 1
ATOM 3621 O O . THR A 1 485 ? -2.892 20.026 2.443 1.00 95.62 485 THR A O 1
ATOM 3624 N N . GLY A 1 486 ? -1.104 20.555 1.171 1.00 95.88 486 GLY A N 1
ATOM 3625 C CA . GLY A 1 486 ? -1.603 21.854 0.709 1.00 95.88 486 GLY A CA 1
ATOM 3626 C C . GLY A 1 486 ? -2.878 21.748 -0.133 1.00 95.88 486 GLY A C 1
ATOM 3627 O O . GLY A 1 486 ? -3.825 22.499 0.097 1.00 95.88 486 GLY A O 1
ATOM 3628 N N . CYS A 1 487 ? -2.948 20.780 -1.052 1.00 96.50 487 CYS A N 1
ATOM 3629 C CA . CYS A 1 487 ? -4.145 20.487 -1.845 1.00 96.50 487 CYS A CA 1
ATOM 3630 C C . CYS A 1 487 ? -5.289 19.893 -1.003 1.00 96.50 487 CYS A C 1
ATOM 3632 O O . CYS A 1 487 ? -6.455 20.211 -1.235 1.00 96.50 487 CYS A O 1
ATOM 3634 N N . ALA A 1 488 ? -4.988 19.063 -0.003 1.00 96.06 488 ALA A N 1
ATOM 3635 C CA . ALA A 1 488 ? -6.003 18.471 0.861 1.00 96.06 488 ALA A CA 1
ATOM 3636 C C . ALA A 1 488 ? -6.744 19.533 1.684 1.00 96.06 488 ALA A C 1
ATOM 3638 O O . ALA A 1 488 ? -7.965 19.457 1.784 1.00 96.06 488 ALA A O 1
ATOM 3639 N N . LEU A 1 489 ? -6.056 20.559 2.202 1.00 93.94 489 LEU A N 1
ATOM 3640 C CA . LEU A 1 489 ? -6.651 21.561 3.099 1.00 93.94 489 LEU A CA 1
ATOM 3641 C C . LEU A 1 489 ? -7.961 22.197 2.583 1.00 93.94 489 LEU A C 1
ATOM 3643 O O . LEU A 1 489 ? -8.960 22.116 3.304 1.00 93.94 489 LEU A O 1
ATOM 3647 N N . PRO A 1 490 ? -8.039 22.798 1.375 1.00 93.81 490 PRO A N 1
ATOM 3648 C CA . PRO A 1 490 ? -9.289 23.376 0.881 1.00 93.81 490 PRO A CA 1
ATOM 3649 C C . PRO A 1 490 ? -10.390 22.328 0.667 1.00 93.81 490 PRO A C 1
ATOM 3651 O O . PRO A 1 490 ? -11.554 22.625 0.938 1.00 93.81 490 PRO A O 1
ATOM 3654 N N . VAL A 1 491 ? -10.045 21.104 0.244 1.00 93.94 491 VAL A N 1
ATOM 3655 C CA . VAL A 1 491 ? -11.010 20.002 0.072 1.00 93.94 491 VAL A CA 1
ATOM 3656 C C . VAL A 1 491 ? -11.550 19.543 1.428 1.00 93.94 491 VAL A C 1
ATOM 3658 O O . VAL A 1 491 ? -12.762 19.452 1.608 1.00 93.94 491 VAL A O 1
ATOM 3661 N N . THR A 1 492 ? -10.677 19.338 2.414 1.00 93.75 492 THR A N 1
ATOM 3662 C CA . THR A 1 492 ? -11.042 18.961 3.783 1.00 93.75 492 THR A CA 1
ATOM 3663 C C . THR A 1 492 ? -11.945 20.007 4.434 1.00 93.75 492 THR A C 1
ATOM 3665 O O . THR A 1 492 ? -12.981 19.656 4.997 1.00 93.75 492 THR A O 1
ATOM 3668 N N . VAL A 1 493 ? -11.597 21.297 4.345 1.00 92.06 493 VAL A N 1
ATOM 3669 C CA . VAL A 1 493 ? -12.430 22.378 4.901 1.00 92.06 493 VAL A CA 1
ATOM 3670 C C . VAL A 1 493 ? -13.788 22.430 4.201 1.00 92.06 493 VAL A C 1
ATOM 3672 O O . VAL A 1 493 ? -14.801 22.634 4.869 1.00 92.06 493 VAL A O 1
ATOM 3675 N N . LEU A 1 494 ? -13.837 22.196 2.885 1.00 91.75 494 LEU A N 1
ATOM 3676 C CA . LEU A 1 494 ? -15.096 22.099 2.150 1.00 91.75 494 LEU A CA 1
ATOM 3677 C C . LEU A 1 494 ? -15.958 20.938 2.680 1.00 91.75 494 LEU A C 1
ATOM 3679 O O . LEU A 1 494 ? -17.114 21.170 3.020 1.00 91.75 494 LEU A O 1
ATOM 3683 N N . VAL A 1 495 ? -15.400 19.730 2.832 1.00 90.44 495 VAL A N 1
ATOM 3684 C CA . VAL A 1 495 ? -16.117 18.547 3.361 1.00 90.44 495 VAL A CA 1
ATOM 3685 C C . VAL A 1 495 ? -16.614 18.762 4.792 1.00 90.44 495 VAL A C 1
ATOM 3687 O O . VAL A 1 495 ? -17.788 18.526 5.071 1.00 90.44 495 VAL A O 1
ATOM 3690 N N . VAL A 1 496 ? -15.753 19.243 5.692 1.00 89.56 496 VAL A N 1
ATOM 3691 C CA . VAL A 1 496 ? -16.057 19.330 7.132 1.00 89.56 496 VAL A CA 1
ATOM 3692 C C . VAL A 1 496 ? -16.935 20.536 7.490 1.00 89.56 496 VAL A C 1
ATOM 3694 O O . VAL A 1 496 ? -17.745 20.441 8.410 1.00 89.56 496 VAL A O 1
ATOM 3697 N N . ARG A 1 497 ? -16.783 21.683 6.810 1.00 86.62 497 ARG A N 1
ATOM 3698 C CA . ARG A 1 497 ? -17.507 22.929 7.148 1.00 86.62 497 ARG A CA 1
ATOM 3699 C C . ARG A 1 497 ? -18.633 23.286 6.165 1.00 86.62 497 ARG A C 1
ATOM 3701 O O . ARG A 1 497 ? -19.486 24.094 6.524 1.00 86.62 497 ARG A O 1
ATOM 3708 N N . TYR A 1 498 ? -18.663 22.698 4.964 1.00 88.81 498 TYR A N 1
ATOM 3709 C CA . TYR A 1 498 ? -19.663 22.977 3.919 1.00 88.81 498 TYR A CA 1
ATOM 3710 C C . TYR A 1 498 ? -20.160 21.690 3.214 1.00 88.81 498 TYR A C 1
ATOM 3712 O O . TYR A 1 498 ? -20.014 21.549 1.990 1.00 88.81 498 TYR A O 1
ATOM 3720 N N . PRO A 1 499 ? -20.751 20.729 3.954 1.00 84.56 499 PRO A N 1
ATOM 3721 C CA . PRO A 1 499 ? -21.280 19.499 3.370 1.00 84.56 499 PRO A CA 1
ATOM 3722 C C . PRO A 1 499 ? -22.362 19.803 2.323 1.00 84.56 499 PRO A C 1
ATOM 3724 O O . PRO A 1 499 ? -23.210 20.674 2.499 1.00 84.56 499 PRO A O 1
ATOM 3727 N N . GLY A 1 500 ? -22.343 19.080 1.203 1.00 88.19 500 GLY A N 1
ATOM 3728 C CA . GLY A 1 500 ? -23.264 19.318 0.093 1.00 88.19 500 GLY A CA 1
ATOM 3729 C C . GLY A 1 500 ? -22.959 18.450 -1.125 1.00 88.19 500 GLY A C 1
ATOM 3730 O O . GLY A 1 500 ? -21.927 17.787 -1.188 1.00 88.19 500 GLY A O 1
ATOM 3731 N N . ARG A 1 501 ? -23.854 18.451 -2.123 1.00 88.69 501 ARG A N 1
ATOM 3732 C CA . ARG A 1 501 ? -23.721 17.578 -3.308 1.00 88.69 501 ARG A CA 1
ATOM 3733 C C . ARG A 1 501 ? -22.438 17.842 -4.106 1.00 88.69 501 ARG A C 1
ATOM 3735 O O . ARG A 1 501 ? -21.791 16.888 -4.517 1.00 88.69 501 ARG A O 1
ATOM 3742 N N . LEU A 1 502 ? -22.059 19.109 -4.292 1.00 89.25 502 LEU A N 1
ATOM 3743 C CA . LEU A 1 502 ? -20.836 19.477 -5.017 1.00 89.25 502 LEU A CA 1
ATOM 3744 C C . LEU A 1 502 ? -19.573 19.076 -4.240 1.00 89.25 502 LEU A C 1
ATOM 3746 O O . LEU A 1 502 ? -18.677 18.453 -4.798 1.00 89.25 502 LEU A O 1
ATOM 3750 N N . THR A 1 503 ? -19.552 19.361 -2.938 1.00 91.00 503 THR A N 1
ATOM 3751 C CA . THR A 1 503 ? -18.512 18.940 -1.992 1.00 91.00 503 THR A CA 1
ATOM 3752 C C . THR A 1 503 ? -18.277 17.428 -2.036 1.00 91.00 503 THR A C 1
ATOM 3754 O O . THR A 1 503 ? -17.147 16.976 -2.188 1.00 91.00 503 THR A O 1
ATOM 3757 N N . LEU A 1 504 ? -19.360 16.648 -1.996 1.00 88.88 504 LEU A N 1
ATOM 3758 C CA . LEU A 1 504 ? -19.336 15.187 -2.064 1.00 88.88 504 LEU A CA 1
ATOM 3759 C C . LEU A 1 504 ? -18.842 14.657 -3.423 1.00 88.88 504 LEU A C 1
ATOM 3761 O O . LEU A 1 504 ? -18.272 13.572 -3.480 1.00 88.88 504 LEU A O 1
ATOM 3765 N N . LEU A 1 505 ? -19.050 15.391 -4.522 1.00 91.19 505 LEU A N 1
ATOM 3766 C CA . LEU A 1 505 ? -18.486 15.045 -5.833 1.00 91.19 505 LEU A CA 1
ATOM 3767 C C . LEU A 1 505 ? -16.982 15.343 -5.898 1.00 91.19 505 LEU A C 1
ATOM 3769 O O . LEU A 1 505 ? -16.233 14.503 -6.388 1.00 91.19 505 LEU A O 1
ATOM 3773 N N . ILE A 1 506 ? -16.542 16.485 -5.357 1.00 92.88 506 ILE A N 1
ATOM 3774 C CA . ILE A 1 506 ? -15.122 16.864 -5.249 1.00 92.88 506 ILE A CA 1
ATOM 3775 C C . ILE A 1 506 ? -14.347 15.839 -4.409 1.00 92.88 506 ILE A C 1
ATOM 3777 O O . ILE A 1 506 ? -13.297 15.364 -4.829 1.00 92.88 506 ILE A O 1
ATOM 3781 N N . GLU A 1 507 ? -14.891 15.440 -3.258 1.00 90.31 507 GLU A N 1
ATOM 3782 C CA . GLU A 1 507 ? -14.306 14.396 -2.411 1.00 90.31 507 GLU A CA 1
ATOM 3783 C C . GLU A 1 507 ? -14.277 13.032 -3.117 1.00 90.31 507 GLU A C 1
ATOM 3785 O O . GLU A 1 507 ? -13.253 12.353 -3.136 1.00 90.31 507 GLU A O 1
ATOM 3790 N N . ARG A 1 508 ? -15.383 12.616 -3.747 1.00 88.56 508 ARG A N 1
ATOM 3791 C CA . ARG A 1 508 ? -15.426 11.331 -4.464 1.00 88.56 508 ARG A CA 1
ATOM 3792 C C . ARG A 1 508 ? -14.465 11.283 -5.649 1.00 88.56 508 ARG A C 1
ATOM 3794 O O . ARG A 1 508 ? -13.963 10.204 -5.938 1.00 88.56 508 ARG A O 1
ATOM 3801 N N . ALA A 1 509 ? -14.189 12.407 -6.307 1.00 90.50 509 ALA A N 1
ATOM 3802 C CA . ALA A 1 509 ? -13.234 12.479 -7.409 1.00 90.50 509 ALA A CA 1
ATOM 3803 C C . ALA A 1 509 ? -11.814 12.064 -6.981 1.00 90.50 509 ALA A C 1
ATOM 3805 O O . ALA A 1 509 ? -11.179 11.270 -7.675 1.00 90.50 509 ALA A O 1
ATOM 3806 N N . THR A 1 510 ? -11.339 12.527 -5.819 1.00 90.56 510 THR A N 1
ATOM 3807 C CA . THR A 1 510 ? -9.998 12.175 -5.320 1.00 90.56 510 THR A CA 1
ATOM 3808 C C . THR A 1 510 ? -9.934 10.717 -4.855 1.00 90.56 510 THR A C 1
ATOM 3810 O O . THR A 1 510 ? -8.989 10.009 -5.196 1.00 90.56 510 THR A O 1
ATOM 3813 N N . TRP A 1 511 ? -10.974 10.214 -4.177 1.00 85.88 511 TRP A N 1
ATOM 3814 C CA . TRP A 1 511 ? -11.075 8.790 -3.819 1.00 85.88 511 TRP A CA 1
ATOM 3815 C C . TRP A 1 511 ? -11.157 7.860 -5.040 1.00 85.88 511 TRP A C 1
ATOM 3817 O O . TRP A 1 511 ? -10.588 6.769 -5.007 1.00 85.88 511 TRP A O 1
ATOM 3827 N N . ILE A 1 512 ? -11.826 8.271 -6.124 1.00 85.69 512 ILE A N 1
ATOM 3828 C CA . ILE A 1 512 ? -11.857 7.516 -7.389 1.00 85.69 512 ILE A CA 1
ATOM 3829 C C . ILE A 1 512 ? -10.456 7.445 -8.006 1.00 85.69 512 ILE A C 1
ATOM 3831 O O . ILE A 1 512 ? -10.049 6.364 -8.419 1.00 85.69 512 ILE A O 1
ATOM 3835 N N . ALA A 1 513 ? -9.704 8.550 -8.018 1.00 86.00 513 ALA A N 1
ATOM 3836 C CA . ALA A 1 513 ? -8.338 8.577 -8.542 1.00 86.00 513 ALA A CA 1
ATOM 3837 C C . ALA A 1 513 ? -7.388 7.643 -7.765 1.00 86.00 513 ALA A C 1
ATOM 3839 O O . ALA A 1 513 ? -6.675 6.858 -8.382 1.00 86.00 513 ALA A O 1
ATOM 3840 N N . HIS A 1 514 ? -7.449 7.653 -6.429 1.00 84.75 514 HIS A N 1
ATOM 3841 C CA . HIS A 1 514 ? -6.705 6.725 -5.559 1.00 84.75 514 HIS A CA 1
ATOM 3842 C C . HIS A 1 514 ? -7.128 5.254 -5.716 1.00 84.75 514 HIS A C 1
ATOM 3844 O O . HIS A 1 514 ? -6.325 4.351 -5.507 1.00 84.75 514 HIS A O 1
ATOM 3850 N N . SER A 1 515 ? -8.383 4.993 -6.099 1.00 82.88 515 SER A N 1
ATOM 3851 C CA . SER A 1 515 ? -8.881 3.626 -6.321 1.00 82.88 515 SER A CA 1
ATOM 3852 C C . SER A 1 515 ? -8.398 3.000 -7.636 1.00 82.88 515 SER A C 1
ATOM 3854 O O . SER A 1 515 ? -8.673 1.826 -7.886 1.00 82.88 515 SER A O 1
ATOM 3856 N N . LEU A 1 516 ? -7.723 3.765 -8.500 1.00 83.06 516 LEU A N 1
ATOM 3857 C CA . LEU A 1 516 ? -7.112 3.250 -9.721 1.00 83.06 516 LEU A CA 1
ATOM 3858 C C . LEU A 1 516 ? -5.691 2.748 -9.418 1.00 83.06 516 LEU A C 1
ATOM 3860 O O . LEU A 1 516 ? -4.893 3.507 -8.870 1.00 83.06 516 LEU A O 1
ATOM 3864 N N . PRO A 1 517 ? -5.337 1.515 -9.823 1.00 83.25 517 PRO A N 1
ATOM 3865 C CA . PRO A 1 517 ? -3.964 1.024 -9.803 1.00 83.25 517 PRO A CA 1
ATOM 3866 C C . PRO A 1 517 ? -2.918 2.036 -10.286 1.00 83.25 517 PRO A C 1
ATOM 3868 O O . PRO A 1 517 ? -3.083 2.645 -11.346 1.00 83.25 517 PRO A O 1
ATOM 3871 N N . GLY A 1 518 ? -1.808 2.154 -9.546 1.00 85.56 518 GLY A N 1
ATOM 3872 C CA . GLY A 1 518 ? -0.731 3.117 -9.822 1.00 85.56 518 GLY A CA 1
ATOM 3873 C C . GLY A 1 518 ? -0.203 3.045 -11.257 1.00 85.56 518 GLY A C 1
ATOM 3874 O O . GLY A 1 518 ? -0.009 4.079 -11.887 1.00 85.56 518 GLY A O 1
ATOM 3875 N N . VAL A 1 519 ? -0.117 1.837 -11.833 1.00 86.31 519 VAL A N 1
ATOM 3876 C CA . VAL A 1 519 ? 0.231 1.620 -13.251 1.00 86.31 519 VAL A CA 1
ATOM 3877 C C . VAL A 1 519 ? -0.672 2.398 -14.221 1.00 86.31 519 VAL A C 1
ATOM 3879 O O . VAL A 1 519 ? -0.184 2.972 -15.191 1.00 86.31 519 VAL A O 1
ATOM 3882 N N . ILE A 1 520 ? -1.983 2.462 -13.957 1.00 87.06 520 ILE A N 1
ATOM 3883 C CA . ILE A 1 520 ? -2.959 3.157 -14.808 1.00 87.06 520 ILE A CA 1
ATOM 3884 C C . ILE A 1 520 ? -2.762 4.662 -14.669 1.00 87.06 520 ILE A C 1
ATOM 3886 O O . ILE A 1 520 ? -2.730 5.368 -15.674 1.00 87.06 520 ILE A O 1
ATOM 3890 N N . MET A 1 521 ? -2.613 5.148 -13.432 1.00 89.62 521 MET A N 1
ATOM 3891 C CA . MET A 1 521 ? -2.424 6.570 -13.150 1.00 89.62 521 MET A CA 1
ATOM 3892 C C . MET A 1 521 ? -1.118 7.089 -13.761 1.00 89.62 521 MET A C 1
ATOM 3894 O O . MET A 1 521 ? -1.115 8.116 -14.438 1.00 89.62 521 MET A O 1
ATOM 3898 N N . ALA A 1 522 ? -0.029 6.338 -13.596 1.00 90.62 522 ALA A N 1
ATOM 3899 C CA . ALA A 1 522 ? 1.276 6.642 -14.163 1.00 90.62 522 ALA A CA 1
ATOM 3900 C C . ALA A 1 522 ? 1.251 6.640 -15.696 1.00 90.62 522 ALA A C 1
ATOM 3902 O O . ALA A 1 522 ? 1.637 7.626 -16.318 1.00 90.62 522 ALA A O 1
ATOM 3903 N N . LEU A 1 523 ? 0.726 5.581 -16.322 1.00 87.62 523 LEU A N 1
ATOM 3904 C CA . LEU A 1 523 ? 0.651 5.480 -17.781 1.00 87.62 523 LEU A CA 1
ATOM 3905 C C . LEU A 1 523 ? -0.253 6.567 -18.391 1.00 87.62 523 LEU A C 1
ATOM 3907 O O . LEU A 1 523 ? 0.061 7.140 -19.438 1.00 87.62 523 LEU A O 1
ATOM 3911 N N . ALA A 1 524 ? -1.349 6.906 -17.710 1.00 89.56 524 ALA A N 1
ATOM 3912 C CA . ALA A 1 524 ? -2.207 8.021 -18.082 1.00 89.56 524 ALA A CA 1
ATOM 3913 C C . ALA A 1 524 ? -1.489 9.377 -17.978 1.00 89.56 524 ALA A C 1
ATOM 3915 O O . ALA A 1 524 ? -1.629 10.203 -18.881 1.00 89.56 524 ALA A O 1
ATOM 3916 N N . LEU A 1 525 ? -0.699 9.596 -16.920 1.00 92.00 525 LEU A N 1
ATOM 3917 C CA . LEU A 1 525 ? 0.119 10.798 -16.736 1.00 92.00 525 LEU A CA 1
ATOM 3918 C C . LEU A 1 525 ? 1.238 10.908 -17.778 1.00 92.00 525 LEU A C 1
ATOM 3920 O O . LEU A 1 525 ? 1.426 11.998 -18.312 1.00 92.00 525 LEU A O 1
ATOM 3924 N N . VAL A 1 526 ? 1.903 9.805 -18.146 1.00 89.81 526 VAL A N 1
ATOM 3925 C CA . VAL A 1 526 ? 2.852 9.764 -19.278 1.00 89.81 526 VAL A CA 1
ATOM 3926 C C . VAL A 1 526 ? 2.173 10.256 -20.552 1.00 89.81 526 VAL A C 1
ATOM 3928 O O . VAL A 1 526 ? 2.654 11.192 -21.188 1.00 89.81 526 VAL A O 1
ATOM 3931 N N . TYR A 1 527 ? 1.026 9.677 -20.922 1.00 87.06 527 TYR A N 1
ATOM 3932 C CA . TYR A 1 527 ? 0.335 10.070 -22.152 1.00 87.06 527 TYR A CA 1
ATOM 3933 C C . TYR A 1 527 ? -0.197 11.509 -22.110 1.00 87.06 527 TYR A C 1
ATOM 3935 O O . TYR A 1 527 ? -0.191 12.183 -23.141 1.00 87.06 527 TYR A O 1
ATOM 3943 N N . LEU A 1 528 ? -0.670 11.976 -20.950 1.00 90.06 528 LEU A N 1
ATOM 3944 C CA . LEU A 1 528 ? -1.167 13.340 -20.766 1.00 90.06 528 LEU A CA 1
ATOM 3945 C C . LEU A 1 528 ? -0.021 14.356 -20.882 1.00 90.06 528 LEU A C 1
ATOM 3947 O O . LEU A 1 528 ? -0.149 15.340 -21.613 1.00 90.06 528 LEU A O 1
ATOM 3951 N N . ALA A 1 529 ? 1.113 14.085 -20.228 1.00 91.94 529 ALA A N 1
ATOM 3952 C CA . ALA A 1 529 ? 2.315 14.905 -20.302 1.00 91.94 529 ALA A CA 1
ATOM 3953 C C . ALA A 1 529 ? 2.857 14.956 -21.733 1.00 91.94 529 ALA A C 1
ATOM 3955 O O . ALA A 1 529 ? 2.920 16.035 -22.311 1.00 91.94 529 ALA A O 1
ATOM 3956 N N . VAL A 1 530 ? 3.130 13.808 -22.362 1.00 90.25 530 VAL A N 1
ATOM 3957 C CA . VAL A 1 530 ? 3.662 13.750 -23.737 1.00 90.25 530 VAL A CA 1
ATOM 3958 C C . VAL A 1 530 ? 2.760 14.475 -24.751 1.00 90.25 530 VAL A C 1
ATOM 3960 O O . VAL A 1 530 ? 3.267 15.009 -25.734 1.00 90.25 530 VAL A O 1
ATOM 3963 N N . ARG A 1 531 ? 1.437 14.550 -24.521 1.00 89.31 531 ARG A N 1
ATOM 3964 C CA . ARG A 1 531 ? 0.503 15.254 -25.418 1.00 89.31 531 ARG A CA 1
ATOM 3965 C C . ARG A 1 531 ? 0.314 16.748 -25.125 1.00 89.31 531 ARG A C 1
ATOM 3967 O O . ARG A 1 531 ? 0.119 17.498 -26.078 1.00 89.31 531 ARG A O 1
ATOM 3974 N N . PHE A 1 532 ? 0.291 17.170 -23.860 1.00 91.12 532 PHE A N 1
ATOM 3975 C CA . PHE A 1 532 ? -0.145 18.525 -23.470 1.00 91.12 532 PHE A CA 1
ATOM 3976 C C . PHE A 1 532 ? 0.808 19.271 -22.526 1.00 91.12 532 PHE A C 1
ATOM 3978 O O . PHE A 1 532 ? 0.698 20.486 -22.393 1.00 91.12 532 PHE A O 1
ATOM 3985 N N . ALA A 1 533 ? 1.734 18.572 -21.872 1.00 92.00 533 ALA A N 1
ATOM 3986 C CA . ALA A 1 533 ? 2.685 19.140 -20.919 1.00 92.00 533 ALA A CA 1
ATOM 3987 C C . ALA A 1 533 ? 4.068 18.488 -21.085 1.00 92.00 533 ALA A C 1
ATOM 3989 O O . ALA A 1 533 ? 4.672 18.027 -20.118 1.00 92.00 533 ALA A O 1
ATOM 3990 N N . TYR A 1 534 ? 4.558 18.425 -22.330 1.00 92.69 534 TYR A N 1
ATOM 3991 C CA . TYR A 1 534 ? 5.801 17.730 -22.681 1.00 92.69 534 TYR A CA 1
ATOM 3992 C C . TYR A 1 534 ? 7.019 18.184 -21.847 1.00 92.69 534 TYR A C 1
ATOM 3994 O O . TYR A 1 534 ? 7.774 17.313 -21.429 1.00 92.69 534 TYR A O 1
ATOM 4002 N N . PRO A 1 535 ? 7.183 19.476 -21.474 1.00 94.06 535 PRO A N 1
ATOM 4003 C CA . PRO A 1 535 ? 8.254 19.909 -20.566 1.00 94.06 535 PRO A CA 1
ATOM 4004 C C . PRO A 1 535 ? 8.223 19.308 -19.149 1.00 94.06 535 PRO A C 1
ATOM 4006 O O . PRO A 1 535 ? 9.180 19.490 -18.406 1.00 94.06 535 PRO A O 1
ATOM 4009 N N . LEU A 1 536 ? 7.144 18.622 -18.748 1.00 92.94 536 LEU A N 1
ATOM 4010 C CA . LEU A 1 536 ? 7.071 17.871 -17.488 1.00 92.94 536 LEU A CA 1
ATOM 4011 C C . LEU A 1 536 ? 7.406 16.381 -17.659 1.00 92.94 536 LEU A C 1
ATOM 4013 O O . LEU A 1 536 ? 7.623 15.693 -16.660 1.00 92.94 536 LEU A O 1
ATOM 4017 N N . TYR A 1 537 ? 7.447 15.856 -18.886 1.00 91.50 537 TYR A N 1
ATOM 4018 C CA . TYR A 1 537 ? 7.791 14.455 -19.131 1.00 91.50 537 TYR A CA 1
ATOM 4019 C C . TYR A 1 537 ? 9.219 14.151 -18.646 1.00 91.50 537 TYR A C 1
ATOM 4021 O O . TYR A 1 537 ? 10.126 14.954 -18.840 1.00 91.50 537 TYR A O 1
ATOM 4029 N N . GLN A 1 538 ? 9.399 13.014 -17.963 1.00 89.62 538 GLN A N 1
ATOM 4030 C CA . GLN A 1 538 ? 10.660 12.622 -17.307 1.00 89.62 538 GLN A CA 1
ATOM 4031 C C . GLN A 1 538 ? 11.217 13.664 -16.306 1.00 89.62 538 GLN A C 1
ATOM 4033 O O . GLN A 1 538 ? 12.412 13.683 -16.019 1.00 89.62 538 GLN A O 1
ATOM 4038 N N . THR A 1 539 ? 10.357 14.501 -15.709 1.00 95.31 539 THR A N 1
ATOM 4039 C CA . THR A 1 539 ? 10.732 15.401 -14.602 1.00 95.31 539 THR A CA 1
ATOM 4040 C C . THR A 1 539 ? 10.207 14.906 -13.254 1.00 95.31 539 THR A C 1
ATOM 4042 O O . THR A 1 539 ? 9.157 14.267 -13.162 1.00 95.31 539 THR A O 1
ATOM 4045 N N . SER A 1 540 ? 10.892 15.282 -12.170 1.00 95.44 540 SER A N 1
ATOM 4046 C CA . SER A 1 540 ? 10.435 15.014 -10.799 1.00 95.44 540 SER A CA 1
ATOM 4047 C C . SER A 1 540 ? 9.082 15.667 -10.488 1.00 95.44 540 SER A C 1
ATOM 4049 O O . SER A 1 540 ? 8.333 15.141 -9.669 1.00 95.44 540 SER A O 1
ATOM 4051 N N . ALA A 1 541 ? 8.722 16.759 -11.172 1.00 95.69 541 ALA A N 1
ATOM 4052 C CA . ALA A 1 541 ? 7.422 17.410 -11.030 1.00 95.69 541 ALA A CA 1
ATOM 4053 C C . ALA A 1 541 ? 6.256 16.510 -11.483 1.00 95.69 541 ALA A C 1
ATOM 4055 O O . ALA A 1 541 ? 5.210 16.508 -10.835 1.00 95.69 541 ALA A O 1
ATOM 4056 N N . LEU A 1 542 ? 6.431 15.709 -12.543 1.00 96.00 542 LEU A N 1
ATOM 4057 C CA . LEU A 1 542 ? 5.404 14.768 -13.006 1.00 96.00 542 LEU A CA 1
ATOM 4058 C C . LEU A 1 542 ? 5.262 13.563 -12.066 1.00 96.00 542 LEU A C 1
ATOM 4060 O O . LEU A 1 542 ? 4.139 13.162 -11.761 1.00 96.00 542 LEU A O 1
ATOM 4064 N N . LEU A 1 543 ? 6.377 13.035 -11.547 1.00 96.44 543 LEU A N 1
ATOM 4065 C CA . LEU A 1 543 ? 6.364 11.994 -10.513 1.00 96.44 543 LEU A CA 1
ATOM 4066 C C . LEU A 1 543 ? 5.663 12.482 -9.234 1.00 96.44 543 LEU A C 1
ATOM 4068 O O . LEU A 1 543 ? 4.757 11.815 -8.735 1.00 96.44 543 LEU A O 1
ATOM 4072 N N . VAL A 1 544 ? 6.018 13.675 -8.745 1.00 97.19 544 VAL A N 1
ATOM 4073 C CA . VAL A 1 544 ? 5.372 14.297 -7.578 1.00 97.19 544 VAL A CA 1
ATOM 4074 C C . VAL A 1 544 ? 3.887 14.561 -7.844 1.00 97.19 544 VAL A C 1
ATOM 4076 O O . VAL A 1 544 ? 3.075 14.310 -6.960 1.00 97.19 544 VAL A O 1
ATOM 4079 N N . ALA A 1 545 ? 3.490 14.980 -9.050 1.00 96.00 545 ALA A N 1
ATOM 4080 C CA . ALA A 1 545 ? 2.075 15.105 -9.410 1.00 96.00 545 ALA A CA 1
ATOM 4081 C C . ALA A 1 545 ? 1.334 13.753 -9.367 1.00 96.00 545 ALA A C 1
ATOM 4083 O O . ALA A 1 545 ? 0.218 13.689 -8.850 1.00 96.00 545 ALA A O 1
ATOM 4084 N N . GLY A 1 546 ? 1.962 12.667 -9.834 1.00 95.19 546 GLY A N 1
ATOM 4085 C CA . GLY A 1 546 ? 1.421 11.308 -9.724 1.00 95.19 546 GLY A CA 1
ATOM 4086 C C . GLY A 1 546 ? 1.245 10.853 -8.276 1.00 95.19 546 GLY A C 1
ATOM 4087 O O . GLY A 1 546 ? 0.155 10.424 -7.896 1.00 95.19 546 GLY A O 1
ATOM 4088 N N . TYR A 1 547 ? 2.272 11.034 -7.444 1.00 96.00 547 TYR A N 1
ATOM 4089 C CA . TYR A 1 547 ? 2.201 10.783 -6.002 1.00 96.00 547 TYR A CA 1
ATOM 4090 C C . TYR A 1 547 ? 1.109 11.615 -5.316 1.00 96.00 547 TYR A C 1
ATOM 4092 O O . TYR A 1 547 ? 0.356 11.087 -4.501 1.00 96.00 547 TYR A O 1
ATOM 4100 N N . VAL A 1 548 ? 0.979 12.903 -5.652 1.00 96.62 548 VAL A N 1
ATOM 4101 C CA . VAL A 1 548 ? -0.079 13.763 -5.106 1.00 96.62 548 VAL A CA 1
ATOM 4102 C C . VAL A 1 548 ? -1.452 13.220 -5.493 1.00 96.62 548 VAL A C 1
ATOM 4104 O O . VAL A 1 548 ? -2.280 13.034 -4.610 1.00 96.62 548 VAL A O 1
ATOM 4107 N N . ILE A 1 549 ? -1.702 12.901 -6.767 1.00 95.00 549 ILE A N 1
ATOM 4108 C CA . ILE A 1 549 ? -3.006 12.375 -7.209 1.00 95.00 549 ILE A CA 1
ATOM 4109 C C . ILE A 1 549 ? -3.342 11.041 -6.521 1.00 95.00 549 ILE A C 1
ATOM 4111 O O . ILE A 1 549 ? -4.481 10.856 -6.089 1.00 95.00 549 ILE A O 1
ATOM 4115 N N . LEU A 1 550 ? -2.364 10.141 -6.371 1.00 92.50 550 LEU A N 1
ATOM 4116 C CA . LEU A 1 550 ? -2.561 8.843 -5.719 1.00 92.50 550 LEU A CA 1
ATOM 4117 C C . LEU A 1 550 ? -2.768 8.954 -4.203 1.00 92.50 550 LEU A C 1
ATOM 4119 O O . LEU A 1 550 ? -3.634 8.270 -3.667 1.00 92.50 550 LEU A O 1
ATOM 4123 N N . PHE A 1 551 ? -2.007 9.788 -3.493 1.00 94.12 551 PHE A N 1
ATOM 4124 C CA . PHE A 1 551 ? -1.982 9.785 -2.022 1.00 94.12 551 PHE A CA 1
ATOM 4125 C C . PHE A 1 551 ? -2.773 10.930 -1.366 1.00 94.12 551 PHE A C 1
ATOM 4127 O O . PHE A 1 551 ? -2.986 10.908 -0.152 1.00 94.12 551 PHE A O 1
ATOM 4134 N N . LEU A 1 552 ? -3.293 11.892 -2.138 1.00 94.94 552 LEU A N 1
ATOM 4135 C CA . LEU A 1 552 ? -4.128 12.998 -1.647 1.00 94.94 552 LEU A CA 1
ATOM 4136 C C . LEU A 1 552 ? -5.280 12.560 -0.710 1.00 94.94 552 LEU A C 1
ATOM 4138 O O . LEU A 1 552 ? -5.484 13.240 0.300 1.00 94.94 552 LEU A O 1
ATOM 4142 N N . PRO A 1 553 ? -6.013 11.448 -0.939 1.00 93.31 553 PRO A N 1
ATOM 4143 C CA . PRO A 1 553 ? -7.063 11.022 -0.011 1.00 93.31 553 PRO A CA 1
ATOM 4144 C C . PRO A 1 553 ? -6.567 10.596 1.377 1.00 93.31 553 PRO A C 1
ATOM 4146 O O . PRO A 1 553 ? -7.320 10.722 2.342 1.00 93.31 553 PRO A O 1
ATOM 4149 N N . LEU A 1 554 ? -5.303 10.172 1.516 1.00 91.75 554 LEU A N 1
ATOM 4150 C CA . LEU A 1 554 ? -4.690 9.885 2.821 1.00 91.75 554 LEU A CA 1
ATOM 4151 C C . LEU A 1 554 ? -4.520 11.179 3.631 1.00 91.75 554 LEU A C 1
ATOM 4153 O O . LEU A 1 554 ? -4.884 11.235 4.808 1.00 91.75 554 LEU A O 1
ATOM 4157 N N . ALA A 1 555 ? -4.050 12.248 2.976 1.00 95.25 555 ALA A N 1
ATOM 4158 C CA . ALA A 1 555 ? -3.973 13.576 3.577 1.00 95.25 555 ALA A CA 1
ATOM 4159 C C . ALA A 1 555 ? -5.369 14.127 3.915 1.00 95.25 555 ALA A C 1
ATOM 4161 O O . ALA A 1 555 ? -5.571 14.594 5.035 1.00 95.25 555 ALA A O 1
ATOM 4162 N N . ILE A 1 556 ? -6.350 14.017 3.007 1.00 94.94 556 ILE A N 1
ATOM 4163 C CA . ILE A 1 556 ? -7.739 14.439 3.270 1.00 94.94 556 ILE A CA 1
ATOM 4164 C C . ILE A 1 556 ? -8.308 13.688 4.483 1.00 94.94 556 ILE A C 1
ATOM 4166 O O . ILE A 1 556 ? -8.777 14.324 5.424 1.00 94.94 556 ILE A O 1
ATOM 4170 N N . GLY A 1 557 ? -8.231 12.353 4.510 1.00 90.19 557 GLY A N 1
ATOM 4171 C CA . GLY A 1 557 ? -8.789 11.536 5.594 1.00 90.19 557 GLY A CA 1
ATOM 4172 C C . GLY A 1 557 ? -8.184 11.849 6.967 1.00 90.19 557 GLY A C 1
ATOM 4173 O O . GLY A 1 557 ? -8.916 11.968 7.950 1.00 90.19 557 GLY A O 1
ATOM 4174 N N . ALA A 1 558 ? -6.866 12.062 7.043 1.00 90.50 558 ALA A N 1
ATOM 4175 C CA . ALA A 1 558 ? -6.208 12.480 8.280 1.00 90.50 558 ALA A CA 1
ATOM 4176 C C . ALA A 1 558 ? -6.629 13.899 8.711 1.00 90.50 558 ALA A C 1
ATOM 4178 O O . ALA A 1 558 ? -6.989 14.123 9.870 1.00 90.50 558 ALA A O 1
ATOM 4179 N N . GLN A 1 559 ? -6.646 14.857 7.778 1.00 94.38 559 GLN A N 1
ATOM 4180 C CA . GLN A 1 559 ? -7.040 16.238 8.065 1.00 94.38 559 GLN A CA 1
ATOM 4181 C C . GLN A 1 559 ? -8.518 16.365 8.465 1.00 94.38 559 GLN A C 1
ATOM 4183 O O . GLN A 1 559 ? -8.833 17.196 9.318 1.00 94.38 559 GLN A O 1
ATOM 4188 N N . GLN A 1 560 ? -9.421 15.551 7.899 1.00 92.81 560 GLN A N 1
ATOM 4189 C CA . GLN A 1 560 ? -10.851 15.551 8.242 1.00 92.81 560 GLN A CA 1
ATOM 4190 C C . GLN A 1 560 ? -11.060 15.354 9.745 1.00 92.81 560 GLN A C 1
ATOM 4192 O O . GLN A 1 560 ? -11.825 16.099 10.355 1.00 92.81 560 GLN A O 1
ATOM 4197 N N . VAL A 1 561 ? -10.328 14.416 10.357 1.00 88.12 561 VAL A N 1
ATOM 4198 C CA . VAL A 1 561 ? -10.394 14.154 11.803 1.00 88.12 561 VAL A CA 1
ATOM 4199 C C . VAL A 1 561 ? -9.966 15.387 12.607 1.00 88.12 561 VAL A C 1
ATOM 4201 O O . VAL A 1 561 ? -10.679 15.793 13.523 1.00 88.12 561 VAL A O 1
ATOM 4204 N N . GLY A 1 562 ? -8.848 16.024 12.243 1.00 87.69 562 GLY A N 1
ATOM 4205 C CA . GLY A 1 562 ? -8.345 17.211 12.945 1.00 87.69 562 GLY A CA 1
ATOM 4206 C C . GLY A 1 562 ? -9.248 18.438 12.811 1.00 87.69 562 GLY A C 1
ATOM 4207 O O . GLY A 1 562 ? -9.557 19.091 13.804 1.00 87.69 562 GLY A O 1
ATOM 4208 N N . ILE A 1 563 ? -9.726 18.738 11.600 1.00 90.00 563 ILE A N 1
ATOM 4209 C CA . ILE A 1 563 ? -10.596 19.901 11.356 1.00 90.00 563 ILE A CA 1
ATOM 4210 C C . ILE A 1 563 ? -12.000 19.673 11.946 1.00 90.00 563 ILE A C 1
ATOM 4212 O O . ILE A 1 563 ? -12.626 20.625 12.414 1.00 90.00 563 ILE A O 1
ATOM 4216 N N . ALA A 1 564 ? -12.487 18.429 12.013 1.00 88.25 564 ALA A N 1
ATOM 4217 C CA . ALA A 1 564 ? -13.723 18.106 12.730 1.00 88.25 564 ALA A CA 1
ATOM 4218 C C . ALA A 1 564 ? -13.579 18.274 14.256 1.00 88.25 564 ALA A C 1
ATOM 4220 O O . ALA A 1 564 ? -14.520 18.730 14.902 1.00 88.25 564 ALA A O 1
ATOM 4221 N N . GLN A 1 565 ? -12.410 17.957 14.827 1.00 83.31 565 GLN A N 1
ATOM 4222 C CA . GLN A 1 565 ? -12.122 18.140 16.258 1.00 83.31 565 GLN A CA 1
ATOM 4223 C C . GLN A 1 565 ? -11.802 19.595 16.644 1.00 83.31 565 GLN A C 1
ATOM 4225 O O . GLN A 1 565 ? -12.015 19.976 17.795 1.00 83.31 565 GLN A O 1
ATOM 4230 N N . ALA A 1 566 ? -11.337 20.430 15.708 1.00 83.56 566 ALA A N 1
ATOM 4231 C CA . ALA A 1 566 ? -11.140 21.862 15.929 1.00 83.56 566 ALA A CA 1
ATOM 4232 C C . ALA A 1 566 ? -12.490 22.551 16.220 1.00 83.56 566 ALA A C 1
ATOM 4234 O O . ALA A 1 566 ? -13.282 22.808 15.308 1.00 83.56 566 ALA A O 1
ATOM 4235 N N . ALA A 1 567 ? -12.754 22.814 17.504 1.00 72.81 567 ALA A N 1
ATOM 4236 C CA . ALA A 1 567 ? -14.079 23.160 18.016 1.00 72.81 567 ALA A CA 1
ATOM 4237 C C . ALA A 1 567 ? -14.640 24.475 17.417 1.00 72.81 567 ALA A C 1
ATOM 4239 O O . ALA A 1 567 ? -14.021 25.532 17.598 1.00 72.81 567 ALA A O 1
ATOM 4240 N N . PRO A 1 568 ? -15.834 24.458 16.780 1.00 77.00 568 PRO A N 1
ATOM 4241 C CA . PRO A 1 568 ? -16.420 25.633 16.119 1.00 77.00 568 PRO A CA 1
ATOM 4242 C C . PRO A 1 568 ? -16.573 26.871 17.011 1.00 77.00 568 PRO A C 1
ATOM 4244 O O . PRO A 1 568 ? -16.451 27.992 16.523 1.00 77.00 568 PRO A O 1
ATOM 4247 N N . GLN A 1 569 ? -16.753 26.682 18.323 1.00 83.81 569 GLN A N 1
ATOM 4248 C CA . GLN A 1 569 ? -16.849 27.759 19.314 1.00 83.81 569 GLN A CA 1
ATOM 4249 C C . GLN A 1 569 ? -15.673 28.752 19.255 1.00 83.81 569 GLN A C 1
ATOM 4251 O O . GLN A 1 569 ? -15.876 29.958 19.381 1.00 83.81 569 GLN A O 1
ATOM 4256 N N . PHE A 1 570 ? -14.444 28.287 18.993 1.00 84.69 570 PHE A N 1
ATOM 4257 C CA . PHE A 1 570 ? -13.283 29.176 18.877 1.00 84.69 570 PHE A CA 1
ATOM 4258 C C . PHE A 1 570 ? -13.299 29.967 17.560 1.00 84.69 570 PHE A C 1
ATOM 4260 O O . PHE A 1 570 ? -12.878 31.124 17.523 1.00 84.69 570 PHE A O 1
ATOM 4267 N N . GLU A 1 571 ? -13.846 29.385 16.487 1.00 85.62 571 GLU A N 1
ATOM 4268 C CA . GLU A 1 571 ? -14.081 30.089 15.220 1.00 85.62 571 GLU A CA 1
ATOM 4269 C C . GLU A 1 571 ? -15.210 31.126 15.337 1.00 85.62 571 GLU A C 1
ATOM 4271 O O . GLU A 1 571 ? -15.245 32.083 14.563 1.00 85.62 571 GLU A O 1
ATOM 4276 N N . GLU A 1 572 ? -16.130 30.953 16.289 1.00 85.56 572 GLU A N 1
ATOM 4277 C CA . GLU A 1 572 ? -17.234 31.877 16.572 1.00 85.56 572 GLU A CA 1
ATOM 4278 C C . GLU A 1 572 ? -16.798 33.030 17.466 1.00 85.56 572 GLU A C 1
ATOM 4280 O O . GLU A 1 572 ? -16.942 34.178 17.054 1.00 85.56 572 GLU A O 1
ATOM 4285 N N . LEU A 1 573 ? -16.127 32.753 18.587 1.00 90.38 573 LEU A N 1
ATOM 4286 C CA . LEU A 1 573 ? -15.500 33.780 19.429 1.00 90.38 573 LEU A CA 1
ATOM 4287 C C . LEU A 1 573 ? -14.544 34.676 18.619 1.00 90.38 573 LEU A C 1
ATOM 4289 O O . LEU A 1 573 ? -14.564 35.898 18.752 1.00 90.38 573 LEU A O 1
ATOM 4293 N N . SER A 1 574 ? -13.752 34.089 17.715 1.00 89.62 574 SER A N 1
ATOM 4294 C CA . SER A 1 574 ? -12.859 34.839 16.820 1.00 89.62 574 SER A CA 1
ATOM 4295 C C . SER A 1 574 ? -13.610 35.804 15.894 1.00 89.62 574 SER A C 1
ATOM 4297 O O . SER A 1 574 ? -13.181 36.947 15.718 1.00 89.62 574 SER A O 1
ATOM 4299 N N . ARG A 1 575 ? -14.748 35.371 15.335 1.00 85.44 575 ARG A N 1
ATOM 4300 C CA . ARG A 1 575 ? -15.603 36.205 14.477 1.00 85.44 575 ARG A CA 1
ATOM 4301 C C . ARG A 1 575 ? -16.326 37.294 15.271 1.00 85.44 575 ARG A C 1
ATOM 4303 O O . ARG A 1 575 ? -16.374 38.425 14.795 1.00 85.44 575 ARG A O 1
ATOM 4310 N N . SER A 1 576 ? -16.794 36.999 16.485 1.00 91.94 576 SER A N 1
ATOM 4311 C CA . SER A 1 576 ? -17.379 37.992 17.402 1.00 91.94 576 SER A CA 1
ATOM 4312 C C . SER A 1 576 ? -16.375 39.077 17.807 1.00 91.94 576 SER A C 1
ATOM 4314 O O . SER A 1 576 ? -16.738 40.241 17.918 1.00 91.94 576 SER A O 1
ATOM 4316 N N . LEU A 1 577 ? -15.085 38.738 17.914 1.00 92.38 577 LEU A N 1
ATOM 4317 C CA . LEU A 1 577 ? -13.982 39.697 18.086 1.00 92.38 577 LEU A CA 1
ATOM 4318 C C . LEU A 1 577 ? -13.577 40.407 16.771 1.00 92.38 577 LEU A C 1
ATOM 4320 O O . LEU A 1 577 ? -12.443 40.882 16.636 1.00 92.38 577 LEU A O 1
ATOM 4324 N N . GLY A 1 578 ? -14.466 40.457 15.774 1.00 90.69 578 GLY A N 1
ATOM 4325 C CA . GLY A 1 578 ? -14.278 41.167 14.506 1.00 90.69 578 GLY A CA 1
ATOM 4326 C C . GLY A 1 578 ? -13.175 40.603 13.605 1.00 90.69 578 GLY A C 1
ATOM 4327 O O . GLY A 1 578 ? -12.616 41.341 12.793 1.00 90.69 578 GLY A O 1
ATOM 4328 N N . LYS A 1 579 ? -12.774 39.332 13.757 1.00 91.44 579 LYS A N 1
ATOM 4329 C CA . LYS A 1 579 ? -11.721 38.734 12.916 1.00 91.44 579 LYS A CA 1
ATOM 4330 C C . LYS A 1 579 ? -12.333 38.029 11.703 1.00 91.44 579 LYS A C 1
ATOM 4332 O O . LYS A 1 579 ? -13.221 37.191 11.826 1.00 91.44 579 LYS A O 1
ATOM 4337 N N . GLY A 1 580 ? -11.835 38.379 10.515 1.00 88.75 580 GLY A N 1
ATOM 4338 C CA . GLY A 1 580 ? -12.267 37.779 9.251 1.00 88.75 580 GLY A CA 1
ATOM 4339 C C . GLY A 1 580 ? -11.862 36.301 9.114 1.00 88.75 580 GLY A C 1
ATOM 4340 O O . GLY A 1 580 ? -10.863 35.877 9.706 1.00 88.75 580 GLY A O 1
ATOM 4341 N N . PRO A 1 581 ? -12.578 35.515 8.286 1.00 84.38 581 PRO A N 1
ATOM 4342 C CA . PRO A 1 581 ? -12.498 34.051 8.276 1.00 84.38 581 PRO A CA 1
ATOM 4343 C C . PRO A 1 581 ? -11.098 33.501 7.976 1.00 84.38 581 PRO A C 1
ATOM 4345 O O . PRO A 1 581 ? -10.703 32.504 8.571 1.00 84.38 581 PRO A O 1
ATOM 4348 N N . VAL A 1 582 ? -10.310 34.166 7.122 1.00 87.19 582 VAL A N 1
ATOM 4349 C CA . VAL A 1 582 ? -8.923 33.759 6.821 1.00 87.19 582 VAL A CA 1
ATOM 4350 C C . VAL A 1 582 ? -8.020 33.890 8.055 1.00 87.19 582 VAL A C 1
ATOM 4352 O O . VAL A 1 582 ? -7.205 33.007 8.319 1.00 87.19 582 VAL A O 1
ATOM 4355 N N . ARG A 1 583 ? -8.188 34.952 8.858 1.00 88.44 583 ARG A N 1
ATOM 4356 C CA . ARG A 1 583 ? -7.418 35.173 10.097 1.00 88.44 583 ARG A CA 1
ATOM 4357 C C . ARG A 1 583 ? -7.840 34.204 11.200 1.00 88.44 583 ARG A C 1
ATOM 4359 O O . ARG A 1 583 ? -6.982 33.732 11.938 1.00 88.44 583 ARG A O 1
ATOM 4366 N N . THR A 1 584 ? -9.130 33.882 11.285 1.00 88.88 584 THR A N 1
ATOM 4367 C CA . THR A 1 584 ? -9.650 32.830 12.170 1.00 88.88 584 THR A CA 1
ATOM 4368 C C . THR A 1 584 ? -9.079 31.461 11.791 1.00 88.88 584 THR A C 1
ATOM 4370 O O . THR A 1 584 ? -8.481 30.797 12.633 1.00 88.88 584 THR A O 1
ATOM 4373 N N . PHE A 1 585 ? -9.169 31.073 10.516 1.00 88.12 585 PHE A N 1
ATOM 4374 C CA . PHE A 1 585 ? -8.671 29.785 10.027 1.00 88.12 585 PHE A CA 1
ATOM 4375 C C . PHE A 1 585 ? -7.163 29.611 10.261 1.00 88.12 585 PHE A C 1
ATOM 4377 O O . PHE A 1 585 ? -6.736 28.618 10.844 1.00 88.12 585 PHE A O 1
ATOM 4384 N N . THR A 1 586 ? -6.355 30.600 9.871 1.00 90.25 586 THR A N 1
ATOM 4385 C CA . THR A 1 586 ? -4.885 30.523 9.973 1.00 90.25 586 THR A CA 1
ATOM 4386 C C . THR A 1 586 ? -4.345 30.615 11.400 1.00 90.25 586 THR A C 1
ATOM 4388 O O . THR A 1 586 ? -3.292 30.046 11.667 1.00 90.25 586 THR A O 1
ATOM 4391 N N . ARG A 1 587 ? -5.035 31.297 12.330 1.00 90.38 587 ARG A N 1
ATOM 4392 C CA . ARG A 1 587 ? -4.576 31.440 13.729 1.00 90.38 587 ARG A CA 1
ATOM 4393 C C . ARG A 1 587 ? -5.239 30.497 14.735 1.00 90.38 587 ARG A C 1
ATOM 4395 O O . ARG A 1 587 ? -4.764 30.433 15.862 1.00 90.38 587 ARG A O 1
ATOM 4402 N N . ILE A 1 588 ? -6.316 29.800 14.368 1.00 90.69 588 ILE A N 1
ATOM 4403 C CA . ILE A 1 588 ? -7.057 28.908 15.279 1.00 90.69 588 ILE A CA 1
ATOM 4404 C C . ILE A 1 588 ? -7.230 27.523 14.656 1.00 90.69 588 ILE A C 1
ATOM 4406 O O . ILE A 1 588 ? -6.677 26.553 15.169 1.00 90.69 588 ILE A O 1
ATOM 4410 N N . THR A 1 589 ? -7.948 27.413 13.536 1.00 89.94 589 THR A N 1
ATOM 4411 C CA . THR A 1 589 ? -8.287 26.107 12.944 1.00 89.94 589 THR A CA 1
ATOM 4412 C C . THR A 1 589 ? -7.047 25.334 12.494 1.00 89.94 589 THR A C 1
ATOM 4414 O O . THR A 1 589 ? -6.932 24.149 12.794 1.00 89.94 589 THR A O 1
ATOM 4417 N N . VAL A 1 590 ? -6.098 25.991 11.814 1.00 91.06 590 VAL A N 1
ATOM 4418 C CA . VAL A 1 590 ? -4.866 25.348 11.327 1.00 91.06 590 VAL A CA 1
ATOM 4419 C C . VAL A 1 590 ? -3.940 24.927 12.477 1.00 91.06 590 VAL A C 1
ATOM 4421 O O . VAL A 1 590 ? -3.575 23.755 12.487 1.00 91.06 590 VAL A O 1
ATOM 4424 N N . PRO A 1 591 ? -3.602 25.771 13.478 1.00 92.56 591 PRO A N 1
ATOM 4425 C CA . PRO A 1 591 ? -2.812 25.334 14.633 1.00 92.56 591 PRO A CA 1
ATOM 4426 C C . PRO A 1 591 ? -3.442 24.178 15.424 1.00 92.56 591 PRO A C 1
ATOM 4428 O O . PRO A 1 591 ? -2.732 23.246 15.791 1.00 92.56 591 PRO A O 1
ATOM 4431 N N . LEU A 1 592 ? -4.766 24.187 15.636 1.00 90.62 592 LEU A N 1
ATOM 4432 C CA . LEU A 1 592 ? -5.466 23.090 16.321 1.00 90.62 592 LEU A CA 1
ATOM 4433 C C . LEU A 1 592 ? -5.483 21.795 15.491 1.00 90.62 592 LEU A C 1
ATOM 4435 O O . LEU A 1 592 ? -5.353 20.707 16.046 1.00 90.62 592 LEU A O 1
ATOM 4439 N N . ALA A 1 593 ? -5.606 21.897 14.165 1.00 92.69 593 ALA A N 1
ATOM 4440 C CA . ALA A 1 593 ? -5.550 20.748 13.263 1.00 92.69 593 ALA A CA 1
ATOM 4441 C C . ALA A 1 593 ? -4.114 20.295 12.925 1.00 92.69 593 ALA A C 1
ATOM 4443 O O . ALA A 1 593 ? -3.949 19.221 12.343 1.00 92.69 593 ALA A O 1
ATOM 4444 N N . LEU A 1 594 ? -3.077 21.065 13.282 1.00 93.25 594 LEU A N 1
ATOM 4445 C CA . LEU A 1 594 ? -1.689 20.842 12.859 1.00 93.25 594 LEU A CA 1
ATOM 4446 C C . LEU A 1 594 ? -1.150 19.429 13.158 1.00 93.25 594 LEU A C 1
ATOM 4448 O O . LEU A 1 594 ? -0.504 18.871 12.271 1.00 93.25 594 LEU A O 1
ATOM 4452 N N . PRO A 1 595 ? -1.449 18.783 14.306 1.00 91.31 595 PRO A N 1
ATOM 4453 C CA . PRO A 1 595 ? -1.037 17.398 14.540 1.00 91.31 595 PRO A CA 1
ATOM 4454 C C . PRO A 1 595 ? -1.638 16.411 13.526 1.00 91.31 595 PRO A C 1
ATOM 4456 O O . PRO A 1 595 ? -0.949 15.509 13.058 1.00 91.31 595 PRO A O 1
ATOM 4459 N N . ALA A 1 596 ? -2.902 16.599 13.135 1.00 90.88 596 ALA A N 1
ATOM 4460 C CA . ALA A 1 596 ? -3.581 15.751 12.153 1.00 90.88 596 ALA A CA 1
ATOM 4461 C C . ALA A 1 596 ? -3.138 16.057 10.711 1.00 90.88 596 ALA A C 1
ATOM 4463 O O . ALA A 1 596 ? -2.995 15.144 9.900 1.00 90.88 596 ALA A O 1
ATOM 4464 N N . ILE A 1 597 ? -2.856 17.331 10.410 1.00 94.50 597 ILE A N 1
ATOM 4465 C CA . ILE A 1 597 ? -2.217 17.769 9.159 1.00 94.50 597 ILE A CA 1
ATOM 4466 C C . ILE A 1 597 ? -0.839 17.098 9.019 1.00 94.50 597 ILE A C 1
ATOM 4468 O O . ILE A 1 597 ? -0.545 16.529 7.971 1.00 94.50 597 ILE A O 1
ATOM 4472 N N . GLY A 1 598 ? -0.034 17.087 10.089 1.00 93.88 598 GLY A N 1
ATOM 4473 C CA . GLY A 1 598 ? 1.271 16.422 10.135 1.00 93.88 598 GLY A CA 1
ATOM 4474 C C . GLY A 1 598 ? 1.192 14.899 9.992 1.00 93.88 598 GLY A C 1
ATOM 4475 O O . GLY A 1 598 ? 2.004 14.318 9.277 1.00 93.88 598 GLY A O 1
ATOM 4476 N N . VAL A 1 599 ? 0.185 14.246 10.588 1.00 91.19 599 VAL A N 1
ATOM 4477 C CA . VAL A 1 599 ? -0.088 12.814 10.351 1.00 91.19 599 VAL A CA 1
ATOM 4478 C C . VAL A 1 599 ? -0.461 12.553 8.888 1.00 91.19 599 VAL A C 1
ATOM 4480 O O . VAL A 1 599 ? 0.048 11.602 8.303 1.00 91.19 599 VAL A O 1
ATOM 4483 N N . GLY A 1 600 ? -1.284 13.406 8.269 1.00 92.25 600 GLY A N 1
ATOM 4484 C CA . GLY A 1 600 ? -1.615 13.303 6.843 1.00 92.25 600 GLY A CA 1
ATOM 4485 C C . GLY A 1 600 ? -0.390 13.435 5.936 1.00 92.25 600 GLY A C 1
ATOM 4486 O O . GLY A 1 600 ? -0.192 12.605 5.051 1.00 92.25 600 GLY A O 1
ATOM 4487 N N . ALA A 1 601 ? 0.470 14.422 6.203 1.00 95.75 601 ALA A N 1
ATOM 4488 C CA . ALA A 1 601 ? 1.736 14.602 5.496 1.00 95.75 601 ALA A CA 1
ATOM 4489 C C . ALA A 1 601 ? 2.668 13.388 5.667 1.00 95.75 601 ALA A C 1
ATOM 4491 O O . ALA A 1 601 ? 3.237 12.905 4.690 1.00 95.75 601 ALA A O 1
ATOM 4492 N N . LEU A 1 602 ? 2.787 12.859 6.891 1.00 93.25 602 LEU A N 1
ATOM 4493 C CA . LEU A 1 602 ? 3.605 11.682 7.184 1.00 93.25 602 LEU A CA 1
ATOM 4494 C C . LEU A 1 602 ? 3.097 10.433 6.451 1.00 93.25 602 LEU A C 1
ATOM 4496 O O . LEU A 1 602 ? 3.910 9.703 5.897 1.00 93.25 602 LEU A O 1
ATOM 4500 N N . LEU A 1 603 ? 1.781 10.199 6.398 1.00 91.75 603 LEU A N 1
ATOM 4501 C CA . LEU A 1 603 ? 1.208 9.084 5.634 1.00 91.75 603 LEU A CA 1
ATOM 4502 C C . LEU A 1 603 ? 1.536 9.203 4.139 1.00 91.75 603 LEU A C 1
ATOM 4504 O O . LEU A 1 603 ? 2.058 8.255 3.562 1.00 91.75 603 LEU A O 1
ATOM 4508 N N . VAL A 1 604 ? 1.342 10.383 3.534 1.00 95.62 604 VAL A N 1
ATOM 4509 C CA . VAL A 1 604 ? 1.724 10.609 2.127 1.00 95.62 604 VAL A CA 1
ATOM 4510 C C . VAL A 1 604 ? 3.221 10.373 1.906 1.00 95.62 604 VAL A C 1
ATOM 4512 O O . VAL A 1 604 ? 3.581 9.713 0.937 1.00 95.62 604 VAL A O 1
ATOM 4515 N N . ALA A 1 605 ? 4.096 10.852 2.797 1.00 95.50 605 ALA A N 1
ATOM 4516 C CA . ALA A 1 605 ? 5.539 10.626 2.684 1.00 95.50 605 ALA A CA 1
ATOM 4517 C C . ALA A 1 605 ? 5.912 9.135 2.790 1.00 95.50 605 ALA A C 1
ATOM 4519 O O . ALA A 1 605 ? 6.762 8.655 2.044 1.00 95.50 605 ALA A O 1
ATOM 4520 N N . LEU A 1 606 ? 5.274 8.391 3.697 1.00 92.38 606 LEU A N 1
ATOM 4521 C CA . LEU A 1 606 ? 5.531 6.963 3.900 1.00 92.38 606 LEU A CA 1
ATOM 4522 C C . LEU A 1 606 ? 5.043 6.112 2.723 1.00 92.38 606 LEU A C 1
ATOM 4524 O O . LEU A 1 606 ? 5.752 5.197 2.310 1.00 92.38 606 LEU A O 1
ATOM 4528 N N . ASP A 1 607 ? 3.861 6.402 2.176 1.00 91.62 607 ASP A N 1
ATOM 4529 C CA . ASP A 1 607 ? 3.317 5.668 1.031 1.00 91.62 607 ASP A CA 1
ATOM 4530 C C . ASP A 1 607 ? 4.010 6.044 -0.293 1.00 91.62 607 ASP A C 1
ATOM 4532 O O . ASP A 1 607 ? 4.314 5.151 -1.083 1.00 91.62 607 ASP A O 1
ATOM 4536 N N . ALA A 1 608 ? 4.406 7.308 -0.481 1.00 94.75 608 ALA A N 1
ATOM 4537 C CA . ALA A 1 608 ? 5.245 7.744 -1.603 1.00 94.75 608 ALA A CA 1
ATOM 4538 C C . ALA A 1 608 ? 6.703 7.246 -1.520 1.00 94.75 608 ALA A C 1
ATOM 4540 O O . ALA A 1 608 ? 7.339 7.000 -2.544 1.00 94.75 608 ALA A O 1
ATOM 4541 N N . GLY A 1 609 ? 7.259 7.087 -0.314 1.00 93.19 609 GLY A N 1
ATOM 4542 C CA . GLY A 1 609 ? 8.648 6.656 -0.109 1.00 93.19 609 GLY A CA 1
ATOM 4543 C C . GLY A 1 609 ? 8.913 5.178 -0.428 1.00 93.19 609 GLY A C 1
ATOM 4544 O O . GLY A 1 609 ? 10.055 4.806 -0.689 1.00 93.19 609 GLY A O 1
ATOM 4545 N N . LYS A 1 610 ? 7.867 4.343 -0.437 1.00 91.75 610 LYS A N 1
ATOM 4546 C CA . LYS A 1 610 ? 7.919 2.910 -0.790 1.00 91.75 610 LYS A CA 1
ATOM 4547 C C . LYS A 1 610 ? 7.259 2.582 -2.136 1.00 91.75 610 LYS A C 1
ATOM 4549 O O . LYS A 1 610 ? 7.089 1.407 -2.454 1.00 91.75 610 LYS A O 1
ATOM 4554 N N . GLU A 1 611 ? 6.839 3.589 -2.897 1.00 93.25 611 GLU A N 1
ATOM 4555 C CA . GLU A 1 611 ? 6.144 3.393 -4.170 1.00 93.25 611 GLU A CA 1
ATOM 4556 C C . GLU A 1 611 ? 7.126 2.921 -5.256 1.00 93.25 611 GLU A C 1
ATOM 4558 O O . GLU A 1 611 ? 8.184 3.521 -5.465 1.00 93.25 611 GLU A O 1
ATOM 4563 N N . LEU A 1 612 ? 6.775 1.829 -5.942 1.00 92.69 612 LEU A N 1
ATOM 4564 C CA . LEU A 1 612 ? 7.567 1.258 -7.030 1.00 92.69 612 LEU A CA 1
ATOM 4565 C C . LEU A 1 612 ? 6.982 1.576 -8.416 1.00 92.69 612 LEU A C 1
ATOM 4567 O O . LEU A 1 612 ? 7.675 2.135 -9.263 1.00 92.69 612 LEU A O 1
ATOM 4571 N N . THR A 1 613 ? 5.733 1.182 -8.674 1.00 90.94 613 THR A N 1
ATOM 4572 C CA . THR A 1 613 ? 5.156 1.079 -10.027 1.00 90.94 613 THR A CA 1
ATOM 4573 C C . THR A 1 613 ? 4.989 2.429 -10.729 1.00 90.94 613 THR A C 1
ATOM 4575 O O . THR A 1 613 ? 5.268 2.558 -11.921 1.00 90.94 613 THR A O 1
ATOM 4578 N N . THR A 1 614 ? 4.555 3.450 -9.994 1.00 92.81 614 THR A N 1
ATOM 4579 C CA . THR A 1 614 ? 4.440 4.835 -10.471 1.00 92.81 614 THR A CA 1
ATOM 4580 C C . THR A 1 614 ? 5.825 5.443 -10.660 1.00 92.81 614 THR A C 1
ATOM 4582 O O . THR A 1 614 ? 6.062 6.125 -11.658 1.00 92.81 614 THR A O 1
ATOM 4585 N N . THR A 1 615 ? 6.768 5.142 -9.763 1.00 94.25 615 THR A N 1
ATOM 4586 C CA . THR A 1 615 ? 8.161 5.593 -9.877 1.00 94.25 615 THR A CA 1
ATOM 4587 C C . THR A 1 615 ? 8.861 5.019 -11.103 1.00 94.25 615 THR A C 1
ATOM 4589 O O . THR A 1 615 ? 9.480 5.776 -11.845 1.00 94.25 615 THR A O 1
ATOM 4592 N N . LEU A 1 616 ? 8.732 3.716 -11.375 1.00 90.94 616 LEU A N 1
ATOM 4593 C CA . LEU A 1 616 ? 9.312 3.078 -12.567 1.00 90.94 616 LEU A CA 1
ATOM 4594 C C . LEU A 1 616 ? 8.861 3.756 -13.872 1.00 90.94 616 LEU A C 1
ATOM 4596 O O . LEU A 1 616 ? 9.653 3.859 -14.805 1.00 90.94 616 LEU A O 1
ATOM 4600 N N . LEU A 1 617 ? 7.617 4.244 -13.917 1.00 90.06 617 LEU A N 1
ATOM 4601 C CA . LEU A 1 617 ? 6.995 4.843 -15.102 1.00 90.06 617 LEU A CA 1
ATOM 4602 C C . LEU A 1 617 ? 7.137 6.374 -15.206 1.00 90.06 617 LEU A C 1
ATOM 4604 O O . LEU A 1 617 ? 7.032 6.902 -16.313 1.00 90.06 617 LEU A O 1
ATOM 4608 N N . LEU A 1 618 ? 7.345 7.095 -14.094 1.00 93.44 618 LEU A N 1
ATOM 4609 C CA . LEU A 1 618 ? 7.401 8.570 -14.063 1.00 93.44 618 LEU A CA 1
ATOM 4610 C C . LEU A 1 618 ? 8.752 9.168 -13.627 1.00 93.44 618 LEU A C 1
ATOM 4612 O O . LEU A 1 618 ? 8.909 10.389 -13.707 1.00 93.44 618 LEU A O 1
ATOM 4616 N N . ARG A 1 619 ? 9.719 8.370 -13.151 1.00 94.06 619 ARG A N 1
ATOM 4617 C CA . ARG A 1 619 ? 11.021 8.893 -12.693 1.00 94.06 619 ARG A CA 1
ATOM 4618 C C . ARG A 1 619 ? 11.811 9.588 -13.815 1.00 94.06 619 ARG A C 1
ATOM 4620 O O . ARG A 1 619 ? 11.743 9.157 -14.968 1.00 94.06 619 ARG A O 1
ATOM 4627 N N . PRO A 1 620 ? 12.621 10.612 -13.488 1.00 94.00 620 PRO A N 1
ATOM 4628 C CA . PRO A 1 620 ? 13.615 11.140 -14.415 1.00 94.00 620 PRO A CA 1
ATOM 4629 C C . PRO A 1 620 ? 14.618 10.077 -14.866 1.00 94.00 620 PRO A C 1
ATOM 4631 O O . PRO A 1 620 ? 15.007 9.196 -14.095 1.00 94.00 620 PRO A O 1
ATOM 4634 N N . THR A 1 621 ? 15.088 10.191 -16.106 1.00 89.06 621 THR A N 1
ATOM 4635 C CA . THR A 1 621 ? 16.149 9.337 -16.656 1.00 89.06 621 THR A CA 1
ATOM 4636 C C . THR A 1 621 ? 17.411 9.415 -15.797 1.00 89.06 621 THR A C 1
ATOM 4638 O O . THR A 1 621 ? 17.880 10.507 -15.486 1.00 89.06 621 THR A O 1
ATOM 4641 N N . GLY A 1 622 ? 17.957 8.262 -15.404 1.00 88.19 622 GLY A N 1
ATOM 4642 C CA . GLY A 1 622 ? 19.134 8.166 -14.529 1.00 88.19 622 GLY A CA 1
ATOM 4643 C C . GLY A 1 622 ? 18.864 8.387 -13.032 1.00 88.19 622 GLY A C 1
ATOM 4644 O O . GLY A 1 622 ? 19.712 8.045 -12.214 1.00 88.19 622 GLY A O 1
ATOM 4645 N N . ALA A 1 623 ? 17.687 8.883 -12.633 1.00 93.50 623 ALA A N 1
ATOM 4646 C CA . ALA A 1 623 ? 17.344 9.061 -11.223 1.00 93.50 623 ALA A CA 1
ATOM 4647 C C . ALA A 1 623 ? 16.611 7.829 -10.669 1.00 93.50 623 ALA A C 1
ATOM 4649 O O . ALA A 1 623 ? 15.570 7.419 -11.188 1.00 93.50 623 ALA A O 1
ATOM 4650 N N . HIS A 1 624 ? 17.133 7.241 -9.592 1.00 94.44 624 HIS A N 1
ATOM 4651 C CA . HIS A 1 624 ? 16.507 6.124 -8.875 1.00 94.44 624 HIS A CA 1
ATOM 4652 C C . HIS A 1 624 ? 16.015 6.579 -7.493 1.00 94.44 624 HIS A C 1
ATOM 4654 O O . HIS A 1 624 ? 16.724 7.311 -6.802 1.00 94.44 624 HIS A O 1
ATOM 4660 N N . SER A 1 625 ? 14.831 6.116 -7.080 1.00 96.31 625 SER A N 1
ATOM 4661 C CA . SER A 1 625 ? 14.442 5.977 -5.667 1.00 96.31 625 SER A CA 1
ATOM 4662 C C . SER A 1 625 ? 14.987 4.666 -5.088 1.00 96.31 625 SER A C 1
ATOM 4664 O O . SER A 1 625 ? 15.374 3.775 -5.845 1.00 96.31 625 SER A O 1
ATOM 4666 N N . LEU A 1 626 ? 14.927 4.497 -3.763 1.00 95.94 626 LEU A N 1
ATOM 4667 C CA . LEU A 1 626 ? 15.258 3.246 -3.067 1.00 95.94 626 LEU A CA 1
ATOM 4668 C C . LEU A 1 626 ? 14.505 2.039 -3.648 1.00 95.94 626 LEU A C 1
ATOM 4670 O O . LEU A 1 626 ? 15.111 1.000 -3.893 1.00 95.94 626 LEU A O 1
ATOM 4674 N N . ALA A 1 627 ? 13.203 2.194 -3.923 1.00 94.25 627 ALA A N 1
ATOM 4675 C CA . ALA A 1 627 ? 12.379 1.146 -4.523 1.00 94.25 627 ALA A CA 1
ATOM 4676 C C . ALA A 1 627 ? 12.899 0.751 -5.915 1.00 94.25 627 ALA A C 1
ATOM 4678 O O . ALA A 1 627 ? 13.116 -0.426 -6.184 1.00 94.25 627 ALA A O 1
ATOM 4679 N N . THR A 1 628 ? 13.180 1.734 -6.776 1.00 94.06 628 THR A N 1
ATOM 4680 C CA . THR A 1 628 ? 13.685 1.482 -8.141 1.00 94.06 628 THR A CA 1
ATOM 4681 C C . THR A 1 628 ? 15.173 1.120 -8.215 1.00 94.06 628 THR A C 1
ATOM 4683 O O . THR A 1 628 ? 15.633 0.670 -9.259 1.00 94.06 628 THR A O 1
ATOM 4686 N N . ALA A 1 629 ? 15.948 1.324 -7.148 1.00 93.25 629 ALA A N 1
ATOM 4687 C CA . ALA A 1 629 ? 17.337 0.871 -7.047 1.00 93.25 629 ALA A CA 1
ATOM 4688 C C . ALA A 1 629 ? 17.408 -0.606 -6.617 1.00 93.25 629 ALA A C 1
ATOM 4690 O O . ALA A 1 629 ? 18.126 -1.396 -7.227 1.00 93.25 629 ALA A O 1
ATOM 4691 N N . LEU A 1 630 ? 16.580 -0.998 -5.639 1.00 92.88 630 LEU A N 1
ATOM 4692 C CA . LEU A 1 630 ? 16.349 -2.404 -5.294 1.00 92.88 630 LEU A CA 1
ATOM 4693 C C . LEU A 1 630 ? 15.817 -3.176 -6.507 1.00 92.88 630 LEU A C 1
ATOM 4695 O O . LEU A 1 630 ? 16.351 -4.218 -6.857 1.00 92.88 630 LEU A O 1
ATOM 4699 N N . TRP A 1 631 ? 14.819 -2.622 -7.199 1.00 90.56 631 TRP A N 1
ATOM 4700 C CA . TRP A 1 631 ? 14.259 -3.232 -8.404 1.00 90.56 631 TRP A CA 1
ATOM 4701 C C . TRP A 1 631 ? 15.310 -3.428 -9.509 1.00 90.56 631 TRP A C 1
ATOM 4703 O O . TRP A 1 631 ? 15.464 -4.535 -10.016 1.00 90.56 631 TRP A O 1
ATOM 4713 N N . ALA A 1 632 ? 16.118 -2.403 -9.802 1.00 89.00 632 ALA A N 1
ATOM 4714 C CA . ALA A 1 632 ? 17.168 -2.483 -10.821 1.00 89.00 632 ALA A CA 1
ATOM 4715 C C . ALA A 1 632 ? 18.290 -3.491 -10.491 1.00 89.00 632 ALA A C 1
ATOM 4717 O O . ALA A 1 632 ? 18.931 -3.997 -11.403 1.00 89.00 632 ALA A O 1
ATOM 4718 N N . THR A 1 633 ? 18.514 -3.831 -9.215 1.00 84.81 633 THR A N 1
ATOM 4719 C CA . THR A 1 633 ? 19.447 -4.912 -8.814 1.00 84.81 633 THR A CA 1
ATOM 4720 C C . THR A 1 633 ? 18.817 -6.313 -8.891 1.00 84.81 633 THR A C 1
ATOM 4722 O O . THR A 1 633 ? 19.469 -7.308 -8.582 1.00 84.81 633 THR A O 1
ATOM 4725 N N . THR A 1 634 ? 17.566 -6.398 -9.359 1.00 75.12 634 THR A N 1
ATOM 4726 C CA . THR A 1 634 ? 16.834 -7.643 -9.648 1.00 75.12 634 THR A CA 1
ATOM 4727 C C . THR A 1 634 ? 16.349 -7.757 -11.102 1.00 75.12 634 THR A C 1
ATOM 4729 O O . THR A 1 634 ? 15.866 -8.812 -11.500 1.00 75.12 634 THR A O 1
ATOM 4732 N N . GLU A 1 635 ? 16.510 -6.710 -11.919 1.00 65.94 635 GLU A N 1
ATOM 4733 C CA . GLU A 1 635 ? 16.252 -6.730 -13.366 1.00 65.94 635 GLU A CA 1
ATOM 4734 C C . GLU A 1 635 ? 17.513 -7.178 -14.133 1.00 65.94 635 GLU A C 1
ATOM 4736 O O . GLU A 1 635 ? 18.258 -6.355 -14.663 1.00 65.94 635 GLU A O 1
ATOM 4741 N N . GLY A 1 636 ? 17.772 -8.488 -14.199 1.00 56.38 636 GLY A N 1
ATOM 4742 C CA . GLY A 1 636 ? 18.905 -9.036 -14.957 1.00 56.38 636 GLY A CA 1
ATOM 4743 C C . GLY A 1 636 ? 19.015 -10.563 -14.917 1.00 56.38 636 GLY A C 1
ATOM 4744 O O . GLY A 1 636 ? 18.252 -11.233 -14.228 1.00 56.38 636 GLY A O 1
ATOM 4745 N N . GLU A 1 637 ? 19.991 -11.115 -15.646 1.00 50.47 637 GLU A N 1
ATOM 4746 C CA . GLU A 1 637 ? 20.272 -12.566 -15.682 1.00 50.47 637 GLU A CA 1
ATOM 4747 C C . GLU A 1 637 ? 20.836 -13.109 -14.355 1.00 50.47 637 GLU A C 1
ATOM 4749 O O . GLU A 1 637 ? 20.764 -14.308 -14.091 1.00 50.47 637 GLU A O 1
ATOM 4754 N N . VAL A 1 638 ? 21.378 -12.230 -13.503 1.00 57.62 638 VAL A N 1
ATOM 4755 C CA . VAL A 1 638 ? 21.905 -12.559 -12.174 1.00 57.62 638 VAL A CA 1
ATOM 4756 C C . VAL A 1 638 ? 21.201 -11.698 -11.129 1.00 57.62 638 VAL A C 1
ATOM 4758 O O . VAL A 1 638 ? 21.317 -10.474 -11.140 1.00 57.62 638 VAL A O 1
ATOM 4761 N N . LEU A 1 639 ? 20.495 -12.344 -10.200 1.00 72.00 639 LEU A N 1
ATOM 4762 C CA . LEU A 1 639 ? 19.853 -11.689 -9.060 1.00 72.00 639 LEU A CA 1
ATOM 4763 C C . LEU A 1 639 ? 20.902 -11.403 -7.969 1.00 72.00 639 LEU A C 1
ATOM 4765 O O . LEU A 1 639 ? 21.230 -12.290 -7.178 1.00 72.00 639 LEU A O 1
ATOM 4769 N N . ASP A 1 640 ? 21.443 -10.178 -7.904 1.00 82.12 640 ASP A N 1
ATOM 4770 C CA . ASP A 1 640 ? 22.387 -9.794 -6.840 1.00 82.12 640 ASP A CA 1
ATOM 4771 C C . ASP A 1 640 ? 21.640 -9.496 -5.528 1.00 82.12 640 ASP A C 1
ATOM 4773 O O . ASP A 1 640 ? 21.332 -8.353 -5.163 1.00 82.12 640 ASP A O 1
ATOM 4777 N N . PHE A 1 641 ? 21.388 -10.571 -4.779 1.00 82.50 641 PHE A N 1
ATOM 4778 C CA . PHE A 1 641 ? 20.746 -10.517 -3.470 1.00 82.50 641 PHE A CA 1
ATOM 4779 C C . PHE A 1 641 ? 21.577 -9.790 -2.382 1.00 82.50 641 PHE A C 1
ATOM 4781 O O . PHE A 1 641 ? 21.053 -9.536 -1.292 1.00 82.50 641 PHE A O 1
ATOM 4788 N N . THR A 1 642 ? 22.849 -9.428 -2.627 1.00 86.31 642 THR A N 1
ATOM 4789 C CA . THR A 1 642 ? 23.632 -8.586 -1.697 1.00 86.31 642 THR A CA 1
ATOM 4790 C C . THR A 1 642 ? 23.584 -7.106 -2.080 1.00 86.31 642 THR A C 1
ATOM 4792 O O . THR A 1 642 ? 23.567 -6.262 -1.184 1.00 86.31 642 THR A O 1
ATOM 4795 N N . ALA A 1 643 ? 23.492 -6.762 -3.371 1.00 87.19 643 ALA A N 1
ATOM 4796 C CA . ALA A 1 643 ? 23.343 -5.375 -3.834 1.00 87.19 643 ALA A CA 1
ATOM 4797 C C . ALA A 1 643 ? 21.974 -4.765 -3.503 1.00 87.19 643 ALA A C 1
ATOM 4799 O O . ALA A 1 643 ? 21.901 -3.581 -3.176 1.00 87.19 643 ALA A O 1
ATOM 4800 N N . ALA A 1 644 ? 20.896 -5.553 -3.545 1.00 89.19 644 ALA A N 1
ATOM 4801 C CA . ALA A 1 644 ? 19.552 -5.081 -3.198 1.00 89.19 644 ALA A CA 1
ATOM 4802 C C . ALA A 1 644 ? 19.353 -4.864 -1.679 1.00 89.19 644 ALA A C 1
ATOM 4804 O O . ALA A 1 644 ? 18.554 -4.017 -1.263 1.00 89.19 644 ALA A O 1
ATOM 4805 N N . ALA A 1 645 ? 20.091 -5.591 -0.829 1.00 92.06 645 ALA A N 1
ATOM 4806 C CA . ALA A 1 645 ? 19.875 -5.613 0.620 1.00 92.06 645 ALA A CA 1
ATOM 4807 C C . ALA A 1 645 ? 20.027 -4.246 1.339 1.00 92.06 645 ALA A C 1
ATOM 4809 O O . ALA A 1 645 ? 19.177 -3.944 2.178 1.00 92.06 645 ALA A O 1
ATOM 4810 N N . PRO A 1 646 ? 21.003 -3.365 1.022 1.00 93.62 646 PRO A N 1
ATOM 4811 C CA . PRO A 1 646 ? 21.081 -2.025 1.613 1.00 93.62 646 PRO A CA 1
ATOM 4812 C C . PRO A 1 646 ? 19.857 -1.150 1.305 1.00 93.62 646 PRO A C 1
ATOM 4814 O O . PRO A 1 646 ? 19.336 -0.485 2.201 1.00 93.62 646 PRO A O 1
ATOM 4817 N N . TYR A 1 647 ? 19.346 -1.186 0.069 1.00 94.12 647 TYR A N 1
ATOM 4818 C CA . TYR A 1 647 ? 18.121 -0.468 -0.304 1.00 94.12 647 TYR A CA 1
ATOM 4819 C C . TYR A 1 647 ? 16.902 -1.034 0.440 1.00 94.12 647 TYR A C 1
ATOM 4821 O O . TYR A 1 647 ? 16.076 -0.275 0.953 1.00 94.12 647 TYR A O 1
ATOM 4829 N N . GLY A 1 648 ? 16.833 -2.365 0.569 1.00 92.88 648 GLY A N 1
ATOM 4830 C CA . GLY A 1 648 ? 15.818 -3.064 1.357 1.00 92.88 648 GLY A CA 1
ATOM 4831 C C . GLY A 1 648 ? 15.841 -2.659 2.831 1.00 92.88 648 GLY A C 1
ATOM 4832 O O . GLY A 1 648 ? 14.793 -2.365 3.399 1.00 92.88 648 GLY A O 1
ATOM 4833 N N . ALA A 1 649 ? 17.027 -2.546 3.436 1.00 93.81 649 ALA A N 1
ATOM 4834 C CA . ALA A 1 649 ? 17.191 -2.144 4.832 1.00 93.81 649 ALA A CA 1
ATOM 4835 C C . ALA A 1 649 ? 16.624 -0.740 5.103 1.00 93.81 649 ALA A C 1
ATOM 4837 O O . ALA A 1 649 ? 15.902 -0.548 6.083 1.00 93.81 649 ALA A O 1
ATOM 4838 N N . VAL A 1 650 ? 16.884 0.228 4.215 1.00 94.69 650 VAL A N 1
ATOM 4839 C CA . VAL A 1 650 ? 16.338 1.589 4.355 1.00 94.69 650 VAL A CA 1
ATOM 4840 C C . VAL A 1 650 ? 14.819 1.604 4.131 1.00 94.69 650 VAL A C 1
ATOM 4842 O O . VAL A 1 650 ? 14.103 2.239 4.905 1.00 94.69 650 VAL A O 1
ATOM 4845 N N . LEU A 1 651 ? 14.298 0.855 3.150 1.00 93.38 651 LEU A N 1
ATOM 4846 C CA . LEU A 1 651 ? 12.849 0.721 2.919 1.00 93.38 651 LEU A CA 1
ATOM 4847 C C . LEU A 1 651 ? 12.116 0.094 4.118 1.00 93.38 651 LEU A C 1
ATOM 4849 O O . LEU A 1 651 ? 11.074 0.605 4.530 1.00 93.38 651 LEU A O 1
ATOM 4853 N N . LEU A 1 652 ? 12.671 -0.963 4.719 1.00 92.12 652 LEU A N 1
ATOM 4854 C CA . LEU A 1 652 ? 12.136 -1.572 5.943 1.00 92.12 652 LEU A CA 1
ATOM 4855 C C . LEU A 1 652 ? 12.224 -0.613 7.143 1.00 92.12 652 LEU A C 1
ATOM 4857 O O . LEU A 1 652 ? 11.296 -0.560 7.949 1.00 92.12 652 LEU A O 1
ATOM 4861 N N . GLY A 1 653 ? 13.290 0.190 7.240 1.00 91.38 653 GLY A N 1
ATOM 4862 C CA . GLY A 1 653 ? 13.433 1.238 8.256 1.00 91.38 653 GLY A CA 1
ATOM 4863 C C . GLY A 1 653 ? 12.362 2.332 8.150 1.00 91.38 653 GLY A C 1
ATOM 4864 O O . GLY A 1 653 ? 11.749 2.692 9.155 1.00 91.38 653 GLY A O 1
ATOM 4865 N N . ILE A 1 654 ? 12.072 2.804 6.932 1.00 88.69 654 ILE A N 1
ATOM 4866 C CA . ILE A 1 654 ? 10.960 3.730 6.646 1.00 88.69 654 ILE A CA 1
ATOM 4867 C C . ILE A 1 654 ? 9.621 3.071 7.023 1.00 88.69 654 ILE A C 1
ATOM 4869 O O . ILE A 1 654 ? 8.807 3.658 7.740 1.00 88.69 654 ILE A O 1
ATOM 4873 N N . GLY A 1 655 ? 9.418 1.819 6.610 1.00 82.88 655 GLY A N 1
ATOM 4874 C CA . GLY A 1 655 ? 8.226 1.025 6.907 1.00 82.88 655 GLY A CA 1
ATOM 4875 C C . GLY A 1 655 ? 7.973 0.756 8.395 1.00 82.88 655 GLY A C 1
ATOM 4876 O O . GLY A 1 655 ? 6.822 0.656 8.826 1.00 82.88 655 GLY A O 1
ATOM 4877 N N . ALA A 1 656 ? 9.024 0.696 9.214 1.00 83.62 656 ALA A N 1
ATOM 4878 C CA . ALA A 1 656 ? 8.907 0.494 10.656 1.00 83.62 656 ALA A CA 1
ATOM 4879 C C . ALA A 1 656 ? 8.267 1.690 11.391 1.00 83.62 656 ALA A C 1
ATOM 4881 O O . ALA A 1 656 ? 7.702 1.508 12.472 1.00 83.62 656 ALA A O 1
ATOM 4882 N N . VAL A 1 657 ? 8.297 2.902 10.821 1.00 81.88 657 VAL A N 1
ATOM 4883 C CA . VAL A 1 657 ? 7.748 4.125 11.442 1.00 81.88 657 VAL A CA 1
ATOM 4884 C C . VAL A 1 657 ? 6.239 4.022 11.744 1.00 81.88 657 VAL A C 1
ATOM 4886 O O . VAL A 1 657 ? 5.871 4.148 12.918 1.00 81.88 657 VAL A O 1
ATOM 4889 N N . PRO A 1 658 ? 5.336 3.764 10.771 1.00 70.94 658 PRO A N 1
ATOM 4890 C CA . PRO A 1 658 ? 3.904 3.620 11.052 1.00 70.94 658 PRO A CA 1
ATOM 4891 C C . PRO A 1 658 ? 3.611 2.430 11.975 1.00 70.94 658 PRO A C 1
ATOM 4893 O O . PRO A 1 658 ? 2.739 2.527 12.841 1.00 70.94 658 PRO A O 1
ATOM 4896 N N . ALA A 1 659 ? 4.376 1.342 11.867 1.00 70.81 659 ALA A N 1
ATOM 4897 C CA . ALA A 1 659 ? 4.241 0.179 12.739 1.00 70.81 659 ALA A CA 1
ATOM 4898 C C . ALA A 1 659 ? 4.589 0.508 14.209 1.00 70.81 659 ALA A C 1
ATOM 4900 O O . ALA A 1 659 ? 3.850 0.134 15.124 1.00 70.81 659 ALA A O 1
ATOM 4901 N N . ALA A 1 660 ? 5.647 1.289 14.450 1.00 74.00 660 ALA A N 1
ATOM 4902 C CA . ALA A 1 660 ? 6.025 1.772 15.779 1.00 74.00 660 ALA A CA 1
ATOM 4903 C C . ALA A 1 660 ? 5.011 2.781 16.358 1.00 74.00 660 ALA A C 1
ATOM 4905 O O . ALA A 1 660 ? 4.744 2.770 17.564 1.00 74.00 660 ALA A O 1
ATOM 4906 N N . LEU A 1 661 ? 4.407 3.630 15.518 1.00 75.56 661 LEU A N 1
ATOM 4907 C CA . LEU A 1 661 ? 3.320 4.532 15.923 1.00 75.56 661 LEU A CA 1
ATOM 4908 C C . LEU A 1 661 ? 2.056 3.751 16.319 1.00 75.56 661 LEU A C 1
ATOM 4910 O O . LEU A 1 661 ? 1.477 4.019 17.376 1.00 75.56 661 LEU A O 1
ATOM 4914 N N . LEU A 1 662 ? 1.673 2.738 15.535 1.00 67.19 662 LEU A N 1
ATOM 4915 C CA . LEU A 1 662 ? 0.564 1.838 15.860 1.00 67.19 662 LEU A CA 1
ATOM 4916 C C . LEU A 1 662 ? 0.827 1.094 17.176 1.00 67.19 662 LEU A C 1
ATOM 4918 O O . LEU A 1 662 ? -0.021 1.142 18.071 1.00 67.19 662 LEU A O 1
ATOM 4922 N N . ALA A 1 663 ? 2.020 0.521 17.361 1.00 68.50 663 ALA A N 1
ATOM 4923 C CA . ALA A 1 663 ? 2.416 -0.120 18.615 1.00 68.50 663 ALA A CA 1
ATOM 4924 C C . ALA A 1 663 ? 2.258 0.827 19.820 1.00 68.50 663 ALA A C 1
ATOM 4926 O O . ALA A 1 663 ? 1.543 0.502 20.773 1.00 68.50 663 ALA A O 1
ATOM 4927 N N . ARG A 1 664 ? 2.817 2.045 19.742 1.00 73.44 664 ARG A N 1
ATOM 4928 C CA . ARG A 1 664 ? 2.678 3.085 20.781 1.00 73.44 664 ARG A CA 1
ATOM 4929 C C . ARG A 1 664 ? 1.217 3.449 21.068 1.00 73.44 664 ARG A C 1
ATOM 4931 O O . ARG A 1 664 ? 0.884 3.683 22.227 1.00 73.44 664 ARG A O 1
ATOM 4938 N N . SER A 1 665 ? 0.346 3.478 20.057 1.00 68.44 665 SER A N 1
ATOM 4939 C CA . SER A 1 665 ? -1.086 3.753 20.252 1.00 68.44 665 SER A CA 1
ATOM 4940 C C . SER A 1 665 ? -1.801 2.620 21.001 1.00 68.44 665 SER A C 1
ATOM 4942 O O . SER A 1 665 ? -2.511 2.880 21.973 1.00 68.44 665 SER A O 1
ATOM 4944 N N . THR A 1 666 ? -1.544 1.357 20.635 1.00 60.22 666 THR A N 1
ATOM 4945 C CA . THR A 1 666 ? -2.171 0.192 21.287 1.00 60.22 666 THR A CA 1
ATOM 4946 C C . THR A 1 666 ? -1.726 0.011 22.737 1.00 60.22 666 THR A C 1
ATOM 4948 O O . THR A 1 666 ? -2.525 -0.417 23.562 1.00 60.22 666 THR A O 1
ATOM 4951 N N . LEU A 1 667 ? -0.490 0.397 23.074 1.00 59.50 667 LEU A N 1
ATOM 4952 C CA . LEU A 1 667 ? 0.029 0.373 24.448 1.00 59.50 667 LEU A CA 1
ATOM 4953 C C . LEU A 1 667 ? -0.504 1.517 25.329 1.00 59.50 667 LEU A C 1
ATOM 4955 O O . LEU A 1 667 ? -0.420 1.424 26.552 1.00 59.50 667 LEU A O 1
ATOM 4959 N N . ARG A 1 668 ? -1.038 2.591 24.730 1.00 58.38 668 ARG A N 1
ATOM 4960 C CA . ARG A 1 668 ? -1.646 3.723 25.453 1.00 58.38 668 ARG A CA 1
ATOM 4961 C C . ARG A 1 668 ? -3.136 3.535 25.734 1.00 58.38 668 ARG A C 1
ATOM 4963 O O . ARG A 1 668 ? -3.608 4.084 26.713 1.00 58.38 668 ARG A O 1
ATOM 4970 N N . ALA A 1 669 ? -3.853 2.770 24.911 1.00 51.06 669 ALA A N 1
ATOM 4971 C CA . ALA A 1 669 ? -5.301 2.561 25.049 1.00 51.06 669 ALA A CA 1
ATOM 4972 C C . ALA A 1 669 ? -5.717 1.647 26.225 1.00 51.06 669 ALA A C 1
ATOM 4974 O O . ALA A 1 669 ? -6.908 1.519 26.497 1.00 51.06 669 ALA A O 1
ATOM 4975 N N . ASP A 1 670 ? -4.745 1.027 26.902 1.00 42.41 670 ASP A N 1
ATOM 4976 C CA . ASP A 1 670 ? -4.928 0.203 28.104 1.00 42.41 670 ASP A CA 1
ATOM 4977 C C . ASP A 1 670 ? -4.465 0.940 29.396 1.00 42.41 670 ASP A C 1
ATOM 4979 O O . ASP A 1 670 ? -4.119 0.290 30.388 1.00 42.41 670 ASP A O 1
ATOM 4983 N N . ARG A 1 671 ? -4.392 2.280 29.370 1.00 37.47 671 ARG A N 1
ATOM 4984 C CA . ARG A 1 671 ? -4.162 3.169 30.524 1.00 37.47 671 ARG A CA 1
ATOM 4985 C C . ARG A 1 671 ? -5.301 4.178 30.637 1.00 37.47 671 ARG A C 1
ATOM 4987 O O . ARG A 1 671 ? -5.668 4.468 31.791 1.00 37.47 671 ARG A O 1
#

Secondary structure (DSSP, 8-state):
--S--------------------------------------------------------------------------------------------------------------------PPP-------SHHHHHHHHHHHHHHHHHHHHHT-----PPPHHHHHHHHHHHHHHHHHHHHHHHSTT--HHHHHHHHHSTTHHHHHHHHHHHHHHHHHHHHHHHHHHHHHHHHB--S-HHHHHHHTTGGGGS-HHHHHHHHHHHHHHH-TT-GGGSHHHHHHHHHHHHHTHHHHHHHHHHHHHS-HHHHHHHHHTT--HHHHIIIIIHHHHHHHHHHHHHHHHHHHHH--HHHHHTT---HHHHHHHHHHTS--HHHHHHHHHHHHHHHHHHHHHHHHHS-SPPPP--S----PPPP-B--GGGHHHHHHHHHHHHIIIIIHHHHHHHHHHHHHHTTTTS---HHHHHHHHHHHHHHHHHHHHHHHHHHHHHHHHHHHS-SHHHHHHHHHHHHHHTS-HHHHHHHHHHHHHHH-GGGTTSHHHHHHHHHHHHHHHHHHHHHHHHHHS-HHHHHHHHHTT--HHHHIIIIIHHHHHHHHHHHHHHHHHHHHT--HHHHHHSPTT---HHHHHHHTTSSSS--TTTHHHHHHHHHHHHHHHHHHHHHHHHHTT-

Radius of gyration: 39.3 Å; chains: 1; bounding box: 164×103×105 Å